Protein AF-A0A0D8XGU1-F1 (afdb_monomer)

Solvent-accessible surface area (backbone atoms only — not comparable to full-atom values): 24201 Å² total; per-residue (Å²): 138,84,86,84,88,82,83,87,81,79,86,80,69,97,81,84,82,79,82,88,58,40,83,78,39,56,70,47,51,74,57,53,79,77,65,83,91,80,90,81,85,86,86,90,88,81,91,81,91,81,88,83,82,88,83,87,80,88,84,87,82,88,87,87,83,85,88,86,89,83,82,89,80,93,72,90,78,77,98,65,82,83,74,74,83,62,47,52,78,45,73,69,26,32,38,42,39,71,46,82,39,94,55,49,76,45,61,70,62,51,53,51,52,44,50,55,38,59,74,56,35,90,81,47,55,42,63,25,30,44,34,42,26,61,33,26,72,25,31,36,35,33,20,40,88,86,66,52,76,75,49,69,44,51,41,78,40,48,71,35,74,51,61,41,52,83,92,44,96,41,22,24,21,27,34,38,17,36,56,48,77,47,99,85,73,47,74,48,30,33,37,40,30,37,34,34,89,43,46,67,52,24,54,49,50,53,51,45,51,52,47,9,60,66,46,70,81,86,70,93,68,61,87,72,78,42,51,39,63,37,35,36,36,41,33,44,38,52,21,36,45,77,45,51,92,94,53,68,36,76,42,64,38,34,40,57,95,82,24,37,50,44,48,20,85,42,44,31,39,39,36,40,36,45,29,52,74,43,71,36,60,68,61,50,79,79,82,45,77,76,47,73,84,39,46,27,42,32,71,36,71,93,71,57,80,88,68,45,43,77,44,55,73,74,49,70,46,76,40,99,49,87,56,24,38,35,38,32,28,45,46,61,58,84,44,69,91,45,42,78,71,38,40,69,45,58,89,99,52,71,49,40,32,30,38,35,41,32,28,37,36,73,86,65,85,52,78,46,76,50,75,51,76,46,40,31,33,25,35,56,66,82,68,82,86,77,95,55,55,64,69,66,48,76,49,80,46,78,47,72,46,81,109

Radius of gyration: 29.74 Å; Cα contacts (8 Å, |Δi|>4): 737; chains: 1; bounding box: 88×63×96 Å

Organism: Dictyocaulus viviparus (NCBI:txid29172)

Nearest PDB structures (foldseek):
  2cy4-assembly1_A-2  TM=7.057E-01  e=5.485E-04  Mus musculus
  4dx9-assembly12_W  TM=7.124E-01  e=7.543E-04  Homo sapiens
  4dx9-assembly2_C  TM=5.682E-01  e=1.283E-03  Homo sapiens
  8jg4-assembly1_A  TM=3.355E-01  e=7.399E-03  Arabidopsis thaliana
  7w9m-assembly1_B  TM=2.372E-01  e=3.104E-02  Homo sapiens

Foldseek 3Di:
DDDDDDDDDDDDDPPPDDDQDALVCVVVVVVVVVDDDDDDDDDDDDDDDDDDDDDDDDDDDDDDDDDDDDDDDDDDDDDDDPDPPFKDKDFFKKWLFKDWDPDQADQVVLQVVQVVSVVVRPPHIAGWMWIQGLALQFWTFTGHPVRHTPDIARLVQFDDKDFHDCPDPRLQKIWTWGWDQDPVRDIIIMITMMGHPDSVVNVVVVVSSVSRNVRHDDDPDDQVQLKDKWKKKKWKWKWWFPDDPVDTDTHTFFDDPQATEAEAQTKIKIKIKIAGPDPCSGGDGQWDFPDWPFKWKAWDPPDDPVLIDGFAWDDWAADPDNRMIMTMGMDGNPPVRCVVVRDADDPPDKIKMKIWIWTDTPQQPDIDIDIDMGIYGYHHNPDDDPPGDRGIDIDMDMDMHRD

Sequence (403 aa):
MVNSDSPTTPLDSPLARKNPLTMENFHKFEKASNGTTDSMTAPSATISSTSFNSASLECASKETSTIQNETLKKRRNSAGHKKDYNQTLFENIDYLGCSKLNDPSNEPEMLDLMRVLDEQRMTSAVTVSLAVPHSARGFVVLRDTTGIELTSFPVQRIRFCVRGRLDSAQKHCFSISFTHHGINGEQTHQCHVFRSAQPEMAGRALYCFSQAFSNSGKENMSDNEKRIDYKFEAYLEIRENEGSQSSPHWVLCPQQNNTLKLRRDRQKRLIVQLKQVQLCKVFGPPLTVTKCFGMLLAAGRNLRHSDMQLLELESMGPGANPSVYVINAIWDPRIHVFDVLNTETPRDSRVFLTVAADVIIAEAGEPIRFRLEAKARVFHRDERFYKLPRVALREGYSLTLEV

Mean predicted aligned error: 18.33 Å

pLDDT: mean 74.81, std 27.05, range [20.42, 98.38]

Structure (mmCIF, N/CA/C/O backbone):
data_AF-A0A0D8XGU1-F1
#
_entry.id   AF-A0A0D8XGU1-F1
#
loop_
_atom_site.group_PDB
_atom_site.id
_atom_site.type_symbol
_atom_site.label_atom_id
_atom_site.label_alt_id
_atom_site.label_comp_id
_atom_site.label_asym_id
_atom_site.label_entity_id
_atom_site.label_seq_id
_atom_site.pdbx_PDB_ins_code
_atom_site.Cartn_x
_atom_site.Cartn_y
_atom_site.Cartn_z
_atom_site.occupancy
_atom_site.B_iso_or_equiv
_atom_site.auth_seq_id
_atom_site.auth_comp_id
_atom_site.auth_asym_id
_atom_site.auth_atom_id
_atom_site.pdbx_PDB_model_num
ATOM 1 N N . MET A 1 1 ? 13.165 42.795 63.503 1.00 33.91 1 MET A N 1
ATOM 2 C CA . MET A 1 1 ? 13.977 42.773 62.267 1.00 33.91 1 MET A CA 1
ATOM 3 C C . MET A 1 1 ? 14.189 41.314 61.895 1.00 33.91 1 MET A C 1
ATOM 5 O O . MET A 1 1 ? 14.799 40.606 62.674 1.00 33.91 1 MET A O 1
ATOM 9 N N . VAL A 1 2 ? 13.306 40.800 61.040 1.00 29.80 2 VAL A N 1
ATOM 10 C CA . VAL A 1 2 ? 13.531 40.409 59.628 1.00 29.80 2 VAL A CA 1
ATOM 11 C C . VAL A 1 2 ? 13.982 38.945 59.499 1.00 29.80 2 VAL A C 1
ATOM 13 O O . VAL A 1 2 ? 15.149 38.630 59.674 1.00 29.80 2 VAL A O 1
ATOM 16 N N . ASN A 1 3 ? 12.971 38.112 59.222 1.00 26.73 3 ASN A N 1
ATOM 17 C CA . ASN A 1 3 ? 12.835 37.040 58.224 1.00 26.73 3 ASN A CA 1
ATOM 18 C C . ASN A 1 3 ? 14.024 36.136 57.871 1.00 26.73 3 ASN A C 1
ATOM 20 O O . ASN A 1 3 ? 15.026 36.611 57.349 1.00 26.73 3 ASN A O 1
ATOM 24 N N . SER A 1 4 ? 13.745 34.827 57.860 1.00 29.30 4 SER A N 1
ATOM 25 C CA . SER A 1 4 ? 13.644 34.081 56.592 1.00 29.30 4 SER A CA 1
ATOM 26 C C . SER A 1 4 ? 12.956 32.725 56.800 1.00 29.30 4 SER A C 1
ATOM 28 O O . SER A 1 4 ? 13.558 31.787 57.322 1.00 29.30 4 SER A O 1
ATOM 30 N N . ASP A 1 5 ? 11.693 32.667 56.376 1.00 29.61 5 ASP A N 1
ATOM 31 C CA . ASP A 1 5 ? 10.896 31.463 56.133 1.00 29.61 5 ASP A CA 1
ATOM 32 C C . ASP A 1 5 ? 11.491 30.610 55.003 1.00 29.61 5 ASP A C 1
ATOM 34 O O . ASP A 1 5 ? 12.031 31.136 54.026 1.00 29.61 5 ASP A O 1
ATOM 38 N N . SER A 1 6 ? 11.302 29.292 55.081 1.00 29.72 6 SER A N 1
ATOM 39 C CA . SER A 1 6 ? 11.292 28.420 53.901 1.00 29.72 6 SER A CA 1
ATOM 40 C C . SER A 1 6 ? 10.148 27.400 54.014 1.00 29.72 6 SER A C 1
ATOM 42 O O . SER A 1 6 ? 9.868 26.934 55.121 1.00 29.72 6 SER A O 1
ATOM 44 N N . PRO A 1 7 ? 9.425 27.104 52.915 1.00 32.62 7 PRO A N 1
ATOM 45 C CA . PRO A 1 7 ? 8.071 26.574 52.985 1.00 32.62 7 PRO A CA 1
ATOM 46 C C . PRO A 1 7 ? 7.996 25.056 52.806 1.00 32.62 7 PRO A C 1
ATOM 48 O O . PRO A 1 7 ? 8.745 24.434 52.054 1.00 32.62 7 PRO A O 1
ATOM 51 N N . THR A 1 8 ? 7.004 24.499 53.487 1.00 28.84 8 THR A N 1
ATOM 52 C CA . THR A 1 8 ? 6.432 23.159 53.373 1.00 28.84 8 THR A CA 1
ATOM 53 C C . THR A 1 8 ? 6.066 22.804 51.928 1.00 28.84 8 THR A C 1
ATOM 55 O O . THR A 1 8 ? 5.310 23.517 51.269 1.00 28.84 8 THR A O 1
ATOM 58 N N . THR A 1 9 ? 6.564 21.666 51.444 1.00 28.83 9 THR A N 1
ATOM 59 C CA . THR A 1 9 ? 6.158 21.037 50.181 1.00 28.83 9 THR A CA 1
ATOM 60 C C . THR A 1 9 ? 4.816 20.301 50.343 1.00 28.83 9 THR A C 1
ATOM 62 O O . THR A 1 9 ? 4.628 19.604 51.344 1.00 28.83 9 THR A O 1
ATOM 65 N N . PRO A 1 10 ? 3.867 20.407 49.392 1.00 29.27 10 PRO A N 1
ATOM 66 C CA . PRO A 1 10 ? 2.650 19.600 49.406 1.00 29.27 10 PRO A CA 1
ATOM 67 C C . PRO A 1 10 ? 2.939 18.168 48.936 1.00 29.27 10 PRO A C 1
ATOM 69 O O . PRO A 1 10 ? 3.720 17.956 48.011 1.00 29.27 10 PRO A O 1
ATOM 72 N N . LEU A 1 11 ? 2.277 17.192 49.564 1.00 26.14 11 LEU A N 1
ATOM 73 C CA . LEU A 1 11 ? 2.170 15.811 49.091 1.00 26.14 11 LEU A CA 1
ATOM 74 C C . LEU A 1 11 ? 1.626 15.787 47.650 1.00 26.14 11 LEU A C 1
ATOM 76 O O . LEU A 1 11 ? 0.451 16.079 47.429 1.00 26.14 11 LEU A O 1
ATOM 80 N N . ASP A 1 12 ? 2.459 15.385 46.692 1.00 25.83 12 ASP A N 1
ATOM 81 C CA . ASP A 1 12 ? 2.032 15.049 45.334 1.00 25.83 12 ASP A CA 1
ATOM 82 C C . ASP A 1 12 ? 1.333 13.680 45.324 1.00 25.83 12 ASP A C 1
ATOM 84 O O . ASP A 1 12 ? 1.915 12.639 45.638 1.00 25.83 12 ASP A O 1
ATOM 88 N N . SER A 1 13 ? 0.056 13.683 44.947 1.00 27.52 13 SER A N 1
ATOM 89 C CA . SER A 1 13 ? -0.756 12.491 44.686 1.00 27.52 13 SER A CA 1
ATOM 90 C C . SER A 1 13 ? -0.314 11.777 43.388 1.00 27.52 13 SER A C 1
ATOM 92 O O . SER A 1 13 ? -0.125 12.459 42.377 1.00 27.52 13 SER A O 1
ATOM 94 N N . PRO A 1 14 ? -0.230 10.430 43.308 1.00 25.38 14 PRO A N 1
ATOM 95 C CA . PRO A 1 14 ? 0.409 9.732 42.181 1.00 25.38 14 PRO A CA 1
ATOM 96 C C . PRO A 1 14 ? -0.461 9.535 40.919 1.00 25.38 14 PRO A C 1
ATOM 98 O O . PRO A 1 14 ? -0.229 8.593 40.164 1.00 25.38 14 PRO A O 1
ATOM 101 N N . LEU A 1 15 ? -1.455 10.389 40.646 1.00 27.55 15 LEU A N 1
ATOM 102 C CA . LEU A 1 15 ? -2.360 10.231 39.485 1.00 27.55 15 LEU A CA 1
ATOM 103 C C . LEU A 1 15 ? -2.199 11.296 38.385 1.00 27.55 15 LEU A C 1
ATOM 105 O O . LEU A 1 15 ? -2.905 11.259 37.380 1.00 27.55 15 LEU A O 1
ATOM 109 N N . ALA A 1 16 ? -1.223 12.196 38.505 1.00 29.20 16 ALA A N 1
ATOM 110 C CA . ALA A 1 16 ? -0.982 13.267 37.539 1.00 29.20 16 ALA A CA 1
ATOM 111 C C . ALA A 1 16 ? 0.257 13.008 36.660 1.00 29.20 16 ALA A C 1
ATOM 113 O O . ALA A 1 16 ? 1.255 13.717 36.738 1.00 29.20 16 ALA A O 1
ATOM 114 N N . ARG A 1 17 ? 0.207 12.001 35.781 1.00 30.33 17 ARG A N 1
ATOM 115 C CA . ARG A 1 17 ? 1.077 11.958 34.588 1.00 30.33 17 ARG A CA 1
ATOM 116 C C . ARG A 1 17 ? 0.321 11.376 33.404 1.00 30.33 17 ARG A C 1
ATOM 118 O O . ARG A 1 17 ? 0.281 10.161 33.245 1.00 30.33 17 ARG A O 1
ATOM 125 N N . LYS A 1 18 ? -0.238 12.255 32.569 1.00 31.50 18 LYS A N 1
ATOM 126 C CA . LYS A 1 18 ? -0.446 12.076 31.120 1.00 31.50 18 LYS A CA 1
ATOM 127 C C . LYS A 1 18 ? -0.881 13.422 30.531 1.00 31.50 18 LYS A C 1
ATOM 129 O O . LYS A 1 18 ? -1.830 14.031 31.007 1.00 31.50 18 LYS A O 1
ATOM 134 N N . ASN A 1 19 ? -0.120 13.893 29.546 1.00 30.73 19 ASN A N 1
ATOM 135 C CA . ASN A 1 19 ? -0.306 15.178 28.869 1.00 30.73 19 ASN A CA 1
ATOM 136 C C . ASN A 1 19 ? -1.686 15.261 28.181 1.00 30.73 19 ASN A C 1
ATOM 138 O O . ASN A 1 19 ? -2.075 14.277 27.547 1.00 30.73 19 ASN A O 1
ATOM 142 N N . PRO A 1 20 ? -2.386 16.411 28.208 1.00 31.59 20 PRO A N 1
ATOM 143 C CA . PRO A 1 20 ? -3.569 16.621 27.377 1.00 31.59 20 PRO A CA 1
ATOM 144 C C . PRO A 1 20 ? -3.178 16.619 25.885 1.00 31.59 20 PRO A C 1
ATOM 146 O O . PRO A 1 20 ? -2.209 17.263 25.470 1.00 31.59 20 PRO A O 1
ATOM 149 N N . LEU A 1 21 ? -3.889 15.835 25.068 1.00 36.19 21 LEU A N 1
ATOM 150 C CA . LEU A 1 21 ? -3.597 15.646 23.642 1.00 36.19 21 LEU A CA 1
ATOM 151 C C . LEU A 1 21 ? -4.337 16.695 22.793 1.00 36.19 21 LEU A C 1
ATOM 153 O O . LEU A 1 21 ? -5.562 16.724 22.774 1.00 36.19 21 LEU A O 1
ATOM 157 N N . THR A 1 22 ? -3.599 17.525 22.050 1.00 40.69 22 THR A N 1
ATOM 158 C CA . THR A 1 22 ? -4.112 18.349 20.938 1.00 40.69 22 THR A CA 1
ATOM 159 C C . THR A 1 22 ? -4.073 17.558 19.616 1.00 40.69 22 THR A C 1
ATOM 161 O O . THR A 1 22 ? -3.424 16.513 19.543 1.00 40.69 22 THR A O 1
ATOM 164 N N . MET A 1 23 ? -4.727 18.038 18.545 1.00 40.72 23 MET A N 1
ATOM 165 C CA . MET A 1 23 ? -4.746 17.389 17.211 1.00 40.72 23 MET A CA 1
ATOM 166 C C . MET A 1 23 ? -3.352 17.035 16.657 1.00 40.72 23 MET A C 1
ATOM 168 O O . MET A 1 23 ? -3.191 16.025 15.977 1.00 40.72 23 MET A O 1
ATOM 172 N N . GLU A 1 24 ? -2.315 17.805 16.996 1.00 36.34 24 GLU A N 1
ATOM 173 C CA . GLU A 1 24 ? -0.925 17.511 16.613 1.00 36.34 24 GLU A CA 1
ATOM 174 C C . GLU A 1 24 ? -0.300 16.349 17.406 1.00 36.34 24 GLU A C 1
ATOM 176 O O . GLU A 1 24 ? 0.635 15.694 16.937 1.00 36.34 24 GLU A O 1
ATOM 181 N N . ASN A 1 25 ? -0.828 16.056 18.596 1.00 37.56 25 ASN A N 1
ATOM 182 C CA . ASN A 1 25 ? -0.387 14.943 19.430 1.00 37.56 25 ASN A CA 1
ATOM 183 C C . ASN A 1 25 ? -1.064 13.617 19.054 1.00 37.56 25 ASN A C 1
ATOM 185 O O . ASN A 1 25 ? -0.520 12.567 19.387 1.00 37.56 25 ASN A O 1
ATOM 189 N N . PHE A 1 26 ? -2.171 13.635 18.304 1.00 42.69 26 PHE A N 1
ATOM 190 C CA . PHE A 1 26 ? -2.868 12.431 17.832 1.00 42.69 26 PHE A CA 1
ATOM 191 C C . PHE A 1 26 ? -1.951 11.521 16.988 1.00 42.69 26 PHE A C 1
ATOM 193 O O . PHE A 1 26 ? -1.769 10.348 17.305 1.00 42.69 26 PHE A O 1
ATOM 200 N N . HIS A 1 27 ? -1.251 12.082 15.994 1.00 37.41 27 HIS A N 1
ATOM 201 C CA . HIS A 1 27 ? -0.296 11.331 15.161 1.00 37.41 27 HIS A CA 1
ATOM 202 C C . HIS A 1 27 ? 1.045 11.026 15.848 1.00 37.41 27 HIS A C 1
ATOM 204 O O . HIS A 1 27 ? 1.779 10.133 15.418 1.00 37.41 27 HIS A O 1
ATOM 210 N N . LYS A 1 28 ? 1.403 11.770 16.903 1.00 35.59 28 LYS A N 1
ATOM 211 C CA . LYS A 1 28 ? 2.617 11.511 17.696 1.00 35.59 28 LYS A CA 1
ATOM 212 C C . LYS A 1 28 ? 2.402 10.394 18.715 1.00 35.59 28 LYS A C 1
ATOM 214 O O . LYS A 1 28 ? 3.322 9.615 18.936 1.00 35.59 28 LYS A O 1
ATOM 219 N N . PHE A 1 29 ? 1.206 10.272 19.292 1.00 35.47 29 PHE A N 1
ATOM 220 C CA . PHE A 1 29 ? 0.893 9.223 20.265 1.00 35.47 29 PHE A CA 1
ATOM 221 C C . PHE A 1 29 ? 0.792 7.838 19.610 1.00 35.47 29 PHE A C 1
ATOM 223 O O . PHE A 1 29 ? 1.298 6.869 20.165 1.00 35.47 29 PHE A O 1
ATOM 230 N N . GLU A 1 30 ? 0.265 7.765 18.382 1.00 35.84 30 GLU A N 1
ATOM 231 C CA . GLU A 1 30 ? 0.261 6.546 17.553 1.00 35.84 30 GLU A CA 1
ATOM 232 C C . GLU A 1 30 ? 1.687 6.047 17.228 1.00 35.84 30 GLU A C 1
ATOM 234 O O . GLU A 1 30 ? 1.923 4.854 17.058 1.00 35.84 30 GLU A O 1
ATOM 239 N N . LYS A 1 31 ? 2.669 6.962 17.191 1.00 33.53 31 LYS A N 1
ATOM 240 C CA . LYS A 1 31 ? 4.096 6.641 17.015 1.00 33.53 31 LYS A CA 1
ATOM 241 C C . LYS A 1 31 ? 4.821 6.330 18.329 1.00 33.53 31 LYS A C 1
ATOM 243 O O . LYS A 1 31 ? 5.764 5.545 18.317 1.00 33.53 31 LYS A O 1
ATOM 248 N N . ALA A 1 32 ? 4.417 6.936 19.446 1.00 32.28 32 ALA A N 1
ATOM 249 C CA . ALA A 1 32 ? 5.107 6.823 20.735 1.00 32.28 32 ALA A CA 1
ATOM 250 C C . ALA A 1 32 ? 4.801 5.521 21.499 1.00 32.28 32 ALA A C 1
ATOM 252 O O . ALA A 1 32 ? 5.585 5.132 22.359 1.00 32.28 32 ALA A O 1
ATOM 253 N N . SER A 1 33 ? 3.722 4.803 21.170 1.00 34.97 33 SER A N 1
ATOM 254 C CA . SER A 1 33 ? 3.448 3.467 21.727 1.00 34.97 33 SER A CA 1
ATOM 255 C C . SER A 1 33 ? 4.354 2.358 21.172 1.00 34.97 33 SER A C 1
ATOM 257 O O . SER A 1 33 ? 4.302 1.241 21.670 1.00 34.97 33 SER A O 1
ATOM 259 N N . ASN A 1 34 ? 5.202 2.653 20.178 1.00 33.66 34 ASN A N 1
ATOM 260 C CA . ASN A 1 34 ? 6.116 1.692 19.544 1.00 33.66 34 ASN A CA 1
ATOM 261 C C . ASN A 1 34 ? 7.544 1.705 20.122 1.00 33.66 34 ASN A C 1
ATOM 263 O O . ASN A 1 34 ? 8.450 1.119 19.531 1.00 33.66 34 ASN A O 1
ATOM 267 N N . GLY A 1 35 ? 7.781 2.357 21.261 1.00 28.03 35 GLY A N 1
ATOM 268 C CA . GLY A 1 35 ? 9.097 2.345 21.891 1.00 28.03 35 GLY A CA 1
ATOM 269 C C . GLY A 1 35 ? 9.023 2.601 23.384 1.00 28.03 35 GLY A C 1
ATOM 270 O O . GLY A 1 35 ? 8.757 3.725 23.794 1.00 28.03 35 GLY A O 1
ATOM 271 N N . THR A 1 36 ? 9.248 1.560 24.187 1.00 25.12 36 THR A N 1
ATOM 272 C CA . THR A 1 36 ? 10.336 1.435 25.182 1.00 25.12 36 THR A CA 1
ATOM 273 C C . THR A 1 36 ? 10.053 0.183 26.019 1.00 25.12 36 THR A C 1
ATOM 275 O O . THR A 1 36 ? 9.045 0.098 26.716 1.00 25.12 36 THR A O 1
ATOM 278 N N . THR A 1 37 ? 10.935 -0.806 25.907 1.00 25.69 37 THR A N 1
ATOM 279 C CA . THR A 1 37 ? 11.019 -1.978 26.781 1.00 25.69 37 THR A CA 1
ATOM 280 C C . THR A 1 37 ? 11.666 -1.581 28.099 1.00 25.69 37 THR A C 1
ATOM 282 O O . THR A 1 37 ? 12.746 -1.004 28.058 1.00 25.69 37 THR A O 1
ATOM 285 N N . ASP A 1 38 ? 11.082 -1.973 29.229 1.00 22.95 38 ASP A N 1
ATOM 286 C CA . ASP A 1 38 ? 11.871 -2.321 30.408 1.00 22.95 38 ASP A CA 1
ATOM 287 C C . ASP A 1 38 ? 11.220 -3.485 31.157 1.00 22.95 38 ASP A C 1
ATOM 289 O O . ASP A 1 38 ? 10.007 -3.561 31.356 1.00 22.95 38 ASP A O 1
ATOM 293 N N . SER A 1 39 ? 12.078 -4.443 31.484 1.00 23.66 39 SER A N 1
ATOM 294 C CA . SER A 1 39 ? 11.814 -5.717 32.137 1.00 23.66 39 SER A CA 1
ATOM 295 C C . SER A 1 39 ? 11.327 -5.563 33.577 1.00 23.66 39 SER A C 1
ATOM 297 O O . SER A 1 39 ? 11.886 -4.741 34.296 1.00 23.66 39 SER A O 1
ATOM 299 N N . MET A 1 40 ? 10.424 -6.443 34.030 1.00 21.77 40 MET A N 1
ATOM 300 C CA . MET A 1 40 ? 10.604 -7.271 35.240 1.00 21.77 40 MET A CA 1
ATOM 301 C C . MET A 1 40 ? 9.416 -8.238 35.463 1.00 21.77 40 MET A C 1
ATOM 303 O O . MET A 1 40 ? 8.267 -7.832 35.566 1.00 21.77 40 MET A O 1
ATOM 307 N N . THR A 1 41 ? 9.762 -9.529 35.485 1.00 21.55 41 THR A N 1
ATOM 308 C CA . THR A 1 41 ? 9.296 -10.670 36.311 1.00 21.55 41 THR A CA 1
ATOM 309 C C . THR A 1 41 ? 7.857 -10.761 36.873 1.00 21.55 41 THR A C 1
ATOM 311 O O . THR A 1 41 ? 7.378 -9.885 37.581 1.00 21.55 41 THR A O 1
ATOM 314 N N . ALA A 1 42 ? 7.239 -11.933 36.639 1.00 21.23 42 ALA A N 1
ATOM 315 C CA . ALA A 1 42 ? 5.946 -12.439 37.146 1.00 21.23 42 ALA A CA 1
ATOM 316 C C . ALA A 1 42 ? 5.957 -12.770 38.675 1.00 21.23 42 ALA A C 1
ATOM 318 O O . ALA A 1 42 ? 7.045 -12.716 39.255 1.00 21.23 42 ALA A O 1
ATOM 319 N N . PRO A 1 43 ? 4.831 -13.144 39.352 1.00 25.14 43 PRO A N 1
ATOM 320 C CA . PRO A 1 43 ? 4.138 -14.425 39.103 1.00 25.14 43 PRO A CA 1
ATOM 321 C C . PRO A 1 43 ? 2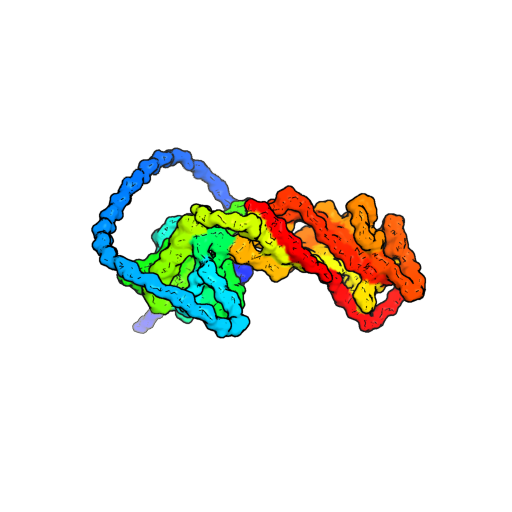.592 -14.477 39.262 1.00 25.14 43 PRO A C 1
ATOM 323 O O . PRO A 1 43 ? 1.940 -13.638 39.873 1.00 25.14 43 PRO A O 1
ATOM 326 N N . SER A 1 44 ? 2.072 -15.563 38.687 1.00 21.88 44 SER A N 1
ATOM 327 C CA . SER A 1 44 ? 0.806 -16.304 38.802 1.00 21.88 44 SER A CA 1
ATOM 328 C C . SER A 1 44 ? -0.109 -16.130 40.029 1.00 21.88 44 SER A C 1
ATOM 330 O O . SER A 1 44 ? 0.348 -16.215 41.165 1.00 21.88 44 SER A O 1
ATOM 332 N N . ALA A 1 45 ? -1.429 -16.153 39.784 1.00 23.98 45 ALA A N 1
ATOM 333 C CA . ALA A 1 45 ? -2.412 -16.818 40.650 1.00 23.98 45 ALA A CA 1
ATOM 334 C C . ALA A 1 45 ? -3.676 -17.232 39.866 1.00 23.98 45 ALA A C 1
ATOM 336 O O . ALA A 1 45 ? -4.102 -16.567 38.926 1.00 23.98 45 ALA A O 1
ATOM 337 N N . THR A 1 46 ? -4.234 -18.367 40.277 1.00 21.02 46 THR A N 1
ATOM 338 C CA . THR A 1 46 ? -5.276 -19.186 39.643 1.00 21.02 46 THR A CA 1
ATOM 339 C C . THR A 1 46 ? -6.603 -19.063 40.425 1.00 21.02 46 THR A C 1
ATOM 341 O O . THR A 1 46 ? -6.565 -18.780 41.619 1.00 21.02 46 THR A O 1
ATOM 344 N N . ILE A 1 47 ? -7.724 -19.475 39.797 1.00 23.22 47 ILE A N 1
ATOM 345 C CA . ILE A 1 47 ? -9.046 -19.850 40.383 1.00 23.22 47 ILE A CA 1
ATOM 346 C C . ILE A 1 47 ? -9.927 -18.620 40.743 1.00 23.22 47 ILE A C 1
ATOM 348 O O . ILE A 1 47 ? -9.424 -17.647 41.272 1.00 23.22 47 ILE A O 1
ATOM 352 N N . SER A 1 48 ? -11.243 -18.502 40.511 1.00 22.28 48 SER A N 1
ATOM 353 C CA . SER A 1 48 ? -12.356 -19.422 40.223 1.00 22.28 48 SER A CA 1
ATOM 354 C C . SER A 1 48 ? -13.512 -18.666 39.555 1.00 22.28 48 SER A C 1
ATOM 356 O O . SER A 1 48 ? -13.692 -17.467 39.739 1.00 22.28 48 SER A O 1
ATOM 358 N N . SER A 1 49 ? -14.322 -19.436 38.838 1.00 23.23 49 SER A N 1
ATOM 359 C CA . SER A 1 49 ? -15.673 -19.152 38.364 1.00 23.23 49 SER A CA 1
ATOM 360 C C . SER A 1 49 ? -16.672 -18.813 39.475 1.00 23.23 49 SER A C 1
ATOM 362 O O . SER A 1 49 ? -16.781 -19.581 40.430 1.00 23.23 49 SER A O 1
ATOM 364 N N . THR A 1 50 ? -17.527 -17.819 39.243 1.00 23.69 50 THR A N 1
ATOM 365 C CA . THR A 1 50 ? -18.897 -17.800 39.782 1.00 23.69 50 THR A CA 1
ATOM 366 C C . THR A 1 50 ? -19.831 -17.021 38.860 1.00 23.69 50 THR A C 1
ATOM 368 O O . THR A 1 50 ? -19.653 -15.841 38.575 1.00 23.69 50 THR A O 1
ATOM 371 N N . SER A 1 51 ? -20.831 -17.744 38.379 1.00 22.00 51 SER A N 1
ATOM 372 C CA . SER A 1 51 ? -22.011 -17.308 37.645 1.00 22.00 51 SER A CA 1
ATOM 373 C C . SER A 1 51 ? -22.940 -16.507 38.554 1.00 22.00 51 SER A C 1
ATOM 375 O O . SER A 1 51 ? -23.151 -16.950 39.676 1.00 22.00 51 SER A O 1
ATOM 377 N N . PHE A 1 52 ? -23.600 -15.451 38.062 1.00 22.98 52 PHE A N 1
ATOM 378 C CA . PHE A 1 52 ? -24.905 -15.050 38.600 1.00 22.98 52 PHE A CA 1
ATOM 379 C C . PHE A 1 52 ? -25.855 -14.499 37.536 1.00 22.98 52 PHE A C 1
ATOM 381 O O . PHE A 1 52 ? -25.460 -13.883 36.550 1.00 22.98 52 PHE A O 1
ATOM 388 N N . ASN A 1 53 ? -27.119 -14.836 37.779 1.00 22.94 53 ASN A N 1
ATOM 389 C CA . ASN A 1 53 ? -28.274 -14.801 36.905 1.00 22.94 53 ASN A CA 1
ATOM 390 C C . ASN A 1 53 ? -28.845 -13.405 36.632 1.00 22.94 53 ASN A C 1
ATOM 392 O O . ASN A 1 53 ? -28.762 -12.481 37.435 1.00 22.94 53 ASN A O 1
ATOM 396 N N . SER A 1 54 ? -29.550 -13.377 35.503 1.00 23.25 54 SER A N 1
ATOM 397 C CA . SER A 1 54 ? -30.673 -12.526 35.117 1.00 23.25 54 SER A CA 1
ATOM 398 C C . SER A 1 54 ? -31.597 -12.056 36.248 1.00 23.25 54 SER A C 1
ATOM 400 O O . SER A 1 54 ? -32.047 -12.869 37.057 1.00 23.25 54 SER A O 1
ATOM 402 N N . ALA A 1 55 ? -32.047 -10.804 36.156 1.00 24.12 55 ALA A N 1
ATOM 403 C CA . ALA A 1 55 ? -33.385 -10.415 36.592 1.00 24.12 55 ALA A CA 1
ATOM 404 C C . ALA A 1 55 ? -33.945 -9.322 35.670 1.00 24.12 55 ALA A C 1
ATOM 406 O O . ALA A 1 55 ? -33.455 -8.195 35.623 1.00 24.12 55 ALA A O 1
ATOM 407 N N . SER A 1 56 ? -34.964 -9.716 34.912 1.00 22.00 56 SER A N 1
ATOM 408 C CA . SER A 1 56 ? -35.833 -8.881 34.093 1.00 22.00 56 SER A CA 1
ATOM 409 C C . SER A 1 56 ? -36.772 -8.055 34.975 1.00 22.00 56 SER A C 1
ATOM 411 O O . SER A 1 56 ? -37.244 -8.545 35.998 1.00 22.00 56 SER A O 1
ATOM 413 N N . LEU A 1 57 ? -37.118 -6.848 34.532 1.00 24.64 57 LEU A N 1
ATOM 414 C CA . LEU A 1 57 ? -38.290 -6.112 35.008 1.00 24.64 57 LEU A CA 1
ATOM 415 C C . LEU A 1 57 ? -39.095 -5.653 33.791 1.00 24.64 57 LEU A C 1
ATOM 417 O O . LEU A 1 57 ? -38.676 -4.784 33.028 1.00 24.64 57 LEU A O 1
ATOM 421 N N . GLU A 1 58 ? -40.238 -6.311 33.611 1.00 20.77 58 GLU A N 1
ATOM 422 C CA . GLU A 1 58 ? -41.342 -5.882 32.762 1.00 20.77 58 GLU A CA 1
ATOM 423 C C . GLU A 1 58 ? -41.949 -4.584 33.301 1.00 20.77 58 GLU A C 1
ATOM 425 O O . GLU A 1 58 ? -42.131 -4.427 34.508 1.00 20.77 58 GLU A O 1
ATOM 430 N N . CYS A 1 59 ? -42.387 -3.707 32.400 1.00 22.39 59 CYS A N 1
ATOM 431 C CA . CYS A 1 59 ? -43.612 -2.962 32.644 1.00 22.39 59 CYS A CA 1
ATOM 432 C C . CYS A 1 59 ? -44.304 -2.670 31.313 1.00 22.39 59 CYS A C 1
ATOM 434 O O . CYS A 1 59 ? -43.746 -2.041 30.414 1.00 22.39 59 CYS A O 1
ATOM 436 N N . ALA A 1 60 ? -45.516 -3.200 31.192 1.00 20.42 60 ALA A N 1
ATOM 437 C CA . ALA A 1 60 ? -46.415 -3.009 30.076 1.00 20.42 60 ALA A CA 1
ATOM 438 C C . ALA A 1 60 ? -47.272 -1.758 30.290 1.00 20.42 60 ALA A C 1
ATOM 440 O O . ALA A 1 60 ? -47.825 -1.559 31.369 1.00 20.42 60 ALA A O 1
ATOM 441 N N . SER A 1 61 ? -47.514 -1.011 29.219 1.00 25.38 61 SER A N 1
ATOM 442 C CA . SER A 1 61 ? -48.797 -0.342 29.011 1.00 25.38 61 SER A CA 1
ATOM 443 C C . SER A 1 61 ? -49.054 -0.175 27.514 1.00 25.38 61 SER A C 1
ATOM 445 O O . SER A 1 61 ? -48.226 0.308 26.745 1.00 25.38 61 SER A O 1
ATOM 447 N N . LYS A 1 62 ? -50.214 -0.695 27.109 1.00 22.03 62 LYS A N 1
ATOM 448 C CA . LYS A 1 62 ? -50.822 -0.592 25.783 1.00 22.03 62 LYS A CA 1
ATOM 449 C C . LYS A 1 62 ? -51.439 0.793 25.626 1.00 22.03 62 LYS A C 1
ATOM 451 O O . LYS A 1 62 ? -52.035 1.266 26.583 1.00 22.03 62 LYS A O 1
ATOM 456 N N . GLU A 1 63 ? -51.452 1.318 24.405 1.00 22.81 63 GLU A N 1
ATOM 457 C CA . GLU A 1 63 ? -52.659 1.927 23.835 1.00 22.81 63 GLU A CA 1
ATOM 458 C C . GLU A 1 63 ? -52.579 1.997 22.302 1.00 22.81 63 GLU A C 1
ATOM 460 O O . GLU A 1 63 ? -51.509 2.070 21.701 1.00 22.81 63 GLU A O 1
ATOM 465 N N . THR A 1 64 ? -53.749 1.872 21.685 1.00 20.59 64 THR A N 1
ATOM 466 C CA . THR A 1 64 ? -54.004 1.483 20.295 1.00 20.59 64 THR A CA 1
ATOM 467 C C . THR A 1 64 ? -54.639 2.658 19.548 1.00 20.59 64 THR A C 1
ATOM 469 O O . THR A 1 64 ? -55.554 3.268 20.090 1.00 20.59 64 THR A O 1
ATOM 472 N N . SER A 1 65 ? -54.273 2.924 18.287 1.00 24.03 65 SER A N 1
ATOM 473 C CA . SER A 1 65 ? -55.210 3.517 17.305 1.00 24.03 65 SER A CA 1
ATOM 474 C C . SER A 1 65 ? -54.789 3.305 15.835 1.00 24.03 65 SER A C 1
ATOM 476 O O . SER A 1 65 ? -53.836 3.872 15.318 1.00 24.03 65 SER A O 1
ATOM 478 N N . THR A 1 66 ? -55.510 2.379 15.204 1.00 22.94 66 THR A N 1
ATOM 479 C CA . THR A 1 66 ? -56.216 2.400 13.907 1.00 22.94 66 THR A CA 1
ATOM 480 C C . THR A 1 66 ? -55.802 3.353 12.756 1.00 22.94 66 THR A C 1
ATOM 482 O O . THR A 1 66 ? -56.082 4.542 12.785 1.00 22.94 66 THR A O 1
ATOM 485 N N . ILE A 1 67 ? -55.267 2.734 11.688 1.00 25.45 67 ILE A N 1
ATOM 486 C CA . ILE A 1 67 ? -55.606 2.785 10.236 1.00 25.45 67 ILE A CA 1
ATOM 487 C C . ILE A 1 67 ? -56.073 4.117 9.602 1.00 25.45 67 ILE A C 1
ATOM 489 O O . ILE A 1 67 ? -57.170 4.576 9.897 1.00 25.45 67 ILE A O 1
ATOM 493 N N . GLN A 1 68 ? -55.367 4.558 8.542 1.00 24.45 68 GLN A N 1
ATOM 494 C CA . GLN A 1 68 ? -55.959 4.920 7.234 1.00 24.45 68 GLN A CA 1
ATOM 495 C C . GLN A 1 68 ? -54.913 4.950 6.095 1.00 24.45 68 GLN A C 1
ATOM 497 O O . GLN A 1 68 ? -53.839 5.531 6.218 1.00 24.45 68 GLN A O 1
ATOM 502 N N . ASN A 1 69 ? -55.251 4.273 4.991 1.00 22.72 69 ASN A N 1
ATOM 503 C CA . ASN A 1 69 ? -54.530 4.220 3.715 1.00 22.72 69 ASN A CA 1
ATOM 504 C C . ASN A 1 69 ? -54.841 5.465 2.871 1.00 22.72 69 ASN A C 1
ATOM 506 O O . ASN A 1 69 ? -56.015 5.798 2.766 1.00 22.72 69 ASN A O 1
ATOM 510 N N . GLU A 1 70 ? -53.867 6.025 2.137 1.00 24.42 70 GLU A N 1
ATOM 511 C CA . GLU A 1 70 ? -54.162 6.651 0.836 1.00 24.42 70 GLU A CA 1
ATOM 512 C C . GLU A 1 70 ? -52.949 6.754 -0.124 1.00 24.42 70 GLU A C 1
ATOM 514 O O . GLU A 1 70 ? -51.929 7.391 0.118 1.00 24.42 70 GLU A O 1
ATOM 519 N N . THR A 1 71 ? -53.123 6.041 -1.234 1.00 22.58 71 THR A N 1
ATOM 520 C CA . THR A 1 71 ? -52.626 6.129 -2.618 1.00 22.58 71 THR A CA 1
ATOM 521 C C . THR A 1 71 ? -51.641 7.229 -3.082 1.00 22.58 71 THR A C 1
ATOM 523 O O . THR A 1 71 ? -51.938 8.417 -3.120 1.00 22.58 71 THR A O 1
ATOM 526 N N . LEU A 1 72 ? -50.518 6.746 -3.638 1.00 26.36 72 LEU A N 1
ATOM 527 C CA . LEU A 1 72 ? -49.785 7.171 -4.852 1.00 26.36 72 LEU A CA 1
ATOM 528 C C . LEU A 1 72 ? -50.091 8.553 -5.479 1.00 26.36 72 LEU A C 1
ATOM 530 O O . LEU A 1 72 ? -51.078 8.719 -6.193 1.00 26.36 72 LEU A O 1
ATOM 534 N N . LYS A 1 73 ? -49.085 9.443 -5.468 1.00 24.84 73 LYS A N 1
ATOM 535 C CA . LYS A 1 73 ? -48.814 10.387 -6.574 1.00 24.84 73 LYS A CA 1
ATOM 536 C C . LYS A 1 73 ? -47.313 10.494 -6.856 1.00 24.84 73 LYS A C 1
ATOM 538 O O . LYS A 1 73 ? -46.554 11.174 -6.175 1.00 24.84 73 LYS A O 1
ATOM 543 N N . LYS A 1 74 ? -46.907 9.816 -7.929 1.00 27.59 74 LYS A N 1
ATOM 544 C CA . LYS A 1 74 ? -45.592 9.878 -8.573 1.00 27.59 74 LYS A CA 1
ATOM 545 C C . LYS A 1 74 ? -45.446 11.252 -9.248 1.00 27.59 74 LYS A C 1
ATOM 547 O O . LYS A 1 74 ? -46.076 11.493 -10.275 1.00 27.59 74 LYS A O 1
ATOM 552 N N . ARG A 1 75 ? -44.622 12.157 -8.707 1.00 24.95 75 ARG A N 1
ATOM 5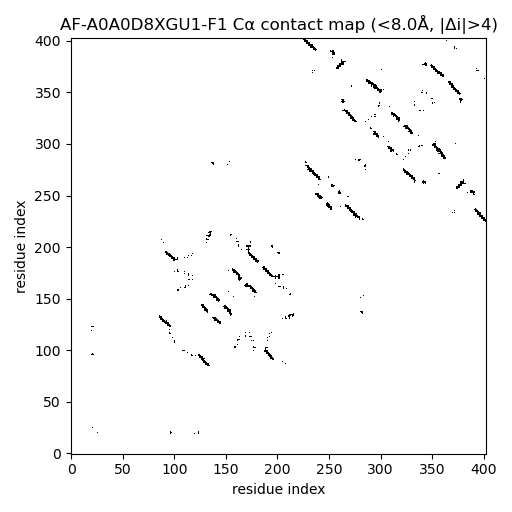53 C CA . ARG A 1 75 ? -44.125 13.339 -9.439 1.00 24.95 75 ARG A CA 1
ATOM 554 C C . ARG A 1 75 ? -42.601 13.334 -9.439 1.00 24.95 75 ARG A C 1
ATOM 556 O O . ARG A 1 75 ? -41.959 13.320 -8.398 1.00 24.95 75 ARG A O 1
ATOM 563 N N . ARG A 1 76 ? -42.070 13.293 -10.662 1.00 30.92 76 ARG A N 1
ATOM 564 C CA . ARG A 1 76 ? -40.668 13.482 -11.042 1.00 30.92 76 ARG A CA 1
ATOM 565 C C . ARG A 1 76 ? -40.089 14.715 -10.345 1.00 30.92 76 ARG A C 1
ATOM 567 O O . ARG A 1 76 ? -40.748 15.748 -10.387 1.00 30.92 76 ARG A O 1
ATOM 574 N N . ASN A 1 77 ? -38.869 14.612 -9.814 1.00 23.88 77 ASN A N 1
ATOM 575 C CA . ASN A 1 77 ? -37.879 15.689 -9.869 1.00 23.88 77 ASN A CA 1
ATOM 576 C C . ASN A 1 77 ? -36.464 15.226 -9.486 1.00 23.88 77 ASN A C 1
ATOM 578 O O . ASN A 1 77 ? -36.283 14.460 -8.547 1.00 23.88 77 ASN A O 1
ATOM 582 N N . SER A 1 78 ? -35.513 15.771 -10.255 1.00 24.30 78 SER A N 1
ATOM 583 C CA . SER A 1 78 ? -34.118 16.118 -9.942 1.00 24.30 78 SER A CA 1
ATOM 584 C C . SER A 1 78 ? -33.175 15.057 -9.368 1.00 24.30 78 SER A C 1
ATOM 586 O O . SER A 1 78 ? -33.373 14.531 -8.279 1.00 24.30 78 SER A O 1
ATOM 588 N N . ALA A 1 79 ? -32.062 14.864 -10.082 1.00 29.84 79 ALA A N 1
ATOM 589 C CA . ALA A 1 79 ? -30.842 14.225 -9.610 1.00 29.84 79 ALA A CA 1
ATOM 590 C C . ALA A 1 79 ? -30.383 14.839 -8.272 1.00 29.84 79 ALA A C 1
ATOM 592 O O . ALA A 1 79 ? -29.790 15.915 -8.237 1.00 29.84 79 ALA A O 1
ATOM 593 N N . GLY A 1 80 ? -30.702 14.162 -7.172 1.00 23.20 80 GLY A N 1
ATOM 594 C CA . GLY A 1 80 ? -30.251 14.490 -5.826 1.00 23.20 80 GLY A CA 1
ATOM 595 C C . GLY A 1 80 ? -29.201 13.483 -5.380 1.00 23.20 80 GLY A C 1
ATOM 596 O O . GLY A 1 80 ? -29.348 12.285 -5.621 1.00 23.20 80 GLY A O 1
ATOM 597 N N . HIS A 1 81 ? -28.141 13.980 -4.743 1.00 30.25 81 HIS A N 1
ATOM 598 C CA . HIS A 1 81 ? -27.192 13.185 -3.966 1.00 30.25 81 HIS A CA 1
ATOM 599 C C . HIS A 1 81 ? -27.929 12.087 -3.182 1.00 30.25 81 HIS A C 1
ATOM 601 O O . HIS A 1 81 ? -28.855 12.391 -2.427 1.00 30.25 81 HIS A O 1
ATOM 607 N N . LYS A 1 82 ? -27.525 10.822 -3.349 1.00 25.59 82 LYS A N 1
ATOM 608 C CA . LYS A 1 82 ? -27.969 9.736 -2.468 1.00 25.59 82 LYS A CA 1
ATOM 609 C C . LYS A 1 82 ? -27.569 10.118 -1.038 1.00 25.59 82 LYS A C 1
ATOM 611 O O . LYS A 1 82 ? -26.386 10.114 -0.721 1.00 25.59 82 LYS A O 1
ATOM 616 N N . LYS A 1 83 ? -28.533 10.494 -0.193 1.00 27.91 83 LYS A N 1
ATOM 617 C CA . LYS A 1 83 ? -28.324 10.515 1.259 1.00 27.91 83 LYS A CA 1
ATOM 618 C C . LYS A 1 83 ? -28.158 9.061 1.693 1.00 27.91 83 LYS A C 1
ATOM 620 O O . LYS A 1 83 ? -29.064 8.266 1.466 1.00 27.91 83 LYS A O 1
ATOM 625 N N . ASP A 1 84 ? -27.012 8.717 2.268 1.00 41.31 84 ASP A N 1
ATOM 626 C CA . ASP A 1 84 ? -26.802 7.416 2.904 1.00 41.31 84 ASP A CA 1
ATOM 627 C C . ASP A 1 84 ? -27.729 7.310 4.123 1.00 41.31 84 ASP A C 1
ATOM 629 O O . ASP A 1 84 ? -27.471 7.898 5.171 1.00 41.31 84 ASP A O 1
ATOM 633 N N . TYR A 1 85 ? -28.843 6.589 3.976 1.00 49.00 85 TYR A N 1
ATOM 634 C CA . TYR A 1 85 ? -29.852 6.391 5.027 1.00 49.00 85 TYR A CA 1
ATOM 635 C C . TYR A 1 85 ? -29.418 5.392 6.121 1.00 49.00 85 TYR A C 1
ATOM 637 O O . TYR A 1 85 ? -30.179 5.159 7.054 1.00 49.00 85 TYR A O 1
ATOM 645 N N . ASN A 1 86 ? -28.201 4.840 6.047 1.00 72.12 86 ASN A N 1
ATOM 646 C CA . ASN A 1 86 ? -27.728 3.757 6.924 1.00 72.12 86 ASN A CA 1
ATOM 647 C C . ASN A 1 86 ? -26.920 4.238 8.149 1.00 72.12 86 ASN A C 1
ATOM 649 O O . ASN A 1 86 ? -26.252 3.438 8.812 1.00 72.12 86 ASN A O 1
ATOM 653 N N . GLN A 1 87 ? -26.928 5.541 8.441 1.00 83.62 87 GLN A N 1
ATOM 654 C CA . GLN A 1 87 ? -26.193 6.121 9.567 1.00 83.62 87 GLN A CA 1
ATOM 655 C C . GLN A 1 87 ? -26.943 7.297 10.204 1.00 83.62 87 GLN A C 1
ATOM 657 O O . GLN A 1 87 ? -27.633 8.061 9.529 1.00 83.62 87 GLN A O 1
ATOM 662 N N . THR A 1 88 ? -26.767 7.474 11.511 1.00 89.81 88 THR A N 1
ATOM 663 C CA . THR A 1 88 ? -27.214 8.651 12.264 1.00 89.81 88 THR A CA 1
ATOM 664 C C . THR A 1 88 ? -26.066 9.645 12.370 1.00 89.81 88 THR A C 1
ATOM 666 O O . THR A 1 88 ? -24.991 9.293 12.850 1.00 89.81 88 THR A O 1
ATOM 669 N N . LEU A 1 89 ? -26.290 10.891 11.952 1.00 92.06 89 LEU A N 1
ATOM 670 C CA . LEU A 1 89 ? -25.303 11.965 12.054 1.00 92.06 89 LEU A CA 1
ATOM 671 C C . LEU A 1 89 ? -25.581 12.838 13.281 1.00 92.06 89 LEU A C 1
ATOM 673 O O . LEU A 1 89 ? -26.698 13.322 13.464 1.00 92.06 89 LEU A O 1
ATOM 677 N N . PHE A 1 90 ? -24.548 13.066 14.082 1.00 93.06 90 PHE A N 1
ATOM 678 C CA . PHE A 1 90 ? -24.541 14.040 15.161 1.00 93.06 90 PHE A CA 1
ATOM 679 C C . PHE A 1 90 ? -23.589 15.176 14.797 1.00 93.06 90 PHE A C 1
ATOM 681 O O . PHE A 1 90 ? -22.390 14.961 14.636 1.00 93.06 90 PHE A O 1
ATOM 688 N N . GLU A 1 91 ? -24.124 16.379 14.645 1.00 92.38 91 GLU A N 1
ATOM 689 C CA . GLU A 1 91 ? -23.359 17.571 14.282 1.00 92.38 91 GLU A CA 1
ATOM 690 C C . GLU A 1 91 ? -23.074 18.426 15.518 1.00 92.38 91 GLU A C 1
ATOM 692 O O . GLU A 1 91 ? -23.821 18.376 16.497 1.00 92.38 91 GLU A O 1
ATOM 697 N N . ASN A 1 92 ? -22.021 19.246 15.447 1.00 90.19 92 ASN A N 1
ATOM 698 C CA . ASN A 1 92 ? -21.637 20.185 16.505 1.00 90.19 92 ASN A CA 1
ATOM 699 C C . ASN A 1 92 ? -21.378 19.491 17.856 1.00 90.19 92 ASN A C 1
ATOM 701 O O . ASN A 1 92 ? -21.865 19.923 18.902 1.00 90.19 92 ASN A O 1
ATOM 705 N N . ILE A 1 93 ? -20.629 18.386 17.814 1.00 93.75 93 ILE A N 1
ATOM 706 C CA . ILE A 1 93 ? -20.097 17.710 18.999 1.00 93.75 93 ILE A CA 1
ATOM 707 C C . ILE A 1 93 ? -18.673 18.205 19.229 1.00 93.75 93 ILE A C 1
ATOM 709 O O . ILE A 1 93 ? -17.912 18.323 18.278 1.00 93.75 93 ILE A O 1
ATOM 713 N N . ASP A 1 94 ? -18.283 18.427 20.477 1.00 93.31 94 ASP A N 1
ATOM 714 C CA . ASP A 1 94 ? -16.897 18.704 20.835 1.00 93.31 94 ASP A CA 1
ATOM 715 C C . ASP A 1 94 ? -16.184 17.402 21.205 1.00 93.31 94 ASP A C 1
ATOM 717 O O . ASP A 1 94 ? -16.574 16.694 22.137 1.00 93.31 94 ASP A O 1
ATOM 721 N N . TYR A 1 95 ? -15.121 17.070 20.479 1.00 94.06 95 TYR A N 1
ATOM 722 C CA . TYR A 1 95 ? -14.211 15.995 20.848 1.00 94.06 95 TYR A CA 1
ATOM 723 C C . TYR A 1 95 ? -13.213 16.511 21.885 1.00 94.06 95 TYR A C 1
ATOM 725 O O . TYR A 1 95 ? -12.416 17.405 21.597 1.00 94.06 95 TYR A O 1
ATOM 733 N N . LEU A 1 96 ? -13.271 15.950 23.097 1.00 92.94 96 LEU A N 1
ATOM 734 C CA . LEU A 1 96 ? -12.443 16.372 24.235 1.00 92.94 96 LEU A CA 1
ATOM 735 C C . LEU A 1 96 ? -11.076 15.673 24.253 1.00 92.94 96 LEU A C 1
ATOM 737 O O . LEU A 1 96 ? -10.152 16.144 24.910 1.00 92.94 96 LEU A O 1
ATOM 741 N N . GLY A 1 97 ? -10.945 14.558 23.528 1.00 89.75 97 GLY A N 1
ATOM 742 C CA . GLY A 1 97 ? -9.712 13.785 23.409 1.00 89.75 97 GLY A CA 1
ATOM 743 C C . GLY A 1 97 ? -9.892 12.313 23.769 1.00 89.75 97 GLY A C 1
ATOM 744 O O . GLY A 1 97 ? -11.012 11.802 23.872 1.00 89.75 97 GLY A O 1
ATOM 745 N N . CYS A 1 98 ? -8.765 11.624 23.957 1.00 90.06 98 CYS A N 1
ATOM 746 C CA . CYS A 1 98 ? -8.739 10.243 24.421 1.00 90.06 98 CYS A CA 1
ATOM 747 C C . CYS A 1 98 ? -7.684 9.996 25.502 1.00 90.06 98 CYS A C 1
ATOM 749 O O . CYS A 1 98 ? -6.712 10.740 25.631 1.00 90.06 98 CYS A O 1
ATOM 751 N N . SER A 1 99 ? -7.879 8.933 26.280 1.00 90.25 99 SER A N 1
ATOM 752 C CA . SER A 1 99 ? -6.926 8.465 27.291 1.00 90.25 99 SER A CA 1
ATOM 753 C C . SER A 1 99 ? -6.866 6.937 27.320 1.00 90.25 99 SER A C 1
ATOM 755 O O . SER A 1 99 ? -7.816 6.265 26.920 1.00 90.25 99 SER A O 1
ATOM 757 N N . LYS A 1 100 ? -5.743 6.376 27.782 1.00 90.69 100 LYS A N 1
ATOM 758 C CA . LYS A 1 100 ? -5.541 4.920 27.892 1.00 90.69 100 LYS A CA 1
ATOM 759 C C . LYS A 1 100 ? -6.445 4.336 28.984 1.00 90.69 100 LYS A C 1
ATOM 761 O O . LYS A 1 100 ? -6.482 4.886 30.080 1.00 90.69 100 LYS A O 1
ATOM 766 N N . LEU A 1 101 ? -7.078 3.206 28.682 1.00 90.00 101 LEU A N 1
ATOM 767 C CA . LEU A 1 101 ? -7.827 2.358 29.610 1.00 90.00 101 LEU A CA 1
ATOM 768 C C . LEU A 1 101 ? -7.036 1.088 29.927 1.00 90.00 101 LEU A C 1
ATOM 770 O O . LEU A 1 101 ? -6.291 0.588 29.077 1.00 90.00 101 LEU A O 1
ATOM 774 N N . ASN A 1 102 ? -7.230 0.553 31.130 1.00 86.94 102 ASN A N 1
ATOM 775 C CA . ASN A 1 102 ? -6.731 -0.777 31.476 1.00 86.94 102 ASN A CA 1
ATOM 776 C C . ASN A 1 102 ? -7.733 -1.865 31.079 1.00 86.94 102 ASN A C 1
ATOM 778 O O . ASN A 1 102 ? -7.353 -2.823 30.411 1.00 86.94 102 ASN A O 1
ATOM 782 N N . ASP A 1 103 ? -9.007 -1.685 31.436 1.00 89.19 103 ASP A N 1
ATOM 783 C CA . ASP A 1 103 ? -10.108 -2.571 31.052 1.00 89.19 103 ASP A CA 1
ATOM 784 C C . ASP A 1 103 ? -11.124 -1.780 30.209 1.00 89.19 103 ASP A C 1
ATOM 786 O O . ASP A 1 103 ? -11.661 -0.769 30.670 1.00 89.19 103 ASP A O 1
ATOM 790 N N . PRO A 1 104 ? -11.409 -2.198 28.963 1.00 87.69 104 PRO A N 1
ATOM 791 C CA . PRO A 1 104 ? -12.324 -1.481 28.087 1.00 87.69 104 PRO A CA 1
ATOM 792 C C . PRO A 1 104 ? -13.792 -1.541 28.544 1.00 87.69 104 PRO A C 1
ATOM 794 O O . PRO A 1 104 ? -14.618 -0.852 27.953 1.00 87.69 104 PRO A O 1
ATOM 797 N N . SER A 1 105 ? -14.138 -2.332 29.561 1.00 91.56 105 SER A N 1
ATOM 798 C CA . SER A 1 105 ? -15.505 -2.433 30.101 1.00 91.56 105 SER A CA 1
ATOM 799 C C . SER A 1 105 ? -15.662 -1.754 31.469 1.00 91.56 105 SER A C 1
ATOM 801 O O . SER A 1 105 ? -16.727 -1.832 32.079 1.00 91.56 105 SER A O 1
ATOM 803 N N . ASN A 1 106 ? -14.619 -1.082 31.966 1.00 92.56 106 ASN A N 1
ATOM 804 C CA . ASN A 1 106 ? -14.617 -0.460 33.287 1.00 92.56 106 ASN A CA 1
ATOM 805 C C . ASN A 1 106 ? -15.340 0.900 33.278 1.00 92.56 106 ASN A C 1
ATOM 807 O O . ASN A 1 106 ? -14.747 1.950 33.021 1.00 92.56 106 ASN A O 1
ATOM 811 N N . GLU A 1 107 ? -16.643 0.878 33.571 1.00 94.31 107 GLU A N 1
ATOM 812 C CA . GLU A 1 107 ? -17.488 2.078 33.619 1.00 94.31 107 GLU A CA 1
ATOM 813 C C . GLU A 1 107 ? -16.973 3.164 34.591 1.00 94.31 107 GLU A C 1
ATOM 815 O O . GLU A 1 107 ? -16.876 4.318 34.159 1.00 94.31 107 GLU A O 1
ATOM 820 N N . PRO A 1 108 ? -16.601 2.860 35.856 1.00 95.56 108 PRO A N 1
ATOM 821 C CA . PRO A 1 108 ? -16.018 3.855 36.759 1.00 95.56 108 PRO A CA 1
ATOM 822 C C . PRO A 1 108 ? -14.788 4.567 36.183 1.00 95.56 108 PRO A C 1
ATOM 824 O O . PRO A 1 108 ? -14.729 5.796 36.207 1.00 95.56 108 PRO A O 1
ATOM 827 N N . GLU A 1 109 ? -13.843 3.815 35.606 1.00 94.94 109 GLU A N 1
ATOM 828 C CA . GLU A 1 109 ? -12.630 4.378 34.995 1.00 94.94 109 GLU A CA 1
ATOM 829 C C . GLU A 1 109 ? -12.984 5.306 33.820 1.00 94.94 109 GLU A C 1
ATOM 831 O O . GLU A 1 109 ? -12.442 6.407 33.694 1.00 94.94 109 GLU A O 1
ATOM 836 N N . MET A 1 110 ? -13.951 4.914 32.984 1.00 95.19 110 MET A N 1
ATOM 837 C CA . MET A 1 110 ? -14.428 5.743 31.874 1.00 95.19 110 MET A CA 1
ATOM 838 C C . MET A 1 110 ? -15.110 7.037 32.341 1.00 95.19 110 MET A C 1
ATOM 840 O O . MET A 1 110 ? -14.905 8.080 31.714 1.00 95.19 110 MET A O 1
ATOM 844 N N . LEU A 1 111 ? -15.905 6.993 33.416 1.00 95.88 111 LEU A N 1
ATOM 845 C CA . LEU A 1 111 ? -16.546 8.176 34.006 1.00 95.88 111 LEU A CA 1
ATOM 846 C C . LEU A 1 111 ? -15.516 9.144 34.600 1.00 95.88 111 LEU A C 1
ATOM 848 O O . LEU A 1 111 ? -15.636 10.358 34.415 1.00 95.88 111 LEU A O 1
ATOM 852 N N . ASP A 1 112 ? -14.486 8.624 35.267 1.00 94.38 112 ASP A N 1
ATOM 853 C CA . ASP A 1 112 ? -13.403 9.442 35.812 1.00 94.38 112 ASP A CA 1
ATOM 854 C C . ASP A 1 112 ? -12.595 10.125 34.706 1.00 94.38 112 ASP A C 1
ATOM 856 O O . ASP A 1 112 ? -12.375 11.338 34.761 1.00 94.38 112 ASP A O 1
ATOM 860 N N . LEU A 1 113 ? -12.229 9.389 33.652 1.00 94.12 113 LEU A N 1
ATOM 861 C CA . LEU A 1 113 ? -11.551 9.954 32.482 1.00 94.12 113 LEU A CA 1
ATOM 862 C C . LEU A 1 113 ? -12.405 11.012 31.773 1.00 94.12 113 LEU A C 1
ATOM 864 O O . LEU A 1 113 ? -11.883 12.043 31.348 1.00 94.12 113 LEU A O 1
ATOM 868 N N . MET A 1 114 ? -13.717 10.785 31.669 1.00 95.31 114 MET A N 1
ATOM 869 C CA . MET A 1 114 ? -14.659 11.751 31.103 1.00 95.31 114 MET A CA 1
ATOM 870 C C . MET A 1 114 ? -14.685 13.056 31.898 1.00 95.31 114 MET A C 1
ATOM 872 O O . MET A 1 114 ? -14.664 14.129 31.298 1.00 95.31 114 MET A O 1
ATOM 876 N N . ARG A 1 115 ? -14.707 12.978 33.232 1.00 94.88 115 ARG A N 1
ATOM 877 C CA . ARG A 1 115 ? -14.646 14.155 34.107 1.00 94.88 115 ARG A CA 1
ATOM 878 C C . ARG A 1 115 ? -13.350 14.936 33.902 1.00 94.88 115 ARG A C 1
ATOM 880 O O . ARG A 1 115 ? -13.415 16.136 33.659 1.00 94.88 115 ARG A O 1
ATOM 887 N N . VAL A 1 116 ? -12.202 14.257 33.933 1.00 92.62 116 VAL A N 1
ATOM 888 C CA . VAL A 1 116 ? -10.885 14.897 33.769 1.00 92.62 116 VAL A CA 1
ATOM 889 C C . VAL A 1 116 ? -10.777 15.613 32.420 1.00 92.62 116 VAL A C 1
ATOM 891 O O . VAL A 1 116 ? -10.363 16.770 32.366 1.00 92.62 116 VAL A O 1
ATOM 894 N N . LEU A 1 117 ? -11.183 14.958 31.327 1.00 91.69 117 LEU A N 1
ATOM 895 C CA . LEU A 1 117 ? -11.119 15.547 29.985 1.00 91.69 117 LEU A CA 1
ATOM 896 C C . LEU A 1 117 ? -12.118 16.699 29.795 1.00 91.69 117 LEU A C 1
ATOM 898 O O . LEU A 1 117 ? -11.822 17.656 29.084 1.00 91.69 117 LEU A O 1
ATOM 902 N N . ASP A 1 118 ? -13.279 16.649 30.451 1.00 92.31 118 ASP A N 1
ATOM 903 C CA . ASP A 1 118 ? -14.246 17.748 30.424 1.00 92.31 118 ASP A CA 1
ATOM 904 C C . ASP A 1 118 ? -13.781 18.977 31.221 1.00 92.31 118 ASP A C 1
ATOM 906 O O . ASP A 1 118 ? -13.997 20.110 30.793 1.00 92.31 118 ASP A O 1
ATOM 910 N N . GLU A 1 119 ? -13.106 18.781 32.354 1.00 89.62 119 GLU A N 1
ATOM 911 C CA . GLU A 1 119 ? -12.522 19.872 33.148 1.00 89.62 119 GLU A CA 1
ATOM 912 C C . GLU A 1 119 ? -11.364 20.560 32.406 1.00 89.62 119 GLU A C 1
ATOM 914 O O . GLU A 1 119 ? -11.195 21.776 32.496 1.00 89.62 119 GLU A O 1
ATOM 919 N N . GLN A 1 120 ? -10.615 19.806 31.597 1.00 85.81 120 GLN A N 1
ATOM 920 C CA . GLN A 1 120 ? -9.492 20.306 30.795 1.00 85.81 120 GLN A CA 1
ATOM 921 C C . GLN A 1 120 ? -9.909 20.917 29.441 1.00 85.81 120 GLN A C 1
ATOM 923 O O . GLN A 1 120 ? -9.057 21.377 28.678 1.00 85.81 120 GLN A O 1
ATOM 928 N N . ARG A 1 121 ? -11.214 20.979 29.130 1.00 74.88 121 ARG A N 1
ATOM 929 C CA . ARG A 1 121 ? -11.729 21.327 27.789 1.00 74.88 121 ARG A CA 1
ATOM 930 C C . ARG A 1 121 ? -11.316 22.698 27.248 1.00 74.88 121 ARG A C 1
ATOM 932 O O . ARG A 1 121 ? -11.341 22.896 26.036 1.00 74.88 121 ARG A O 1
ATOM 939 N N . MET A 1 122 ? -10.962 23.651 28.117 1.00 61.59 122 MET A N 1
ATOM 940 C CA . MET A 1 122 ? -10.687 25.045 27.732 1.00 61.59 122 MET A CA 1
ATOM 941 C C . MET A 1 122 ? -9.446 25.223 26.841 1.00 61.59 122 MET A C 1
ATOM 943 O O . MET A 1 122 ? -9.230 26.319 26.331 1.00 61.59 122 MET A O 1
ATOM 947 N N . THR A 1 123 ? -8.640 24.180 26.625 1.00 58.75 123 THR A N 1
ATOM 948 C CA . THR A 1 123 ? -7.364 24.296 25.897 1.00 58.75 123 THR A CA 1
ATOM 949 C C . THR A 1 123 ? -7.277 23.415 24.638 1.00 58.75 123 THR A C 1
ATOM 951 O O . THR A 1 123 ? -6.354 23.603 23.849 1.00 58.75 123 THR A O 1
ATOM 954 N N . SER A 1 124 ? -8.208 22.477 24.396 1.00 62.78 124 SER A N 1
ATOM 955 C CA . SER A 1 124 ? -7.994 21.429 23.372 1.00 62.78 124 SER A CA 1
ATOM 956 C C . SER A 1 124 ? -9.231 20.840 22.675 1.00 62.78 124 SER A C 1
ATOM 958 O O . SER A 1 124 ? -9.069 19.900 21.898 1.00 62.78 124 SER A O 1
ATOM 960 N N . ALA A 1 125 ? -10.447 21.339 22.918 1.00 70.44 125 ALA A N 1
ATOM 961 C CA . ALA A 1 125 ? -11.650 20.767 22.303 1.00 70.44 125 ALA A CA 1
ATOM 962 C C . ALA A 1 125 ? -11.743 21.067 20.792 1.00 70.44 125 ALA A C 1
ATOM 964 O O . ALA A 1 125 ? -11.530 22.200 20.359 1.00 70.44 125 ALA A O 1
ATOM 965 N N . VAL A 1 126 ? -12.085 20.049 19.995 1.00 82.62 126 VAL A N 1
ATOM 966 C CA . VAL A 1 126 ? -12.266 20.165 18.536 1.00 82.62 126 VAL A CA 1
ATOM 967 C C . VAL A 1 126 ? -13.722 19.902 18.187 1.00 82.62 126 VAL A C 1
ATOM 969 O O . VAL A 1 126 ? -14.230 18.815 18.458 1.00 82.62 126 VAL A O 1
ATOM 972 N N . THR A 1 127 ? -14.386 20.863 17.549 1.00 90.44 127 THR A N 1
ATOM 973 C CA . THR A 1 127 ? -15.754 20.670 17.059 1.00 90.44 127 THR A CA 1
ATOM 974 C C . THR A 1 127 ? -15.762 19.762 15.828 1.00 90.44 127 THR A C 1
ATOM 976 O O . THR A 1 127 ? -15.025 19.977 14.863 1.00 90.44 127 THR A O 1
ATOM 979 N N . VAL A 1 128 ? -16.604 18.736 15.867 1.00 91.44 128 VAL A N 1
ATOM 980 C CA . VAL A 1 128 ? -16.653 17.618 14.923 1.00 91.44 128 VAL A CA 1
ATOM 981 C C . VAL A 1 128 ? -18.096 17.198 14.641 1.00 91.44 128 VAL A C 1
ATOM 983 O O . VAL A 1 128 ? -19.037 17.554 15.356 1.00 91.44 128 VAL A O 1
ATOM 986 N N . SER A 1 129 ? -18.268 16.392 13.596 1.00 92.81 129 SER A N 1
ATOM 987 C CA . SER A 1 129 ? -19.473 15.594 13.382 1.00 92.81 129 SER A CA 1
ATOM 988 C C . SER A 1 129 ? -19.169 14.107 13.565 1.00 92.81 129 SER A C 1
ATOM 990 O O . SER A 1 129 ? -18.122 13.615 13.142 1.00 92.81 129 SER A O 1
ATOM 992 N N . LEU A 1 130 ? -20.083 13.390 14.215 1.00 93.88 130 LEU A N 1
ATOM 993 C CA . LEU A 1 130 ? -19.984 11.963 14.504 1.00 93.88 130 LEU A CA 1
ATOM 994 C C . LEU A 1 130 ? -21.084 11.227 13.738 1.00 93.88 130 LEU A C 1
ATOM 996 O O . LEU A 1 130 ? -22.266 11.438 13.994 1.00 93.88 130 LEU A O 1
ATOM 1000 N N . ALA A 1 131 ? -20.716 10.358 12.803 1.00 92.50 131 ALA A N 1
ATOM 1001 C CA . ALA A 1 131 ? -21.656 9.480 12.115 1.00 92.50 131 ALA A CA 1
ATOM 1002 C C . ALA A 1 131 ? -21.624 8.090 12.756 1.00 92.50 131 ALA A C 1
ATOM 1004 O O . ALA A 1 131 ? -20.580 7.445 12.757 1.00 92.50 131 ALA A O 1
ATOM 1005 N N . VAL A 1 132 ? -22.754 7.629 13.290 1.00 91.38 132 VAL A N 1
ATOM 1006 C CA . VAL A 1 132 ? -22.909 6.302 13.902 1.00 91.38 132 VAL A CA 1
ATOM 1007 C C . VAL A 1 132 ? -23.722 5.416 12.952 1.00 91.38 132 VAL A C 1
ATOM 1009 O O . VAL A 1 132 ? -24.852 5.779 12.619 1.00 91.38 132 VAL A O 1
ATOM 1012 N N . PRO A 1 133 ? -23.190 4.274 12.490 1.00 88.00 133 PRO A N 1
ATOM 1013 C CA . PRO A 1 133 ? -23.879 3.398 11.548 1.00 88.00 133 PRO A CA 1
ATOM 1014 C C . PRO A 1 133 ? -25.016 2.643 12.245 1.00 88.00 133 PRO A C 1
ATOM 1016 O O . PRO A 1 133 ? -25.012 2.477 13.462 1.00 88.00 133 PRO A O 1
ATOM 1019 N N . HIS A 1 134 ? -25.972 2.121 11.478 1.00 84.88 134 HIS A N 1
ATOM 1020 C CA . HIS A 1 134 ? -27.055 1.278 12.013 1.00 84.88 134 HIS A CA 1
ATOM 1021 C C . HIS A 1 134 ? -26.708 -0.220 12.050 1.00 84.88 134 HIS A C 1
ATOM 1023 O O . HIS A 1 134 ? -27.587 -1.047 12.266 1.00 84.88 134 HIS A O 1
ATOM 1029 N N . SER A 1 135 ? -25.440 -0.587 11.834 1.00 79.62 135 SER A N 1
ATOM 1030 C CA . SER A 1 135 ? -24.972 -1.977 11.740 1.00 79.62 135 SER A CA 1
ATOM 1031 C C . SER A 1 135 ? -23.682 -2.204 12.528 1.00 79.62 135 SER A C 1
ATOM 1033 O O . SER A 1 135 ? -22.784 -1.358 12.514 1.00 79.62 135 SER A O 1
ATOM 1035 N N . ALA A 1 136 ? -23.554 -3.392 13.132 1.00 78.00 136 ALA A N 1
ATOM 1036 C CA . ALA A 1 136 ? -22.361 -3.829 13.862 1.00 78.00 136 ALA A CA 1
ATOM 1037 C C . ALA A 1 136 ? -21.120 -3.978 12.963 1.00 78.00 136 ALA A C 1
ATOM 1039 O O . ALA A 1 136 ? -19.985 -3.953 13.444 1.00 78.00 136 ALA A O 1
ATOM 1040 N N . ARG A 1 137 ? -21.336 -4.125 11.648 1.00 71.25 137 ARG A N 1
ATOM 1041 C CA . ARG A 1 137 ? -20.277 -4.205 10.630 1.00 71.25 137 ARG A CA 1
ATOM 1042 C C . ARG A 1 137 ? -19.811 -2.833 10.134 1.00 71.25 137 ARG A C 1
ATOM 1044 O O . ARG A 1 137 ? -18.858 -2.760 9.367 1.00 71.25 137 ARG A O 1
ATOM 1051 N N . GLY A 1 138 ? -20.486 -1.761 10.548 1.00 74.56 138 GLY A N 1
ATOM 1052 C CA . GLY A 1 138 ? -20.158 -0.401 10.145 1.00 74.56 138 GLY A CA 1
ATOM 1053 C C . GLY A 1 138 ? -19.034 0.233 10.963 1.00 74.56 138 GLY A C 1
ATOM 1054 O O . GLY A 1 138 ? -18.445 -0.362 11.872 1.00 74.56 138 GLY A O 1
ATOM 1055 N N . PHE A 1 139 ? -18.775 1.499 10.644 1.00 82.50 139 PHE A N 1
ATOM 1056 C CA . PHE A 1 139 ? -17.769 2.325 11.294 1.00 82.50 139 PHE A CA 1
ATOM 1057 C C . PHE A 1 139 ? -18.400 3.602 11.804 1.00 82.50 139 PHE A C 1
ATOM 1059 O O . PHE A 1 139 ? -19.189 4.245 11.115 1.00 82.50 139 PHE A O 1
ATOM 1066 N N . VAL A 1 140 ? -18.009 3.979 13.009 1.00 87.69 140 VAL A N 1
ATOM 1067 C CA . VAL A 1 140 ? -18.348 5.266 13.593 1.00 87.69 140 VAL A CA 1
ATOM 1068 C C . VAL A 1 140 ? -17.325 6.268 13.090 1.00 87.69 140 VAL A C 1
ATOM 1070 O O . VAL A 1 140 ? -16.142 6.132 13.390 1.00 87.69 140 VAL A O 1
ATOM 1073 N N . VAL A 1 141 ? -17.754 7.239 12.293 1.00 87.19 141 VAL A N 1
ATOM 1074 C CA . VAL A 1 141 ? -16.855 8.137 11.559 1.00 87.19 141 VAL A CA 1
ATOM 1075 C C . VAL A 1 141 ? -16.871 9.526 12.180 1.00 87.19 141 VAL A C 1
ATOM 1077 O O . VAL A 1 141 ? -17.931 10.139 12.300 1.00 87.19 141 VAL A O 1
ATOM 1080 N N . LEU A 1 142 ? -15.692 10.030 12.537 1.00 88.12 142 LEU A N 1
ATOM 1081 C CA . LEU A 1 142 ? -15.480 11.380 13.043 1.00 88.12 142 LEU A CA 1
ATOM 1082 C C . LEU A 1 142 ? -14.989 12.281 11.912 1.00 88.12 142 LEU A C 1
ATOM 1084 O O . LEU A 1 142 ? -13.968 11.979 11.292 1.00 88.12 142 LEU A O 1
ATOM 1088 N N . ARG A 1 143 ? -15.681 13.389 11.649 1.00 86.12 143 ARG A N 1
ATOM 1089 C CA . ARG A 1 143 ? -15.295 14.369 10.623 1.00 86.12 143 ARG A CA 1
ATOM 1090 C C . ARG A 1 143 ? -15.130 15.755 11.220 1.00 86.12 143 ARG A C 1
ATOM 1092 O O . ARG A 1 143 ? -15.824 16.103 12.173 1.00 86.12 143 ARG A O 1
ATOM 1099 N N . ASP A 1 144 ? -14.234 16.540 10.642 1.00 84.81 144 ASP A N 1
ATOM 1100 C CA . ASP A 1 144 ? -14.094 17.952 10.978 1.00 84.81 144 ASP A CA 1
ATOM 1101 C C . ASP A 1 144 ? -15.243 18.797 10.398 1.00 84.81 144 ASP A C 1
ATOM 1103 O O . ASP A 1 144 ? -16.157 18.294 9.735 1.00 84.81 144 ASP A O 1
ATOM 1107 N N . THR A 1 145 ? -15.195 20.106 10.644 1.00 83.69 145 THR A N 1
ATOM 1108 C CA . THR A 1 145 ? -16.184 21.077 10.151 1.00 83.69 145 THR A CA 1
ATOM 1109 C C . THR A 1 145 ? -16.170 21.255 8.630 1.00 83.69 145 THR A C 1
ATOM 1111 O O . THR A 1 145 ? -17.128 21.788 8.074 1.00 83.69 145 THR A O 1
ATOM 1114 N N . THR A 1 146 ? -15.121 20.798 7.941 1.00 81.00 146 THR A N 1
ATOM 1115 C CA . THR A 1 146 ? -15.012 20.827 6.473 1.00 81.00 146 THR A CA 1
ATOM 1116 C C . THR A 1 146 ? -15.577 19.562 5.819 1.00 81.00 146 THR A C 1
ATOM 1118 O O . THR A 1 146 ? -15.718 19.504 4.597 1.00 81.00 146 THR A O 1
ATOM 1121 N N . GLY A 1 147 ? -15.935 18.557 6.625 1.00 74.12 147 GLY A N 1
ATOM 1122 C CA . GLY A 1 147 ? -16.411 17.253 6.169 1.00 74.12 147 GLY A CA 1
ATOM 1123 C C . GLY A 1 147 ? -15.288 16.254 5.881 1.00 74.12 147 GLY A C 1
ATOM 1124 O O . GLY A 1 147 ? -15.573 15.149 5.411 1.00 74.12 147 GLY A O 1
ATOM 1125 N N . ILE A 1 148 ? -14.032 16.600 6.175 1.00 75.88 148 ILE A N 1
ATOM 1126 C CA . ILE A 1 148 ? -12.898 15.682 6.068 1.00 75.88 148 ILE A CA 1
ATOM 1127 C C . ILE A 1 148 ? -12.937 14.721 7.251 1.00 75.88 148 ILE A C 1
ATOM 1129 O O . ILE A 1 148 ? -13.132 15.108 8.402 1.00 75.88 148 ILE A O 1
ATOM 1133 N N . GLU A 1 149 ? -12.754 13.437 6.968 1.00 76.50 149 GLU A N 1
ATOM 1134 C CA . GLU A 1 149 ? -12.671 12.422 8.007 1.00 76.50 149 GLU A CA 1
ATOM 1135 C C . GLU A 1 149 ? -11.378 12.551 8.819 1.00 76.50 149 GLU A C 1
ATOM 1137 O O . GLU A 1 149 ? -10.277 12.450 8.279 1.00 76.50 149 GLU A O 1
ATOM 1142 N N . LEU A 1 150 ? -11.533 12.697 10.135 1.00 77.44 150 LEU A N 1
ATOM 1143 C CA . LEU A 1 150 ? -10.444 12.705 11.104 1.00 77.44 150 LEU A CA 1
ATOM 1144 C C . LEU A 1 150 ? -10.062 11.281 11.514 1.00 77.44 150 LEU A C 1
ATOM 1146 O O . LEU A 1 150 ? -8.891 10.908 11.493 1.00 77.44 150 LEU A O 1
ATOM 1150 N N . THR A 1 151 ? -11.052 10.469 11.891 1.00 81.38 151 THR A N 1
ATOM 1151 C CA . THR A 1 151 ? -10.841 9.082 12.320 1.00 81.38 151 THR A CA 1
ATOM 1152 C C . THR A 1 151 ? -12.122 8.254 12.202 1.00 81.38 151 THR A C 1
ATOM 1154 O O . THR A 1 151 ? -13.213 8.794 12.024 1.00 81.38 151 THR A O 1
ATOM 1157 N N . SER A 1 152 ? -11.995 6.934 12.317 1.00 82.75 152 SER A N 1
ATOM 1158 C CA . SER A 1 152 ? -13.103 5.984 12.240 1.00 82.75 152 SER A CA 1
ATOM 1159 C C . SER A 1 152 ? -12.917 4.845 13.239 1.00 82.75 152 SER A C 1
ATOM 1161 O O . SER A 1 152 ? -11.828 4.271 13.318 1.00 82.75 152 SER A O 1
ATOM 1163 N N . PHE A 1 153 ? -13.985 4.442 13.917 1.00 84.50 153 PHE A N 1
ATOM 1164 C CA . PHE A 1 153 ? -13.983 3.344 14.877 1.00 84.50 153 PHE A CA 1
ATOM 1165 C C . PHE A 1 153 ? -14.857 2.196 14.354 1.00 84.50 153 PHE A C 1
ATOM 1167 O O . PHE A 1 153 ? -16.076 2.361 14.277 1.00 84.50 153 PHE A O 1
ATOM 1174 N N . PRO A 1 154 ? -14.285 1.032 13.988 1.00 82.56 154 PRO A N 1
ATOM 1175 C CA . PRO A 1 154 ? -15.081 -0.158 13.707 1.00 82.56 154 PRO A CA 1
ATOM 1176 C C . PRO A 1 154 ? -15.993 -0.482 14.893 1.00 82.56 154 PRO A C 1
ATOM 1178 O O . PRO A 1 154 ? -15.496 -0.647 16.010 1.00 82.56 154 PRO A O 1
ATOM 1181 N N . VAL A 1 155 ? -17.300 -0.620 14.656 1.00 86.19 155 VAL A N 1
ATOM 1182 C CA . VAL A 1 155 ? -18.283 -0.859 15.730 1.00 86.19 155 VAL A CA 1
ATOM 1183 C C . VAL A 1 155 ? -17.946 -2.127 16.515 1.00 86.19 155 VAL A C 1
ATOM 1185 O O . VAL A 1 155 ? -17.939 -2.107 17.739 1.00 86.19 155 VAL A O 1
ATOM 1188 N N . GLN A 1 156 ? -17.520 -3.185 15.825 1.00 82.44 156 GLN A N 1
ATOM 1189 C CA . GLN A 1 156 ? -17.037 -4.445 16.410 1.00 82.44 156 GLN A CA 1
ATOM 1190 C C . GLN A 1 156 ? -15.859 -4.322 17.402 1.00 82.44 156 GLN A C 1
ATOM 1192 O O . GLN A 1 156 ? -15.588 -5.256 18.157 1.00 82.44 156 GLN A O 1
ATOM 1197 N N . ARG A 1 157 ? -15.117 -3.206 17.390 1.00 84.50 157 ARG A N 1
ATOM 1198 C CA . ARG A 1 157 ? -13.985 -2.955 18.302 1.00 84.50 157 ARG A CA 1
ATOM 1199 C C . ARG A 1 157 ? -14.319 -1.967 19.415 1.00 84.50 157 ARG A C 1
ATOM 1201 O O . ARG A 1 157 ? -13.500 -1.789 20.318 1.00 84.50 157 ARG A O 1
ATOM 1208 N N . ILE A 1 158 ? -15.497 -1.350 19.364 1.00 90.56 158 ILE A N 1
ATOM 1209 C CA . ILE A 1 158 ? -16.024 -0.568 20.474 1.00 90.56 158 ILE A CA 1
ATOM 1210 C C . ILE A 1 158 ? -16.584 -1.561 21.488 1.00 90.56 158 ILE A C 1
ATOM 1212 O O . ILE A 1 158 ? -17.423 -2.394 21.154 1.00 90.56 158 ILE A O 1
ATOM 1216 N N . ARG A 1 159 ? -16.066 -1.523 22.714 1.00 89.44 159 ARG A N 1
ATOM 1217 C CA . ARG A 1 159 ? -16.405 -2.518 23.744 1.00 89.44 159 ARG A CA 1
ATOM 1218 C C . ARG A 1 159 ? -17.494 -2.034 24.676 1.00 89.44 159 ARG A C 1
ATOM 1220 O O . ARG A 1 159 ? -18.306 -2.832 25.128 1.00 89.44 159 ARG A O 1
ATOM 1227 N N . PHE A 1 160 ? -17.509 -0.737 24.946 1.00 91.81 160 PHE A N 1
ATOM 1228 C CA . PHE A 1 160 ? -18.403 -0.146 25.916 1.00 91.81 160 PHE A CA 1
ATOM 1229 C C . PHE A 1 160 ? -18.674 1.319 25.576 1.00 91.81 160 PHE A C 1
ATOM 1231 O O . PHE A 1 160 ? -17.856 1.998 24.949 1.00 91.81 160 PHE A O 1
ATOM 1238 N N . CYS A 1 161 ? -19.845 1.815 25.963 1.00 94.62 161 CYS A N 1
ATOM 1239 C CA . CYS A 1 161 ? -20.226 3.213 25.794 1.00 94.62 161 CYS A CA 1
ATOM 1240 C C . CYS A 1 161 ? -20.845 3.715 27.090 1.00 94.62 161 CYS A C 1
ATOM 1242 O O . CYS A 1 161 ? -21.710 3.055 27.660 1.00 94.62 161 CYS A O 1
ATOM 1244 N N . VAL A 1 162 ? -20.423 4.893 27.532 1.00 95.19 162 VAL A N 1
ATOM 1245 C CA . VAL A 1 162 ? -20.844 5.475 28.808 1.00 95.19 162 VAL A CA 1
ATOM 1246 C C . VAL A 1 162 ? -21.275 6.911 28.577 1.00 95.19 162 VAL A C 1
ATOM 1248 O O . VAL A 1 162 ? -20.696 7.618 27.758 1.00 95.19 162 VAL A O 1
ATOM 1251 N N . ARG A 1 163 ?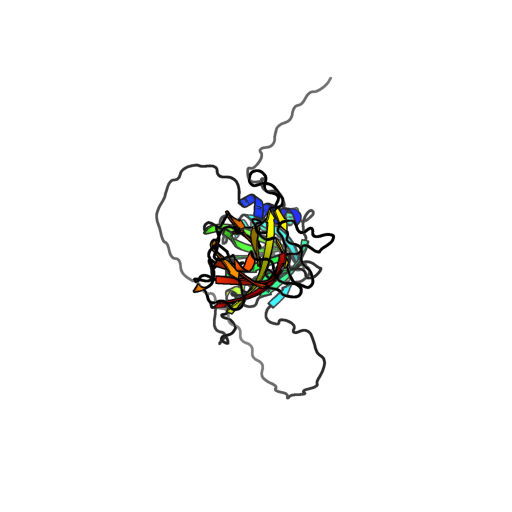 -22.297 7.364 29.298 1.00 95.56 163 ARG A N 1
ATOM 1252 C CA . ARG A 1 163 ? -22.671 8.780 29.346 1.00 95.56 163 ARG A CA 1
ATOM 1253 C C . ARG A 1 163 ? -22.453 9.328 30.741 1.00 95.56 163 ARG A C 1
ATOM 1255 O O . ARG A 1 163 ? -22.598 8.594 31.717 1.00 95.56 163 ARG A O 1
ATOM 1262 N N . GLY A 1 164 ? -22.158 10.618 30.834 1.00 94.50 164 GLY A N 1
ATOM 1263 C CA . GLY A 1 164 ? -22.086 11.287 32.122 1.00 94.50 164 GLY A CA 1
ATOM 1264 C C . GLY A 1 164 ? -23.440 11.283 32.831 1.00 94.50 164 GLY A C 1
ATOM 1265 O O . GLY A 1 164 ? -24.506 11.213 32.206 1.00 94.50 164 GLY A O 1
ATOM 1266 N N . ARG A 1 165 ? -23.398 11.324 34.163 1.00 92.31 165 ARG A N 1
ATOM 1267 C CA . ARG A 1 165 ? -24.605 11.271 34.990 1.00 92.31 165 ARG A CA 1
ATOM 1268 C C . ARG A 1 165 ? -25.428 12.552 34.822 1.00 92.31 165 ARG A C 1
ATOM 1270 O O . ARG A 1 165 ? -24.875 13.637 34.661 1.00 92.31 165 ARG A O 1
ATOM 1277 N N . LEU A 1 166 ? -26.757 12.428 34.841 1.00 90.44 166 LEU A N 1
ATOM 1278 C CA . LEU A 1 166 ? -27.670 13.557 34.594 1.00 90.44 166 LEU A CA 1
ATOM 1279 C C . LEU A 1 166 ? -27.603 14.644 35.675 1.00 90.44 166 LEU A C 1
ATOM 1281 O O . LEU A 1 166 ? -27.913 15.802 35.404 1.00 90.44 166 LEU A O 1
ATOM 1285 N N . ASP A 1 167 ? -27.196 14.257 36.879 1.00 91.75 167 ASP A N 1
ATOM 1286 C CA . ASP A 1 167 ? -26.993 15.104 38.050 1.00 91.75 167 ASP A CA 1
ATOM 1287 C C . ASP A 1 167 ? -25.584 15.722 38.115 1.00 91.75 167 ASP A C 1
ATOM 1289 O O . ASP A 1 167 ? -25.308 16.507 39.020 1.00 91.75 167 ASP A O 1
ATOM 1293 N N . SER A 1 168 ? -24.697 15.427 37.155 1.00 93.31 168 SER A N 1
ATOM 1294 C CA . SER A 1 168 ? -23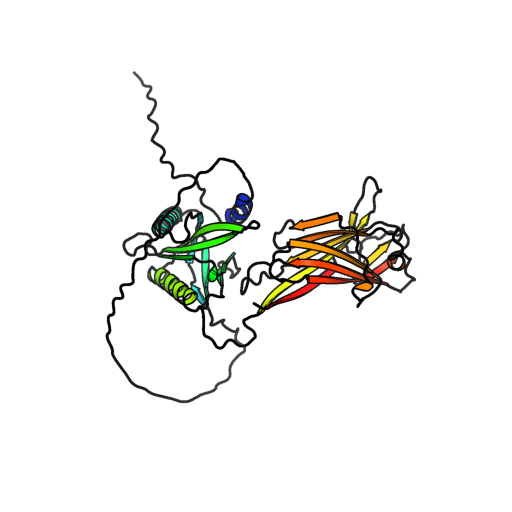.327 15.947 37.128 1.00 93.31 168 SER A CA 1
ATOM 1295 C C . SER A 1 168 ? -23.094 17.006 36.043 1.00 93.31 168 SER A C 1
ATOM 1297 O O . SER A 1 168 ? -23.883 17.197 35.111 1.00 93.31 168 SER A O 1
ATOM 1299 N N . ALA A 1 169 ? -21.949 17.694 36.127 1.00 91.38 169 ALA A N 1
ATOM 1300 C CA . ALA A 1 169 ? -21.497 18.642 35.103 1.00 91.38 169 ALA A CA 1
ATOM 1301 C C . ALA A 1 169 ? -21.229 17.972 33.734 1.00 91.38 169 ALA A C 1
ATOM 1303 O O . ALA A 1 169 ? -21.270 18.636 32.690 1.00 91.38 169 ALA A O 1
ATOM 1304 N N . GLN A 1 170 ? -21.018 16.652 33.736 1.00 95.44 170 GLN A N 1
ATOM 1305 C CA . GLN A 1 170 ? -20.764 15.815 32.565 1.00 95.44 170 GLN A CA 1
ATOM 1306 C C . GLN A 1 170 ? -22.050 15.253 31.941 1.00 95.44 170 GLN A C 1
ATOM 1308 O O . GLN A 1 170 ? -21.959 14.433 31.035 1.00 95.44 170 GLN A O 1
ATOM 1313 N N . LYS A 1 171 ? -23.252 15.702 32.332 1.00 95.31 171 LYS A N 1
ATOM 1314 C CA . LYS A 1 171 ? -24.529 15.280 31.707 1.00 95.31 171 LYS A CA 1
ATOM 1315 C C . LYS A 1 171 ? -24.598 15.469 30.181 1.00 95.31 171 LYS A C 1
ATOM 1317 O O . LYS A 1 171 ? -25.435 14.871 29.515 1.00 95.31 171 LYS A O 1
ATOM 1322 N N . HIS A 1 172 ? -23.732 16.326 29.641 1.00 95.50 172 HIS A N 1
ATOM 1323 C CA . HIS A 1 172 ? -23.566 16.602 28.212 1.00 95.50 172 HIS A CA 1
ATOM 1324 C C . HIS A 1 172 ? -22.533 15.693 27.531 1.00 95.50 172 HIS A C 1
ATOM 1326 O O . HIS A 1 172 ? -22.338 15.785 26.324 1.00 95.50 172 HIS A O 1
ATOM 1332 N N . CYS A 1 173 ? -21.827 14.860 28.288 1.00 96.31 173 CYS A N 1
ATOM 1333 C CA . CYS A 1 173 ? -20.705 14.081 27.799 1.00 96.31 173 CYS A CA 1
ATOM 1334 C C . CYS A 1 173 ? -21.087 12.616 27.596 1.00 96.31 173 CYS A C 1
ATOM 1336 O O . CYS A 1 173 ? -21.903 12.041 28.322 1.00 96.31 173 CYS A O 1
ATOM 1338 N N . PHE A 1 174 ? -20.441 12.000 26.619 1.00 97.38 174 PHE A N 1
ATOM 1339 C CA . PHE A 1 174 ? -20.449 10.563 26.417 1.00 97.38 174 PHE A CA 1
ATOM 1340 C C . PHE A 1 174 ? -19.077 10.091 25.957 1.00 97.38 174 PHE A C 1
ATOM 1342 O O . PHE A 1 174 ? -18.268 10.867 25.451 1.00 97.38 174 PHE A O 1
ATOM 1349 N N . SER A 1 175 ? -18.795 8.815 26.162 1.00 96.56 175 SER A N 1
ATOM 1350 C CA . SER A 1 175 ? -17.537 8.206 25.787 1.00 96.56 175 SER A CA 1
ATOM 1351 C C . SER A 1 175 ? -17.731 6.812 25.227 1.00 96.56 175 SER A C 1
ATOM 1353 O O . SER A 1 175 ? -18.714 6.125 25.514 1.00 96.56 175 SER A O 1
ATOM 1355 N N . ILE A 1 176 ? -16.767 6.408 24.411 1.00 96.31 176 ILE A N 1
ATOM 1356 C CA . ILE A 1 176 ? -16.654 5.051 23.890 1.00 96.31 176 ILE A CA 1
ATOM 1357 C C . ILE A 1 176 ? -15.311 4.475 24.321 1.00 96.31 176 ILE A C 1
ATOM 1359 O O . ILE A 1 176 ? -14.299 5.180 24.305 1.00 96.31 176 ILE A O 1
ATOM 1363 N N . SER A 1 177 ? -15.290 3.200 24.688 1.00 94.44 177 SER A N 1
ATOM 1364 C CA . SER A 1 177 ? -14.053 2.447 24.827 1.00 94.44 177 SER A CA 1
ATOM 1365 C C . SER A 1 177 ? -13.757 1.714 23.528 1.00 94.44 177 SER A C 1
ATOM 1367 O O . SER A 1 177 ? -14.617 1.047 22.949 1.00 94.44 177 SER A O 1
ATOM 1369 N N . PHE A 1 178 ? -12.528 1.840 23.053 1.00 91.19 178 PHE A N 1
ATOM 1370 C CA . PHE A 1 178 ? -12.091 1.280 21.788 1.00 91.19 178 PHE A CA 1
ATOM 1371 C C . PHE A 1 178 ? -10.805 0.480 21.973 1.00 91.19 178 PHE A C 1
ATOM 1373 O O . PHE A 1 178 ? -9.862 0.940 22.620 1.00 91.19 178 PHE A O 1
ATOM 1380 N N . THR A 1 179 ? -10.764 -0.719 21.393 1.00 83.56 179 THR A N 1
ATOM 1381 C CA . THR A 1 179 ? -9.574 -1.576 21.413 1.00 83.56 179 THR A CA 1
ATOM 1382 C C . THR A 1 179 ? -8.823 -1.488 20.087 1.00 83.56 179 THR A C 1
ATOM 1384 O O . THR A 1 179 ? -9.337 -1.885 19.038 1.00 83.56 179 THR A O 1
ATOM 1387 N N . HIS A 1 180 ? -7.571 -1.036 20.141 1.00 75.50 180 HIS A N 1
ATOM 1388 C CA . HIS A 1 180 ? -6.616 -1.130 19.040 1.00 75.50 180 HIS A CA 1
ATOM 1389 C C . HIS A 1 180 ? -5.859 -2.460 19.102 1.00 75.50 180 HIS A C 1
ATOM 1391 O O . HIS A 1 180 ? -5.413 -2.874 20.171 1.00 75.50 180 HIS A O 1
ATOM 1397 N N . HIS A 1 181 ? -5.671 -3.092 17.943 1.00 74.44 181 HIS A N 1
ATOM 1398 C CA . HIS A 1 181 ? -4.805 -4.261 17.784 1.00 74.44 181 HIS A CA 1
ATOM 1399 C C . HIS A 1 181 ? -3.477 -3.820 17.163 1.00 74.44 181 HIS A C 1
ATOM 1401 O O . HIS A 1 181 ? -3.472 -3.233 16.081 1.00 74.44 181 HIS A O 1
ATOM 1407 N N . GLY A 1 182 ? -2.374 -4.073 17.862 1.00 56.59 182 GLY A N 1
ATOM 1408 C CA . GLY A 1 182 ? -1.016 -3.818 17.398 1.00 56.59 182 GLY A CA 1
ATOM 1409 C C . GLY A 1 182 ? -0.463 -4.946 16.524 1.00 56.59 182 GLY A C 1
ATOM 1410 O O . GLY A 1 182 ? -1.037 -6.030 16.423 1.00 56.59 182 GLY A O 1
ATOM 1411 N N . ILE A 1 183 ? 0.700 -4.688 15.925 1.00 47.97 183 ILE A N 1
ATOM 1412 C CA . ILE A 1 183 ? 1.362 -5.556 14.931 1.00 47.97 183 ILE A CA 1
ATOM 1413 C C . ILE A 1 183 ? 1.733 -6.936 15.515 1.00 47.97 183 ILE A C 1
ATOM 1415 O O . ILE A 1 183 ? 1.756 -7.927 14.792 1.00 47.97 183 ILE A O 1
ATOM 1419 N N . ASN A 1 184 ? 1.949 -7.021 16.832 1.00 47.09 184 ASN A N 1
ATOM 1420 C CA . ASN A 1 184 ? 2.366 -8.245 17.528 1.00 47.09 184 ASN A CA 1
ATOM 1421 C C . ASN A 1 184 ? 1.210 -8.962 18.255 1.00 47.09 184 ASN A C 1
ATOM 1423 O O . ASN A 1 184 ? 1.454 -9.821 19.098 1.00 47.09 184 ASN A O 1
ATOM 1427 N N . GLY A 1 185 ? -0.045 -8.574 18.000 1.00 57.72 185 GLY A N 1
ATOM 1428 C CA . GLY A 1 185 ? -1.212 -9.074 18.741 1.00 57.72 185 GLY A CA 1
ATOM 1429 C C . GLY A 1 185 ? -1.469 -8.371 20.081 1.00 57.72 185 GLY A C 1
ATOM 1430 O O . GLY A 1 185 ? -2.428 -8.714 20.773 1.00 57.72 185 GLY A O 1
ATOM 1431 N N . GLU A 1 186 ? -0.662 -7.365 20.437 1.00 69.44 186 GLU A N 1
ATOM 1432 C CA . GLU A 1 186 ? -0.889 -6.515 21.610 1.00 69.44 186 GLU A CA 1
ATOM 1433 C C . GLU A 1 186 ? -2.210 -5.742 21.471 1.00 69.44 186 GLU A C 1
ATOM 1435 O O . GLU A 1 186 ? -2.533 -5.227 20.397 1.00 69.44 186 GLU A O 1
ATOM 1440 N N . GLN A 1 187 ? -2.982 -5.658 22.554 1.00 75.12 187 GLN A N 1
ATOM 1441 C CA . GLN A 1 187 ? -4.225 -4.892 22.597 1.00 75.12 187 GLN A CA 1
ATOM 1442 C C . GLN A 1 187 ? -4.040 -3.662 23.475 1.00 75.12 187 GLN A C 1
ATOM 1444 O O . GLN A 1 187 ? -3.611 -3.766 24.621 1.00 75.12 187 GLN A O 1
ATOM 1449 N N . THR A 1 188 ? -4.386 -2.491 22.943 1.00 81.00 188 THR A N 1
ATOM 1450 C CA . THR A 1 188 ? -4.418 -1.251 23.724 1.00 81.00 188 THR A CA 1
ATOM 1451 C C . THR A 1 188 ? -5.835 -0.700 23.755 1.00 81.00 188 THR A C 1
ATOM 1453 O O . THR A 1 188 ? -6.508 -0.621 22.727 1.00 81.00 188 THR A O 1
ATOM 1456 N N . HIS A 1 189 ? -6.301 -0.338 24.948 1.00 88.75 189 HIS A N 1
ATOM 1457 C CA . HIS A 1 189 ? -7.648 0.176 25.164 1.00 88.75 189 HIS A CA 1
ATOM 1458 C C . HIS A 1 189 ? -7.602 1.692 25.343 1.00 88.75 189 HIS A C 1
ATOM 1460 O O . HIS A 1 189 ? -6.732 2.219 26.041 1.00 88.75 189 HIS A O 1
ATOM 1466 N N . GLN A 1 190 ? -8.528 2.400 24.705 1.00 91.38 190 GLN A N 1
ATOM 1467 C CA . GLN A 1 190 ? -8.635 3.853 24.780 1.00 91.38 190 GLN A CA 1
ATOM 1468 C C . GLN A 1 190 ? -10.074 4.274 25.066 1.00 91.38 190 GLN A C 1
ATOM 1470 O O . GLN A 1 190 ? -11.010 3.705 24.513 1.00 91.38 190 GLN A O 1
ATOM 1475 N N . CYS A 1 191 ? -10.246 5.281 25.918 1.00 94.56 191 CYS A N 1
ATOM 1476 C CA . CYS A 1 191 ? -11.506 5.976 26.149 1.00 94.56 191 CYS A CA 1
ATOM 1477 C C . CYS A 1 191 ? -11.514 7.247 25.300 1.00 94.56 191 CYS A C 1
ATOM 1479 O O . CYS A 1 191 ? -10.650 8.099 25.501 1.00 94.56 191 CYS A O 1
ATOM 1481 N N . HIS A 1 192 ? -12.464 7.385 24.379 1.00 94.69 192 HIS A N 1
ATOM 1482 C CA . HIS A 1 192 ? -12.674 8.599 23.586 1.00 94.69 192 HIS A CA 1
ATOM 1483 C C . HIS A 1 192 ? -13.858 9.371 24.150 1.00 94.69 192 HIS A C 1
ATOM 1485 O O . HIS A 1 192 ? -14.928 8.786 24.312 1.00 94.69 192 HIS A O 1
ATOM 1491 N N . VAL A 1 193 ? -13.679 10.662 24.434 1.00 95.56 193 VAL A N 1
ATOM 1492 C CA . VAL A 1 193 ? -14.682 11.481 25.126 1.00 95.56 193 VAL A CA 1
ATOM 1493 C C . VAL A 1 193 ? -15.207 12.589 24.222 1.00 95.56 193 VAL A C 1
ATOM 1495 O O . VAL A 1 193 ? -14.451 13.326 23.587 1.00 95.56 193 VAL A O 1
ATOM 1498 N N . PHE A 1 194 ? -16.526 12.714 24.209 1.00 95.88 194 PHE A N 1
ATOM 1499 C CA . PHE A 1 194 ? -17.289 13.656 23.411 1.00 95.88 194 PHE A CA 1
ATOM 1500 C C . PHE A 1 194 ? -18.221 14.458 24.314 1.00 95.88 194 PHE A C 1
ATOM 1502 O O . PHE A 1 194 ? -18.750 13.931 25.295 1.00 95.88 194 PHE A O 1
ATOM 1509 N N . ARG A 1 195 ? -18.472 15.714 23.955 1.00 94.56 195 ARG A N 1
ATOM 1510 C CA . ARG A 1 195 ? -19.442 16.589 24.612 1.00 94.56 195 ARG A CA 1
ATOM 1511 C C . ARG A 1 195 ? -20.424 17.133 23.585 1.00 94.56 195 ARG A C 1
ATOM 1513 O O . ARG A 1 195 ? -20.025 17.694 22.572 1.00 94.56 195 ARG A O 1
ATOM 1520 N N . SER A 1 196 ? -21.715 16.972 23.838 1.00 94.12 196 SER A N 1
ATOM 1521 C CA . SER A 1 196 ? -22.783 17.521 23.008 1.00 94.12 196 SER A CA 1
ATOM 1522 C C . SER A 1 196 ? -23.325 18.831 23.577 1.00 94.12 196 SER A C 1
ATOM 1524 O O . SER A 1 196 ? -23.292 19.073 24.784 1.00 94.12 196 SER A O 1
ATOM 1526 N N . ALA A 1 197 ? -23.918 19.665 22.721 1.00 89.62 197 ALA A N 1
ATOM 1527 C CA . ALA A 1 197 ? -24.587 20.890 23.166 1.00 89.62 197 ALA A CA 1
ATOM 1528 C C . ALA A 1 197 ? -25.746 20.603 24.144 1.00 89.62 197 ALA A C 1
ATOM 1530 O O . ALA A 1 197 ? -25.963 21.336 25.107 1.00 89.62 197 ALA A O 1
ATOM 1531 N N . GLN A 1 198 ? -26.467 19.501 23.926 1.00 89.25 198 GLN A N 1
ATOM 1532 C CA . GLN A 1 198 ? -27.655 19.116 24.691 1.00 89.25 198 GLN A CA 1
ATOM 1533 C C . GLN A 1 198 ? -27.459 17.755 25.387 1.00 89.25 198 GLN A C 1
ATOM 1535 O O . GLN A 1 198 ? -26.924 16.844 24.745 1.00 89.25 198 GLN A O 1
ATOM 1540 N N . PRO A 1 199 ? -27.883 17.573 26.656 1.00 91.12 199 PRO A N 1
ATOM 1541 C CA . PRO A 1 199 ? -27.769 16.292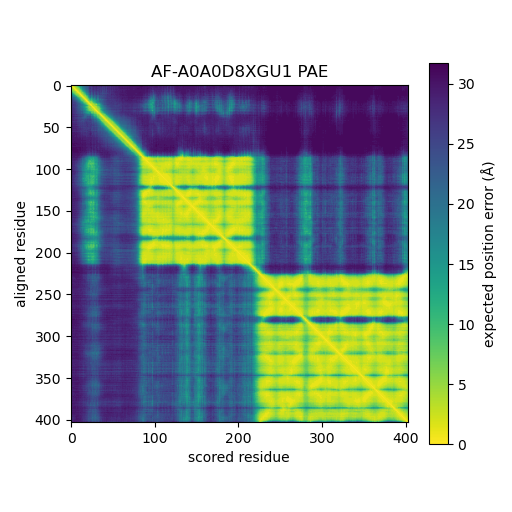 27.370 1.00 91.12 199 PRO A CA 1
ATOM 1542 C C . PRO A 1 199 ? -28.511 15.138 26.680 1.00 91.12 199 PRO A C 1
ATOM 1544 O O . PRO A 1 199 ? -28.077 13.985 26.702 1.00 91.12 199 PRO A O 1
ATOM 1547 N N . GLU A 1 200 ? -29.625 15.442 26.016 1.00 91.94 200 GLU A N 1
ATOM 1548 C CA . GLU A 1 200 ? -30.456 14.473 25.301 1.00 91.94 200 GLU A CA 1
ATOM 1549 C C . GLU A 1 200 ? -29.697 13.855 24.122 1.00 91.94 200 GLU A C 1
ATOM 1551 O O . GLU A 1 200 ? -29.901 12.687 23.784 1.00 91.94 200 GLU A O 1
ATOM 1556 N N . MET A 1 201 ? -28.780 14.615 23.516 1.00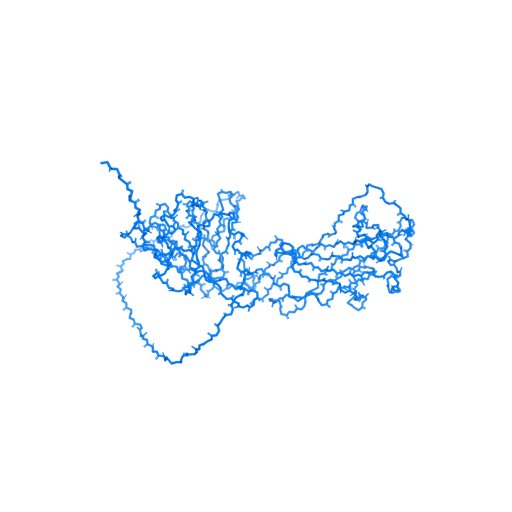 92.62 201 MET A N 1
ATOM 1557 C CA . MET A 1 201 ? -27.953 14.148 22.408 1.00 92.62 201 MET A CA 1
ATOM 1558 C C . MET A 1 201 ? -26.936 13.096 22.860 1.00 92.62 201 MET A C 1
ATOM 1560 O O . MET A 1 201 ? -26.765 12.104 22.156 1.00 92.62 201 MET A O 1
ATOM 1564 N N . ALA A 1 202 ? -26.337 13.243 24.046 1.00 93.06 202 ALA A N 1
ATOM 1565 C CA . ALA A 1 202 ? -25.467 12.219 24.625 1.00 93.06 202 ALA A CA 1
ATOM 1566 C C . ALA A 1 202 ? -26.237 10.907 24.866 1.00 93.06 202 ALA A C 1
ATOM 1568 O O . ALA A 1 202 ? -25.753 9.822 24.545 1.00 93.06 202 ALA A O 1
ATOM 1569 N N . GLY A 1 203 ? -27.482 11.001 25.351 1.00 91.25 203 GLY A N 1
ATOM 1570 C CA . GLY A 1 203 ? -28.380 9.846 25.474 1.00 91.25 203 GLY A CA 1
ATOM 1571 C C . GLY A 1 203 ? -28.725 9.202 24.125 1.00 91.25 203 GLY A C 1
ATOM 1572 O O . GLY A 1 203 ? -28.647 7.982 23.987 1.00 91.25 203 GLY A O 1
ATOM 1573 N N . ARG A 1 204 ? -29.052 10.011 23.106 1.00 93.69 204 ARG A N 1
ATOM 1574 C CA . ARG A 1 204 ? -29.313 9.521 21.741 1.00 93.69 204 ARG A CA 1
ATOM 1575 C C . ARG A 1 204 ? -28.092 8.855 21.111 1.00 93.69 204 ARG A C 1
ATOM 1577 O O . ARG A 1 204 ? -28.260 7.843 20.440 1.00 93.69 204 ARG A O 1
ATOM 1584 N N . ALA A 1 205 ? -26.892 9.388 21.331 1.00 93.56 205 ALA A N 1
ATOM 1585 C CA . ALA A 1 205 ? -25.654 8.788 20.846 1.00 93.56 205 ALA A CA 1
ATOM 1586 C C . ALA A 1 205 ? -25.489 7.370 21.400 1.00 93.56 205 ALA A C 1
ATOM 1588 O O . ALA A 1 205 ? -25.357 6.428 20.620 1.00 93.56 205 ALA A O 1
ATOM 1589 N N . LEU A 1 206 ? -25.608 7.196 22.721 1.00 93.12 206 LEU A N 1
ATOM 1590 C CA . LEU A 1 206 ? -25.562 5.877 23.363 1.00 93.12 206 LEU A CA 1
ATOM 1591 C C . LEU A 1 206 ? -26.625 4.917 22.828 1.00 93.12 206 LEU A C 1
ATOM 1593 O O . LEU A 1 206 ? -26.321 3.755 22.571 1.00 93.12 206 LEU A O 1
ATOM 1597 N N . TYR A 1 207 ? -27.854 5.398 22.629 1.00 91.12 207 TYR A N 1
ATOM 1598 C CA . TYR A 1 207 ? -28.911 4.590 22.026 1.00 91.12 207 TYR A CA 1
ATOM 1599 C C . TYR A 1 207 ? -28.526 4.125 20.616 1.00 91.12 207 TYR A C 1
ATOM 1601 O O . TYR A 1 207 ? -28.657 2.946 20.302 1.00 91.12 207 TYR A O 1
ATOM 1609 N N . CYS A 1 208 ? -27.980 5.011 19.777 1.00 91.69 208 CYS A N 1
ATOM 1610 C CA . CYS A 1 208 ? -27.505 4.632 18.447 1.00 91.69 208 CYS A CA 1
ATOM 1611 C C . CYS A 1 208 ? -26.365 3.608 18.497 1.00 91.69 208 CYS A C 1
ATOM 1613 O O . CYS A 1 208 ? -26.393 2.661 17.716 1.00 91.69 208 CYS A O 1
ATOM 1615 N N . PHE A 1 209 ? -25.409 3.742 19.421 1.00 92.81 209 PHE A N 1
ATOM 1616 C CA . PHE A 1 209 ? -24.370 2.728 19.623 1.00 92.81 209 PHE A CA 1
ATOM 1617 C C . PHE A 1 209 ? -24.969 1.382 20.045 1.00 92.81 209 PHE A C 1
ATOM 1619 O O . PHE A 1 209 ? -24.642 0.360 19.451 1.00 92.81 209 PHE A O 1
ATOM 1626 N N . SER A 1 210 ? -25.905 1.376 20.998 1.00 88.50 210 SER A N 1
ATOM 1627 C CA . SER A 1 210 ? -26.609 0.163 21.433 1.00 88.50 210 SER A CA 1
ATOM 1628 C C . SER A 1 210 ? -27.349 -0.526 20.281 1.00 88.50 210 SER A C 1
ATOM 1630 O O . SER A 1 210 ? -27.245 -1.746 20.129 1.00 88.50 210 SER A O 1
ATOM 1632 N N . GLN A 1 211 ? -28.019 0.243 19.420 1.00 86.81 211 GLN A N 1
ATOM 1633 C CA . GLN A 1 211 ? -28.676 -0.282 18.220 1.00 86.81 211 GLN A CA 1
ATOM 1634 C C . GLN A 1 211 ? -27.663 -0.837 17.214 1.00 86.81 211 GLN A C 1
ATOM 1636 O O . GLN A 1 211 ? -27.871 -1.922 16.675 1.00 86.81 211 GLN A O 1
ATOM 1641 N N . ALA A 1 212 ? -26.544 -0.140 17.002 1.00 86.88 212 ALA A N 1
ATOM 1642 C CA . ALA A 1 212 ? -25.470 -0.608 16.134 1.00 86.88 212 ALA A CA 1
ATOM 1643 C C . ALA A 1 212 ? -24.873 -1.932 16.637 1.00 86.88 212 ALA A C 1
ATOM 1645 O O . ALA A 1 212 ? -24.662 -2.836 15.836 1.00 86.88 212 ALA A O 1
ATOM 1646 N N . PHE A 1 213 ? -24.659 -2.085 17.950 1.00 87.06 213 PHE A N 1
ATOM 1647 C CA . PHE A 1 213 ? -24.178 -3.334 18.554 1.00 87.06 213 PHE A CA 1
ATOM 1648 C C . PHE A 1 213 ? -25.200 -4.471 18.440 1.00 87.06 213 PHE A C 1
ATOM 1650 O O . PHE A 1 213 ? -24.833 -5.613 18.164 1.00 87.06 213 PHE A O 1
ATOM 1657 N N . SER A 1 214 ? -26.482 -4.158 18.641 1.00 79.00 214 SER A N 1
ATOM 1658 C CA . SER A 1 214 ? -27.567 -5.145 18.661 1.00 79.00 214 SER A CA 1
ATOM 1659 C C . SER A 1 214 ? -27.928 -5.655 17.269 1.00 79.00 214 SER A C 1
ATOM 1661 O O . SER A 1 214 ? -28.371 -6.796 17.134 1.00 79.00 214 SER A O 1
ATOM 1663 N N . ASN A 1 215 ? -27.688 -4.862 16.220 1.00 68.75 215 ASN A N 1
ATOM 1664 C CA . ASN A 1 215 ? -27.935 -5.252 14.832 1.00 68.75 215 ASN A CA 1
ATOM 1665 C C . ASN A 1 215 ? -26.829 -6.178 14.278 1.00 68.75 215 ASN A C 1
ATOM 1667 O O . ASN A 1 215 ? -26.205 -5.912 13.249 1.00 68.75 215 ASN A O 1
ATOM 1671 N N . SER A 1 216 ? -26.558 -7.261 15.011 1.00 58.09 216 SER A N 1
ATOM 1672 C CA . SER A 1 216 ? -25.526 -8.261 14.718 1.00 58.09 216 SER A CA 1
ATOM 1673 C C . SER A 1 216 ? -25.995 -9.379 13.773 1.00 58.09 216 SER A C 1
ATOM 1675 O O . SER A 1 216 ? -25.164 -10.158 13.307 1.00 58.09 216 SER A O 1
ATOM 1677 N N . GLY A 1 217 ? -27.283 -9.440 13.401 1.00 53.78 217 GLY A N 1
ATOM 1678 C CA . GLY A 1 217 ? -27.726 -10.324 12.320 1.00 53.78 217 GLY A CA 1
ATOM 1679 C C . GLY A 1 217 ? -29.238 -10.483 12.133 1.00 53.78 217 GLY A C 1
ATOM 1680 O O . GLY A 1 217 ? -29.945 -10.856 13.066 1.00 53.78 217 GLY A O 1
ATOM 1681 N N . LYS A 1 218 ? -29.676 -10.265 10.883 1.00 40.19 218 LYS A N 1
ATOM 1682 C CA . LYS A 1 218 ? -30.723 -10.948 10.081 1.00 40.19 218 LYS A CA 1
ATOM 1683 C C . LYS A 1 218 ? -31.356 -9.960 9.094 1.00 40.19 218 LYS A C 1
ATOM 1685 O O . LYS A 1 218 ? -32.567 -9.774 9.065 1.00 40.19 218 LYS A O 1
ATOM 1690 N N . GLU A 1 219 ? -30.544 -9.356 8.243 1.00 39.72 219 GLU A N 1
ATOM 1691 C CA . GLU A 1 219 ? -31.057 -8.954 6.939 1.00 39.72 219 GLU A CA 1
ATOM 1692 C C . GLU A 1 219 ? -30.708 -10.087 5.973 1.00 39.72 219 GLU A C 1
ATOM 1694 O O . GLU A 1 219 ? -29.638 -10.693 6.072 1.00 39.72 219 GLU A O 1
ATOM 1699 N N . ASN A 1 220 ? -31.649 -10.461 5.104 1.00 40.03 220 ASN A N 1
ATOM 1700 C CA . ASN A 1 220 ? -31.382 -11.345 3.972 1.00 40.03 220 ASN A CA 1
ATOM 1701 C C . ASN A 1 220 ? -30.449 -10.580 3.024 1.00 40.03 220 ASN A C 1
ATOM 1703 O O . ASN A 1 220 ? -30.898 -9.975 2.052 1.00 40.03 220 ASN A O 1
ATOM 1707 N N . MET A 1 221 ? -29.170 -10.522 3.390 1.00 40.59 221 MET A N 1
ATOM 1708 C CA . MET A 1 221 ? -28.168 -9.718 2.713 1.00 40.59 221 MET A CA 1
ATOM 1709 C C . MET A 1 221 ? -27.948 -10.304 1.329 1.00 40.59 221 MET A C 1
ATOM 1711 O O . MET A 1 221 ? -27.644 -11.491 1.178 1.00 40.59 221 MET A O 1
ATOM 1715 N N . SER A 1 222 ? -28.108 -9.466 0.311 1.00 44.00 222 SER A N 1
ATOM 1716 C CA . SER A 1 222 ? -27.630 -9.797 -1.023 1.00 44.00 222 SER A CA 1
ATOM 1717 C C . SER A 1 222 ? -26.132 -10.126 -0.954 1.00 44.00 222 SER A C 1
ATOM 1719 O O . SER A 1 222 ? -25.405 -9.570 -0.130 1.00 44.00 222 SER A O 1
ATOM 1721 N N . ASP A 1 223 ? -25.663 -11.009 -1.831 1.00 47.91 223 ASP A N 1
ATOM 1722 C CA . ASP A 1 223 ? -24.286 -11.536 -1.896 1.00 47.91 223 ASP A CA 1
ATOM 1723 C C . ASP A 1 223 ? -23.177 -10.452 -1.951 1.00 47.91 223 ASP A C 1
ATOM 1725 O O . ASP A 1 223 ? -21.991 -10.728 -1.797 1.00 47.91 223 ASP A O 1
ATOM 1729 N N . ASN A 1 224 ? -23.564 -9.187 -2.135 1.00 45.97 224 ASN A N 1
ATOM 1730 C CA . ASN A 1 224 ? -22.693 -8.024 -2.255 1.00 45.97 224 ASN A CA 1
ATOM 1731 C C . ASN A 1 224 ? -22.163 -7.462 -0.917 1.00 45.97 224 ASN A C 1
ATOM 1733 O O . ASN A 1 224 ? -21.231 -6.668 -0.941 1.00 45.97 224 ASN A O 1
ATOM 1737 N N . GLU A 1 225 ? -22.714 -7.845 0.242 1.00 51.16 225 GLU A N 1
ATOM 1738 C CA . GLU A 1 225 ? -22.327 -7.288 1.563 1.00 51.16 225 GLU A CA 1
ATOM 1739 C C . GLU A 1 225 ? -21.393 -8.191 2.392 1.00 51.16 225 GLU A C 1
ATOM 1741 O O . GLU A 1 225 ? -21.102 -7.910 3.558 1.00 51.16 225 GLU A O 1
ATOM 1746 N N . LYS A 1 226 ? -20.890 -9.276 1.791 1.00 55.44 226 LYS A N 1
ATOM 1747 C CA . LYS A 1 226 ? -19.773 -10.085 2.320 1.00 55.44 226 LYS A CA 1
ATOM 1748 C C . LYS A 1 226 ? -18.420 -9.695 1.719 1.00 55.44 226 LYS A C 1
ATOM 1750 O O . LYS A 1 226 ? -17.416 -10.334 2.002 1.00 55.44 226 LYS A O 1
ATOM 1755 N N . ARG A 1 227 ? -18.396 -8.671 0.865 1.00 67.06 227 ARG A N 1
ATOM 1756 C CA . ARG A 1 227 ? -17.227 -8.247 0.097 1.00 67.06 227 ARG A CA 1
ATOM 1757 C C . ARG A 1 227 ? -16.687 -6.931 0.637 1.00 67.06 227 ARG A C 1
ATOM 1759 O O . ARG A 1 227 ? -17.407 -5.937 0.679 1.00 67.06 227 ARG A O 1
ATOM 1766 N N . ILE A 1 228 ? -15.425 -6.926 1.055 1.00 74.12 228 ILE A N 1
ATOM 1767 C CA . ILE A 1 228 ? -14.706 -5.714 1.450 1.00 74.12 228 ILE A CA 1
ATOM 1768 C C . ILE A 1 228 ? -13.766 -5.329 0.314 1.00 74.12 228 ILE A C 1
ATOM 1770 O O . ILE A 1 228 ? -12.789 -6.026 0.043 1.00 74.12 228 ILE A O 1
ATOM 1774 N N . ASP A 1 229 ? -14.049 -4.198 -0.325 1.00 78.31 229 ASP A N 1
ATOM 1775 C CA . ASP A 1 229 ? -13.220 -3.672 -1.407 1.00 78.31 229 ASP A CA 1
ATOM 1776 C C . ASP A 1 229 ? -12.105 -2.768 -0.874 1.00 78.31 229 ASP A C 1
ATOM 1778 O O . ASP A 1 229 ? -12.348 -1.803 -0.156 1.00 78.31 229 ASP A O 1
ATOM 1782 N N . TYR A 1 230 ? -10.879 -3.023 -1.305 1.00 82.94 230 TYR A N 1
ATOM 1783 C CA . TYR A 1 230 ? -9.677 -2.253 -1.019 1.00 82.94 230 TYR A CA 1
ATOM 1784 C C . TYR A 1 230 ? -9.100 -1.686 -2.309 1.00 82.94 230 TYR A C 1
ATOM 1786 O O . TYR A 1 230 ? -9.079 -2.355 -3.340 1.00 82.94 230 TYR A O 1
ATOM 1794 N N . LYS A 1 231 ? -8.576 -0.457 -2.253 1.00 87.31 231 LYS A N 1
ATOM 1795 C CA . LYS A 1 231 ? -7.899 0.173 -3.394 1.00 87.31 231 LYS A CA 1
ATOM 1796 C C . LYS A 1 231 ? -6.418 0.358 -3.121 1.00 87.31 231 LYS A C 1
ATOM 1798 O O . LYS A 1 231 ? -6.041 1.046 -2.170 1.00 87.31 231 LYS A O 1
ATOM 1803 N N . PHE A 1 232 ? -5.595 -0.177 -4.014 1.00 92.12 232 PHE A N 1
ATOM 1804 C CA . PHE A 1 232 ? -4.152 0.030 -4.021 1.00 92.12 232 PHE A CA 1
ATOM 1805 C C . PHE A 1 232 ? -3.726 0.858 -5.233 1.00 92.12 232 PHE A C 1
ATOM 1807 O O . PHE A 1 232 ? -4.262 0.716 -6.325 1.00 92.12 232 PHE A O 1
ATOM 1814 N N . GLU A 1 233 ? -2.718 1.696 -5.047 1.00 95.06 233 GLU A N 1
ATOM 1815 C CA . GLU A 1 233 ? -1.881 2.239 -6.109 1.00 95.06 233 GLU A CA 1
ATOM 1816 C C . GLU A 1 233 ? -0.510 1.581 -5.974 1.00 95.06 233 GLU A C 1
ATOM 1818 O O . GLU A 1 233 ? 0.156 1.732 -4.949 1.00 95.06 233 GLU A O 1
ATOM 1823 N N . ALA A 1 234 ? -0.086 0.852 -7.001 1.00 97.00 234 ALA A N 1
ATOM 1824 C CA . ALA A 1 234 ? 1.287 0.395 -7.111 1.00 97.00 234 ALA A CA 1
ATOM 1825 C C . ALA A 1 234 ? 2.089 1.419 -7.917 1.00 97.00 234 ALA A C 1
ATOM 1827 O O . ALA A 1 234 ? 1.669 1.845 -8.997 1.00 97.00 234 ALA A O 1
ATOM 1828 N N . TYR A 1 235 ? 3.251 1.798 -7.401 1.00 97.62 235 TYR A N 1
ATOM 1829 C CA . TYR A 1 235 ? 4.203 2.658 -8.085 1.00 97.62 235 TYR A CA 1
ATOM 1830 C C . TYR A 1 235 ? 5.462 1.874 -8.410 1.00 97.62 235 TYR A C 1
ATOM 1832 O O . TYR A 1 235 ? 5.980 1.179 -7.542 1.00 97.62 235 TYR A O 1
ATOM 1840 N N . LEU A 1 236 ? 5.974 2.020 -9.628 1.00 98.06 236 LEU A N 1
ATOM 1841 C CA . LEU A 1 236 ? 7.254 1.457 -10.042 1.00 98.06 236 LEU A CA 1
ATOM 1842 C C . LEU A 1 236 ? 8.233 2.581 -10.372 1.00 98.06 236 LEU A C 1
ATOM 1844 O O . LEU A 1 236 ? 8.023 3.371 -11.296 1.00 98.06 236 LEU A O 1
ATOM 1848 N N . GLU A 1 237 ? 9.347 2.598 -9.652 1.00 97.75 237 GLU A N 1
ATOM 1849 C CA . GLU A 1 237 ? 10.525 3.382 -9.990 1.00 97.75 237 GLU A CA 1
ATOM 1850 C C . GLU A 1 237 ? 11.634 2.449 -10.471 1.00 97.75 237 GLU A C 1
ATOM 1852 O O . GLU A 1 237 ? 12.032 1.520 -9.772 1.00 97.75 237 GLU A O 1
ATOM 1857 N N . ILE A 1 238 ? 12.176 2.727 -11.653 1.00 98.12 238 ILE A N 1
ATOM 1858 C CA . ILE A 1 238 ? 13.399 2.083 -12.137 1.00 98.12 238 ILE A CA 1
ATOM 1859 C C . ILE A 1 238 ? 14.503 3.122 -12.036 1.00 98.12 238 ILE A C 1
ATOM 1861 O O . ILE A 1 238 ? 14.431 4.150 -12.703 1.00 98.12 238 ILE A O 1
ATOM 1865 N N . ARG A 1 239 ? 15.504 2.889 -11.190 1.00 97.81 239 ARG A N 1
ATOM 1866 C CA . ARG A 1 239 ? 16.652 3.785 -11.021 1.00 97.81 239 ARG A CA 1
ATOM 1867 C C . ARG A 1 239 ? 17.899 3.143 -11.608 1.00 97.81 239 ARG A C 1
ATOM 1869 O O . ARG A 1 239 ? 18.188 1.992 -11.316 1.00 97.81 239 ARG A O 1
ATOM 1876 N N . GLU A 1 240 ? 18.656 3.875 -12.407 1.00 96.44 240 GLU A N 1
ATOM 1877 C CA . GLU A 1 240 ? 19.938 3.420 -12.951 1.00 96.44 240 GLU A CA 1
ATOM 1878 C C . GLU A 1 240 ? 21.096 3.857 -12.065 1.00 96.44 240 GLU A C 1
ATOM 1880 O O . GLU A 1 240 ? 21.098 4.980 -11.560 1.00 96.44 240 GLU A O 1
ATOM 1885 N N . ASN A 1 241 ? 22.098 2.990 -11.912 1.00 95.69 241 ASN A N 1
ATOM 1886 C CA . ASN A 1 241 ? 23.342 3.363 -11.254 1.00 95.69 241 ASN A CA 1
ATOM 1887 C C . ASN A 1 241 ? 24.201 4.214 -12.202 1.00 95.69 241 ASN A C 1
ATOM 1889 O O . ASN A 1 241 ? 24.799 3.697 -13.152 1.00 95.69 241 ASN A O 1
ATOM 1893 N N . GLU A 1 242 ? 24.257 5.518 -11.935 1.00 92.12 242 GLU A N 1
ATOM 1894 C CA . GLU A 1 242 ? 25.126 6.478 -12.611 1.00 92.12 242 GLU A CA 1
ATOM 1895 C C . GLU A 1 242 ? 26.554 6.544 -12.047 1.00 92.12 242 GLU A C 1
ATOM 1897 O O . GLU A 1 242 ? 27.451 7.028 -12.735 1.00 92.12 242 GLU A O 1
ATOM 1902 N N . GLY A 1 243 ? 26.761 6.015 -10.839 1.00 90.19 243 GLY A N 1
ATOM 1903 C CA . GLY A 1 243 ? 28.031 6.005 -10.118 1.00 90.19 243 GLY A CA 1
ATOM 1904 C C . GLY A 1 243 ? 28.884 4.767 -10.390 1.00 90.19 243 GLY A C 1
ATOM 1905 O O . GLY A 1 243 ? 28.692 4.043 -11.371 1.00 90.19 243 GLY A O 1
ATOM 1906 N N . SER A 1 244 ? 29.850 4.529 -9.504 1.00 88.06 244 SER A N 1
ATOM 1907 C CA . SER A 1 244 ? 30.693 3.332 -9.549 1.00 88.06 244 SER A CA 1
ATOM 1908 C C . SER A 1 244 ? 30.020 2.159 -8.8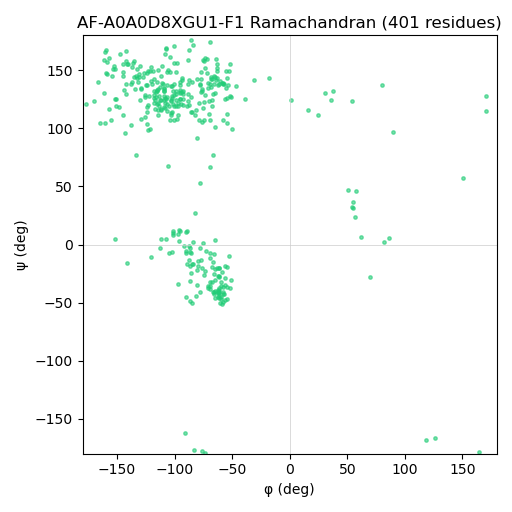16 1.00 88.06 244 SER A C 1
ATOM 1910 O O . SER A 1 244 ? 28.951 2.312 -8.223 1.00 88.06 244 SER A O 1
ATOM 1912 N N . GLN A 1 245 ? 30.632 0.971 -8.841 1.00 80.88 245 GLN A N 1
ATOM 1913 C CA . GLN A 1 245 ? 30.144 -0.154 -8.031 1.00 80.88 245 GLN A CA 1
ATOM 1914 C C . GLN A 1 245 ? 30.357 0.074 -6.526 1.00 80.88 245 GLN A C 1
ATOM 1916 O O . GLN A 1 245 ? 29.501 -0.307 -5.736 1.00 80.88 245 GLN A O 1
ATOM 1921 N N . SER A 1 246 ? 31.460 0.715 -6.122 1.00 86.88 246 SER A N 1
ATOM 1922 C CA . SER A 1 246 ? 31.759 1.001 -4.709 1.00 86.88 246 SER A CA 1
ATOM 1923 C C . SER A 1 246 ? 31.019 2.228 -4.171 1.00 86.88 246 SER A C 1
ATOM 1925 O O . SER A 1 246 ? 30.820 2.352 -2.966 1.00 86.88 246 SER A O 1
ATOM 1927 N N . SER A 1 247 ? 30.591 3.129 -5.055 1.00 91.81 247 SER A N 1
ATOM 1928 C CA . SER A 1 247 ? 29.821 4.331 -4.731 1.00 91.81 247 SER A CA 1
ATOM 1929 C C . SER A 1 247 ? 28.638 4.480 -5.696 1.00 91.81 247 SER A C 1
ATOM 1931 O O . SER A 1 247 ? 28.698 5.265 -6.652 1.00 91.81 247 SER A O 1
ATOM 1933 N N . PRO A 1 248 ? 27.560 3.699 -5.493 1.00 92.19 248 PRO A N 1
ATOM 1934 C CA . PRO A 1 248 ? 26.427 3.709 -6.401 1.00 92.19 248 PRO A CA 1
ATOM 1935 C C . PRO A 1 248 ? 25.662 5.032 -6.312 1.00 92.19 248 PRO A C 1
ATOM 1937 O O . PRO A 1 248 ? 25.398 5.555 -5.228 1.00 92.19 248 PRO A O 1
ATOM 1940 N N . HIS A 1 249 ? 25.253 5.552 -7.467 1.00 95.12 249 HIS A N 1
ATOM 1941 C CA . HIS A 1 249 ? 24.429 6.752 -7.571 1.00 95.12 249 HIS A CA 1
ATOM 1942 C C . HIS A 1 249 ? 23.148 6.436 -8.340 1.00 95.12 249 HIS A C 1
ATOM 1944 O O . HIS A 1 249 ? 23.146 6.375 -9.565 1.00 95.12 249 HIS A O 1
ATOM 1950 N N . TRP A 1 250 ? 22.055 6.197 -7.619 1.00 95.94 250 TRP A N 1
ATOM 1951 C CA . TRP A 1 250 ? 20.797 5.737 -8.206 1.00 95.94 250 TRP A CA 1
ATOM 1952 C C . TRP A 1 250 ? 19.934 6.896 -8.696 1.00 95.94 250 TRP A C 1
ATOM 1954 O O . TRP A 1 250 ? 19.391 7.653 -7.891 1.00 95.94 250 TRP A O 1
ATOM 1964 N N . VAL A 1 251 ? 19.729 6.982 -10.009 1.00 95.62 251 VAL A N 1
ATOM 1965 C CA . VAL A 1 251 ? 18.946 8.051 -10.639 1.00 95.62 251 VAL A CA 1
ATOM 1966 C C . VAL A 1 251 ? 17.729 7.467 -11.352 1.00 95.62 251 VAL A C 1
ATOM 1968 O O . VAL A 1 251 ? 17.864 6.589 -12.199 1.00 95.62 251 VAL A O 1
ATOM 1971 N N . LEU A 1 252 ? 16.527 7.962 -11.035 1.00 96.94 252 LEU A N 1
ATOM 1972 C CA . LEU A 1 252 ? 15.262 7.523 -11.644 1.00 96.94 252 LEU A CA 1
ATOM 1973 C C . LEU A 1 252 ? 15.288 7.661 -13.165 1.00 96.94 252 LEU A C 1
ATOM 1975 O O . LEU A 1 252 ? 15.524 8.758 -13.660 1.00 96.94 252 LEU A O 1
ATOM 1979 N N . CYS A 1 253 ? 15.012 6.593 -13.905 1.00 96.62 253 CYS A N 1
ATOM 1980 C CA . CYS A 1 253 ? 15.019 6.603 -15.360 1.00 96.62 253 CYS A CA 1
ATOM 1981 C C . CYS A 1 253 ? 14.080 7.685 -15.914 1.00 96.62 253 CYS A C 1
ATOM 1983 O O . CYS A 1 253 ? 12.945 7.829 -15.448 1.00 96.62 253 CYS A O 1
ATOM 1985 N N . PRO A 1 254 ? 14.530 8.464 -16.909 1.00 96.00 254 PRO A N 1
ATOM 1986 C CA . PRO A 1 254 ? 13.665 9.425 -17.559 1.00 96.00 254 PRO A CA 1
ATOM 1987 C C . PRO A 1 254 ? 12.646 8.718 -18.446 1.00 96.00 254 PRO A C 1
ATOM 1989 O O . PRO A 1 254 ? 12.849 7.594 -18.909 1.00 96.00 254 PRO A O 1
ATOM 1992 N N . GLN A 1 255 ? 11.566 9.425 -18.742 1.00 93.44 255 GLN A N 1
ATOM 1993 C CA . GLN A 1 255 ? 10.531 8.958 -19.648 1.00 93.44 255 GLN A CA 1
ATOM 1994 C C . GLN A 1 255 ? 10.184 10.005 -20.703 1.00 93.44 255 GLN A C 1
ATOM 1996 O O . GLN A 1 255 ? 10.332 11.208 -20.502 1.00 93.44 255 GLN A O 1
ATOM 2001 N N . GLN A 1 256 ? 9.696 9.538 -21.846 1.00 91.94 256 GLN A N 1
ATOM 2002 C CA . GLN A 1 256 ? 9.132 10.377 -22.899 1.00 91.94 256 GLN A CA 1
ATOM 2003 C C . GLN A 1 256 ? 7.931 9.652 -23.501 1.00 91.94 256 GLN A C 1
ATOM 2005 O O . GLN A 1 256 ? 8.046 8.482 -23.851 1.00 91.94 256 GLN A O 1
ATOM 2010 N N . ASN A 1 257 ? 6.779 10.320 -23.613 1.00 89.56 257 ASN A N 1
ATOM 2011 C CA . ASN A 1 257 ? 5.543 9.727 -24.149 1.00 89.56 257 ASN A CA 1
ATOM 2012 C C . ASN A 1 257 ? 5.189 8.376 -23.488 1.00 89.56 257 ASN A C 1
ATOM 2014 O O . ASN A 1 257 ? 4.927 7.385 -24.175 1.00 89.56 257 ASN A O 1
ATOM 2018 N N . ASN A 1 258 ? 5.248 8.323 -22.151 1.00 89.31 258 ASN A N 1
ATOM 2019 C CA . ASN A 1 258 ? 5.024 7.111 -21.348 1.00 89.31 258 ASN A CA 1
ATOM 2020 C C . ASN A 1 258 ? 5.924 5.919 -21.747 1.00 89.31 258 ASN A C 1
ATOM 2022 O O . ASN A 1 258 ? 5.509 4.761 -21.721 1.00 89.31 258 ASN A O 1
ATOM 2026 N N . THR A 1 259 ? 7.140 6.214 -22.212 1.00 94.44 259 THR A N 1
ATOM 2027 C CA . THR A 1 259 ? 8.164 5.230 -22.569 1.00 94.44 259 THR A CA 1
ATOM 2028 C C . THR A 1 259 ? 9.425 5.533 -21.775 1.00 94.44 259 THR A C 1
ATOM 2030 O O . THR A 1 259 ? 10.004 6.614 -21.913 1.00 94.44 259 THR A O 1
ATOM 2033 N N . LEU A 1 260 ? 9.837 4.583 -20.941 1.00 96.25 260 LEU A N 1
ATOM 2034 C CA . LEU A 1 260 ? 11.060 4.652 -20.154 1.00 96.25 260 LEU A CA 1
ATOM 2035 C C . LEU A 1 260 ? 12.275 4.643 -21.079 1.00 96.25 260 LEU A C 1
ATOM 2037 O O . LEU A 1 260 ? 12.330 3.880 -22.045 1.00 96.25 260 LEU A O 1
ATOM 2041 N N . LYS A 1 261 ? 13.262 5.480 -20.781 1.00 96.19 261 LYS A N 1
ATOM 2042 C CA . LYS A 1 261 ? 14.561 5.438 -21.447 1.00 96.19 261 LYS A CA 1
ATOM 2043 C C . LYS A 1 261 ? 15.553 4.753 -20.525 1.00 96.19 261 LYS A C 1
ATOM 2045 O O . LYS A 1 261 ? 15.850 5.261 -19.447 1.00 96.19 261 LYS A O 1
ATOM 2050 N N . LEU A 1 262 ? 16.018 3.593 -20.961 1.00 97.06 262 LEU A N 1
ATOM 2051 C CA . LEU A 1 262 ? 16.981 2.762 -20.255 1.00 97.06 262 LEU A CA 1
ATOM 2052 C C . LEU A 1 262 ? 18.296 2.766 -21.030 1.00 97.06 262 LEU A C 1
ATOM 2054 O O . LEU A 1 262 ? 18.294 2.943 -22.244 1.00 97.06 262 LEU A O 1
ATOM 2058 N N . ARG A 1 263 ? 19.415 2.541 -20.358 1.00 97.31 263 ARG A N 1
ATOM 2059 C CA . ARG A 1 263 ? 20.732 2.337 -20.965 1.00 97.31 263 ARG A CA 1
ATOM 2060 C C . ARG A 1 263 ? 21.160 0.893 -20.780 1.00 97.31 263 ARG A C 1
ATOM 2062 O O . ARG A 1 263 ? 20.968 0.322 -19.699 1.00 97.31 263 ARG A O 1
ATOM 2069 N N . ARG A 1 264 ? 21.744 0.314 -21.827 1.00 96.62 264 ARG A N 1
ATOM 2070 C CA . ARG A 1 264 ? 22.364 -1.012 -21.753 1.00 96.62 264 ARG A CA 1
ATOM 2071 C C . ARG A 1 264 ? 23.540 -1.028 -20.779 1.00 96.62 264 ARG A C 1
ATOM 2073 O O . ARG A 1 264 ? 24.148 0.007 -20.509 1.00 96.62 264 ARG A O 1
ATOM 2080 N N . ASP A 1 265 ? 23.851 -2.205 -20.256 1.00 95.94 265 ASP A N 1
ATOM 2081 C CA . ASP A 1 265 ? 25.019 -2.509 -19.424 1.00 95.94 265 ASP A CA 1
ATOM 2082 C C . ASP A 1 265 ? 25.136 -1.642 -18.158 1.00 95.94 265 ASP A C 1
ATOM 2084 O O . ASP A 1 265 ? 26.215 -1.465 -17.587 1.00 95.94 265 ASP A O 1
ATOM 2088 N N . ARG A 1 266 ? 24.002 -1.101 -17.694 1.00 95.19 266 ARG A N 1
ATOM 2089 C CA . ARG A 1 266 ? 23.885 -0.382 -16.421 1.00 95.19 266 ARG A CA 1
ATOM 2090 C C . ARG A 1 266 ? 23.009 -1.156 -15.455 1.00 95.19 266 ARG A C 1
ATOM 2092 O O . ARG A 1 266 ? 21.861 -1.468 -15.780 1.00 95.19 266 ARG A O 1
ATOM 2099 N N . GLN A 1 267 ? 23.538 -1.383 -14.255 1.00 95.88 267 GLN A N 1
ATOM 2100 C CA . GLN A 1 267 ? 22.772 -1.915 -13.135 1.00 95.88 267 GLN A CA 1
ATOM 2101 C C . GLN A 1 267 ? 21.604 -0.994 -12.801 1.00 95.88 267 GLN A C 1
ATOM 2103 O O . GLN A 1 267 ? 21.731 0.236 -12.824 1.00 95.88 267 GLN A O 1
ATOM 2108 N N . LYS A 1 268 ? 20.463 -1.608 -12.508 1.00 97.12 268 LYS A N 1
ATOM 2109 C CA . LYS A 1 268 ? 19.222 -0.919 -12.180 1.00 97.12 268 LYS A CA 1
ATOM 2110 C C . LYS A 1 268 ? 18.713 -1.392 -10.828 1.00 97.12 268 LYS A C 1
ATOM 2112 O O . LYS A 1 268 ? 18.892 -2.546 -10.460 1.00 97.12 268 LYS A O 1
ATOM 2117 N N . ARG A 1 269 ? 18.062 -0.497 -10.098 1.00 97.81 269 ARG A N 1
ATOM 2118 C CA . ARG A 1 269 ? 17.298 -0.795 -8.892 1.00 97.81 269 ARG A CA 1
ATOM 2119 C C . ARG A 1 269 ? 15.830 -0.572 -9.205 1.00 97.81 269 ARG A C 1
ATOM 2121 O O . ARG A 1 269 ? 15.454 0.512 -9.656 1.00 97.81 269 ARG A O 1
ATOM 2128 N N . LEU A 1 270 ? 15.021 -1.596 -8.986 1.00 98.31 270 LEU A N 1
ATOM 2129 C CA . LEU A 1 270 ? 13.573 -1.514 -9.077 1.00 98.31 270 LEU A CA 1
ATOM 2130 C C . LEU A 1 270 ? 13.029 -1.262 -7.679 1.00 98.31 270 LEU A C 1
ATOM 2132 O O . LEU A 1 270 ? 13.406 -1.952 -6.735 1.00 98.31 270 LEU A O 1
ATOM 2136 N N . ILE A 1 271 ? 12.147 -0.279 -7.567 1.00 98.25 271 ILE A N 1
ATOM 2137 C CA . ILE A 1 271 ? 11.453 0.057 -6.331 1.00 98.25 271 ILE A CA 1
ATOM 2138 C C . ILE A 1 271 ? 9.963 -0.009 -6.631 1.00 98.25 271 ILE A C 1
ATOM 2140 O O . ILE A 1 271 ? 9.455 0.787 -7.425 1.00 98.25 271 ILE A O 1
ATOM 2144 N N . VAL A 1 272 ? 9.272 -0.957 -6.004 1.00 98.38 272 VAL A N 1
ATOM 2145 C CA . VAL A 1 272 ? 7.813 -1.049 -6.036 1.00 98.38 272 VAL A CA 1
ATOM 2146 C C . VAL A 1 272 ? 7.268 -0.507 -4.724 1.00 98.38 272 VAL A C 1
ATOM 2148 O O . VAL A 1 272 ? 7.665 -0.958 -3.651 1.00 98.38 272 VAL A O 1
ATOM 2151 N N . GLN A 1 273 ? 6.358 0.459 -4.804 1.00 97.50 273 GLN A N 1
ATOM 2152 C CA . GLN A 1 273 ? 5.642 0.987 -3.646 1.00 97.50 273 GLN A CA 1
ATOM 2153 C C . GLN A 1 273 ? 4.170 0.616 -3.768 1.00 97.50 273 GLN A C 1
ATOM 2155 O O . GLN A 1 273 ? 3.511 1.019 -4.722 1.00 97.50 273 GLN A O 1
ATOM 2160 N N . LEU A 1 274 ? 3.652 -0.138 -2.807 1.00 96.44 274 LEU A N 1
ATOM 2161 C CA . LEU A 1 274 ? 2.242 -0.492 -2.713 1.00 96.44 274 LEU A CA 1
ATOM 2162 C C . LEU A 1 274 ? 1.581 0.455 -1.719 1.00 96.44 274 LEU A C 1
ATOM 2164 O O . LEU A 1 274 ? 1.827 0.362 -0.519 1.00 96.44 274 LEU A O 1
ATOM 2168 N N . LYS A 1 275 ? 0.768 1.383 -2.218 1.00 93.19 275 LYS A N 1
ATOM 2169 C CA . LYS A 1 275 ? 0.062 2.382 -1.417 1.00 93.19 275 LYS A CA 1
ATOM 2170 C C . LYS A 1 275 ? -1.417 2.042 -1.334 1.00 93.19 275 LYS A C 1
ATOM 2172 O O . LYS A 1 275 ? -2.081 1.941 -2.359 1.00 93.19 275 LYS A O 1
ATOM 2177 N N . GLN A 1 276 ? -1.967 1.961 -0.133 1.00 88.62 276 GLN A N 1
ATOM 2178 C CA . GLN A 1 276 ? -3.416 1.889 0.059 1.00 88.62 276 GLN A CA 1
ATOM 2179 C C . GLN A 1 276 ? -4.011 3.296 -0.096 1.00 88.62 276 GLN A C 1
ATOM 2181 O O . GLN A 1 276 ? -3.783 4.174 0.734 1.00 88.62 276 GLN A O 1
ATOM 2186 N N . VAL A 1 277 ? -4.712 3.538 -1.208 1.00 76.50 277 VAL A N 1
ATOM 2187 C CA . VAL A 1 277 ? -5.201 4.876 -1.620 1.00 76.50 277 VAL A CA 1
ATOM 2188 C C . VAL A 1 277 ? -6.442 5.271 -0.844 1.00 76.50 277 VAL A C 1
ATOM 2190 O O . VAL A 1 277 ? -6.621 6.418 -0.446 1.00 76.50 277 VAL A O 1
ATOM 2193 N N . GLN A 1 278 ? -7.308 4.286 -0.659 1.00 62.47 278 GLN A N 1
ATOM 2194 C CA . GLN A 1 278 ? -8.507 4.395 0.125 1.00 62.47 278 GLN A CA 1
ATOM 2195 C C . GLN A 1 278 ? -8.391 3.285 1.145 1.00 62.47 278 GLN A C 1
ATOM 2197 O O . GLN A 1 278 ? -8.568 2.109 0.827 1.00 62.47 278 GLN A O 1
ATOM 2202 N N . LEU A 1 279 ? -8.061 3.667 2.375 1.00 53.44 279 LEU A N 1
ATOM 2203 C CA . LEU A 1 279 ? -8.492 2.873 3.505 1.00 53.44 279 LEU A CA 1
ATOM 2204 C C . LEU A 1 279 ? -10.009 2.790 3.317 1.00 53.44 279 LEU A C 1
ATOM 2206 O O . LEU A 1 279 ? -10.696 3.799 3.481 1.00 53.44 279 LEU A O 1
ATOM 2210 N N . CYS A 1 280 ? -10.544 1.653 2.873 1.00 44.38 280 CYS A N 1
ATOM 2211 C CA . CYS A 1 280 ? -11.975 1.404 2.943 1.00 44.38 280 CYS A CA 1
ATOM 2212 C C . CYS A 1 280 ? -12.316 1.226 4.425 1.00 44.38 280 CYS A C 1
ATOM 2214 O O . CYS A 1 280 ? -12.718 0.165 4.886 1.00 44.38 280 CYS A O 1
ATOM 2216 N N . LYS A 1 281 ? -12.178 2.318 5.180 1.00 44.38 281 LYS A N 1
ATOM 2217 C CA . LYS A 1 281 ? -12.649 2.486 6.550 1.00 44.38 281 LYS A CA 1
ATOM 2218 C C . LYS A 1 281 ? -14.172 2.433 6.625 1.00 44.38 281 LYS A C 1
ATOM 2220 O O . LYS A 1 281 ? -14.733 2.698 7.670 1.00 44.38 281 LYS A O 1
ATOM 2225 N N . VAL A 1 282 ? -14.845 2.168 5.507 1.00 41.81 282 VAL A N 1
ATOM 2226 C CA . VAL A 1 282 ? -16.283 1.935 5.446 1.00 41.81 282 VAL A CA 1
ATOM 2227 C C . VAL A 1 282 ? -16.593 0.460 5.740 1.00 41.81 282 VAL A C 1
ATOM 2229 O O . VAL A 1 282 ? -17.680 0.186 6.235 1.00 41.81 282 VAL A O 1
ATOM 2232 N N . PHE A 1 283 ? -15.648 -0.476 5.515 1.00 47.00 283 PHE A N 1
ATOM 2233 C CA . PHE A 1 283 ? -15.925 -1.918 5.625 1.00 47.00 283 PHE A CA 1
ATOM 2234 C C . PHE A 1 283 ? -14.814 -2.803 6.250 1.00 47.00 283 PHE A C 1
ATOM 2236 O O . PHE A 1 283 ? -15.147 -3.894 6.703 1.00 47.00 283 PHE A O 1
ATOM 2243 N N . GLY A 1 284 ? -13.544 -2.372 6.389 1.00 49.03 284 GLY A N 1
ATOM 2244 C CA . GLY A 1 284 ? -12.496 -3.215 7.012 1.00 49.03 284 GLY A CA 1
ATOM 2245 C C . GLY A 1 284 ? -11.244 -2.484 7.544 1.00 49.03 284 GLY A C 1
ATOM 2246 O O . GLY A 1 284 ? -11.039 -1.307 7.243 1.00 49.03 284 GLY A O 1
ATOM 2247 N N . PRO A 1 285 ? -10.399 -3.144 8.372 1.00 64.75 285 PRO A N 1
ATOM 2248 C CA . PRO A 1 285 ? -9.094 -2.609 8.788 1.00 64.75 285 PRO A CA 1
ATOM 2249 C C . PRO A 1 285 ? -8.137 -2.459 7.587 1.00 64.75 285 PRO A C 1
ATOM 2251 O O . PRO A 1 285 ? -8.360 -3.121 6.570 1.00 64.75 285 PRO A O 1
ATOM 2254 N N . PRO A 1 286 ? -7.080 -1.618 7.674 1.00 74.00 286 PRO A N 1
ATOM 2255 C CA . PRO A 1 286 ? -6.018 -1.597 6.665 1.00 74.00 286 PRO A CA 1
ATOM 2256 C C . PRO A 1 286 ? -5.435 -2.993 6.476 1.00 74.00 286 PRO A C 1
ATOM 2258 O O . PRO A 1 286 ? -5.286 -3.732 7.446 1.00 74.00 286 PRO A O 1
ATOM 2261 N N . LEU A 1 287 ? -5.082 -3.323 5.237 1.00 84.88 287 LEU A N 1
ATOM 2262 C CA . LEU A 1 287 ? -4.466 -4.609 4.940 1.00 84.88 287 LEU A CA 1
ATOM 2263 C C . LEU A 1 287 ? -2.999 -4.603 5.333 1.00 84.88 287 LEU A C 1
ATOM 2265 O O . LEU A 1 287 ? -2.276 -3.638 5.065 1.00 84.88 287 LEU A O 1
ATOM 2269 N N . THR A 1 288 ? -2.545 -5.697 5.923 1.00 86.81 288 THR A N 1
ATOM 2270 C CA . THR A 1 288 ? -1.177 -5.804 6.414 1.00 86.81 288 THR A CA 1
ATOM 2271 C C . THR A 1 288 ? -0.343 -6.591 5.418 1.00 86.81 288 THR A C 1
ATOM 2273 O O . THR A 1 288 ? -0.458 -7.813 5.319 1.00 86.81 288 THR A O 1
ATOM 2276 N N . VAL A 1 289 ? 0.534 -5.900 4.684 1.00 91.38 289 VAL A N 1
ATOM 2277 C CA . VAL A 1 289 ? 1.545 -6.568 3.854 1.00 91.38 289 VAL A CA 1
ATOM 2278 C C . VAL A 1 289 ? 2.629 -7.120 4.777 1.00 91.38 289 VAL A C 1
ATOM 2280 O O . VAL A 1 289 ? 3.416 -6.362 5.343 1.00 91.38 289 VAL A O 1
ATOM 2283 N N . THR A 1 290 ? 2.662 -8.439 4.951 1.00 89.06 290 THR A N 1
ATOM 2284 C CA . THR A 1 290 ? 3.593 -9.097 5.881 1.00 89.06 290 THR A CA 1
ATOM 2285 C C . THR A 1 290 ? 4.972 -9.264 5.256 1.00 89.06 290 THR A C 1
ATOM 2287 O O . THR A 1 290 ? 5.992 -8.996 5.891 1.00 89.06 290 THR A O 1
ATOM 2290 N N . LYS A 1 291 ? 5.013 -9.693 3.992 1.00 91.62 291 LYS A N 1
ATOM 2291 C CA . LYS A 1 291 ? 6.250 -9.970 3.264 1.00 91.62 291 LYS A CA 1
ATOM 2292 C C . LYS A 1 291 ? 6.020 -9.920 1.757 1.00 91.62 291 LYS A C 1
ATOM 2294 O O . LYS A 1 291 ? 4.979 -10.354 1.272 1.00 91.62 291 LYS A O 1
ATOM 2299 N N . CYS A 1 292 ? 7.032 -9.483 1.015 1.00 95.56 292 CYS A N 1
ATOM 2300 C CA . CYS A 1 292 ? 7.186 -9.785 -0.405 1.00 95.56 292 CYS A CA 1
ATOM 2301 C C . CYS A 1 292 ? 8.092 -11.012 -0.569 1.00 95.56 292 CYS A C 1
ATOM 2303 O O . CYS A 1 292 ? 9.241 -11.003 -0.126 1.00 95.56 292 CYS A O 1
ATOM 2305 N N . PHE A 1 293 ? 7.598 -12.081 -1.190 1.00 93.19 293 PHE A N 1
ATOM 2306 C CA . PHE A 1 293 ? 8.400 -13.288 -1.435 1.00 93.19 293 PHE A CA 1
ATOM 2307 C C . PHE A 1 293 ? 8.894 -13.397 -2.879 1.00 93.19 293 PHE A C 1
ATOM 2309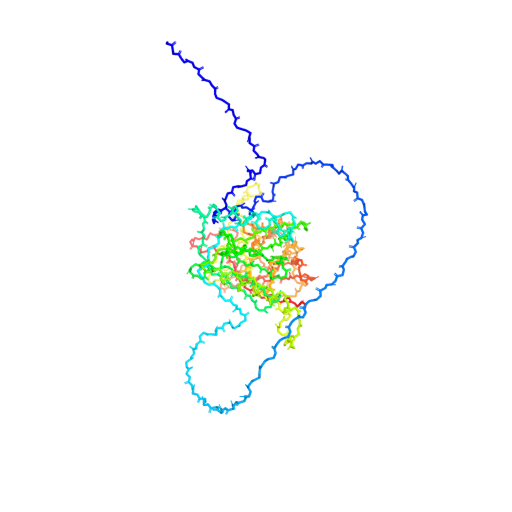 O O . PHE A 1 293 ? 9.717 -14.264 -3.163 1.00 93.19 293 PHE A O 1
ATOM 2316 N N . GLY A 1 294 ? 8.455 -12.504 -3.771 1.00 94.06 294 GLY A N 1
ATOM 2317 C CA . GLY A 1 294 ? 8.962 -12.454 -5.135 1.00 94.06 294 GLY A CA 1
ATOM 2318 C C . GLY A 1 294 ? 8.909 -11.059 -5.742 1.00 94.06 294 GLY A C 1
ATOM 2319 O O . GLY A 1 294 ? 7.846 -10.456 -5.809 1.00 94.06 294 GLY A O 1
ATOM 2320 N N . MET A 1 295 ? 10.048 -10.558 -6.221 1.00 97.50 295 MET A N 1
ATOM 2321 C CA . MET A 1 295 ? 10.098 -9.430 -7.154 1.00 97.50 295 MET A CA 1
ATOM 2322 C C . MET A 1 295 ? 10.587 -9.969 -8.491 1.00 97.50 295 MET A C 1
ATOM 2324 O O . MET A 1 295 ? 11.708 -10.461 -8.565 1.00 97.50 295 MET A O 1
ATOM 2328 N N . LEU A 1 296 ? 9.762 -9.926 -9.531 1.00 97.75 296 LEU A N 1
ATOM 2329 C CA . LEU A 1 296 ? 10.057 -10.550 -10.815 1.00 97.75 296 LEU A CA 1
ATOM 2330 C C . LEU A 1 296 ? 10.108 -9.522 -11.941 1.00 97.75 296 LEU A C 1
ATOM 2332 O O . LEU A 1 296 ? 9.380 -8.531 -11.921 1.00 97.75 296 LEU A O 1
ATOM 2336 N N . LEU A 1 297 ? 10.928 -9.794 -12.951 1.00 98.06 297 LEU A N 1
ATOM 2337 C CA . LEU A 1 297 ? 11.074 -8.988 -14.159 1.00 98.06 297 LEU A CA 1
ATOM 2338 C C . LEU A 1 297 ? 11.054 -9.894 -15.390 1.00 98.06 297 LEU A C 1
ATOM 2340 O O . LEU A 1 297 ? 11.576 -11.006 -15.363 1.00 98.06 297 LEU A O 1
ATOM 2344 N N . ALA A 1 298 ? 10.485 -9.404 -16.487 1.00 97.69 298 ALA A N 1
ATOM 2345 C CA . ALA A 1 298 ? 10.671 -9.999 -17.804 1.00 97.69 298 ALA A CA 1
ATOM 2346 C C . ALA A 1 298 ? 10.423 -9.003 -18.938 1.00 97.69 298 ALA A C 1
ATOM 2348 O O . ALA A 1 298 ? 9.763 -7.972 -18.768 1.00 97.69 298 ALA A O 1
ATOM 2349 N N . ALA A 1 299 ? 10.954 -9.339 -20.113 1.00 97.06 299 ALA A N 1
ATOM 2350 C CA . ALA A 1 299 ? 10.650 -8.650 -21.355 1.00 97.06 299 ALA A CA 1
ATOM 2351 C C . ALA A 1 299 ? 9.281 -9.089 -21.886 1.00 97.06 299 ALA A C 1
ATOM 2353 O O . ALA A 1 299 ? 9.010 -10.279 -22.017 1.00 97.06 299 ALA A O 1
ATOM 2354 N N . GLY A 1 300 ? 8.434 -8.130 -22.243 1.00 95.06 300 GLY A N 1
ATOM 2355 C CA . GLY A 1 300 ? 7.106 -8.368 -22.797 1.00 95.06 300 GLY A CA 1
ATOM 2356 C C . GLY A 1 300 ? 5.975 -7.816 -21.935 1.00 95.06 300 GLY A C 1
ATOM 2357 O O . GLY A 1 300 ? 6.189 -7.011 -21.028 1.00 95.06 300 GLY A O 1
ATOM 2358 N N . ARG A 1 301 ? 4.762 -8.237 -22.293 1.00 93.25 301 ARG A N 1
ATOM 2359 C CA . ARG A 1 301 ? 3.470 -7.905 -21.677 1.00 93.25 301 ARG A CA 1
ATOM 2360 C C . ARG A 1 301 ? 2.561 -9.124 -21.761 1.00 93.25 301 ARG A C 1
ATOM 2362 O O . ARG A 1 301 ? 2.745 -9.932 -22.673 1.00 93.25 301 ARG A O 1
ATOM 2369 N N . ASN A 1 302 ? 1.579 -9.244 -20.871 1.00 88.75 302 ASN A N 1
ATOM 2370 C CA . ASN A 1 302 ? 0.675 -10.403 -20.805 1.00 88.75 302 ASN A CA 1
ATOM 2371 C C . ASN A 1 302 ? 1.415 -11.748 -20.671 1.00 88.75 302 ASN A C 1
ATOM 2373 O O . ASN A 1 302 ? 1.023 -12.757 -21.256 1.00 88.75 302 ASN A O 1
ATOM 2377 N N . LEU A 1 303 ? 2.512 -11.747 -19.915 1.00 91.38 303 LEU A N 1
ATOM 2378 C CA . LEU A 1 303 ? 3.365 -12.917 -19.723 1.00 91.38 303 LEU A CA 1
ATOM 2379 C C . LEU A 1 303 ? 2.714 -13.960 -18.807 1.00 91.38 303 LEU A C 1
ATOM 2381 O O . LEU A 1 303 ? 1.931 -13.615 -17.905 1.00 91.38 303 LEU A O 1
ATOM 2385 N N . ARG A 1 304 ? 3.076 -15.234 -19.015 1.00 89.25 304 ARG A N 1
ATOM 2386 C CA . ARG A 1 304 ? 2.747 -16.316 -18.081 1.00 89.25 304 ARG A CA 1
ATOM 2387 C C . ARG A 1 304 ? 3.651 -16.223 -16.857 1.00 89.25 304 ARG A C 1
ATOM 2389 O O . ARG A 1 304 ? 4.738 -15.655 -16.907 1.00 89.25 304 ARG A O 1
ATOM 2396 N N . HIS A 1 305 ? 3.215 -16.828 -15.756 1.00 83.81 305 HIS A N 1
ATOM 2397 C CA . HIS A 1 305 ? 3.981 -16.841 -14.507 1.00 83.81 305 HIS A CA 1
ATOM 2398 C C . HIS A 1 305 ? 5.378 -17.462 -14.683 1.00 83.81 305 HIS A C 1
ATOM 2400 O O . HIS A 1 305 ? 6.328 -16.955 -14.100 1.00 83.81 305 HIS A O 1
ATOM 2406 N N . SER A 1 306 ? 5.498 -18.497 -15.523 1.00 89.25 306 SER A N 1
ATOM 2407 C CA . SER A 1 306 ? 6.752 -19.193 -15.852 1.00 89.25 306 SER A CA 1
ATOM 2408 C C . SER A 1 306 ? 7.756 -18.359 -16.644 1.00 89.25 306 SER A C 1
ATOM 2410 O O . SER A 1 306 ? 8.931 -18.704 -16.676 1.00 89.25 306 SER A O 1
ATOM 2412 N N . ASP A 1 307 ? 7.300 -17.290 -17.298 1.00 91.88 307 ASP A N 1
ATOM 2413 C CA . ASP A 1 307 ? 8.121 -16.506 -18.228 1.00 91.88 307 ASP A CA 1
ATOM 2414 C C . ASP A 1 307 ? 8.816 -15.334 -17.515 1.00 91.88 307 ASP A C 1
ATOM 2416 O O . ASP A 1 307 ? 9.530 -14.549 -18.138 1.00 91.88 307 ASP A O 1
ATOM 2420 N N . MET A 1 308 ? 8.572 -15.182 -16.209 1.00 95.38 308 MET A N 1
ATOM 2421 C CA . MET A 1 308 ? 9.116 -14.111 -15.385 1.00 95.38 308 MET A CA 1
ATOM 2422 C C . MET A 1 308 ? 10.277 -14.609 -14.531 1.00 95.38 308 MET A C 1
ATOM 2424 O O . MET A 1 308 ? 10.181 -15.653 -13.891 1.00 95.38 308 MET A O 1
ATOM 2428 N N . GLN A 1 309 ? 11.348 -13.820 -14.462 1.00 96.06 309 GLN A N 1
ATOM 2429 C CA . GLN A 1 309 ? 12.528 -14.161 -13.678 1.00 96.06 309 GLN A CA 1
ATOM 2430 C C . GLN A 1 309 ? 12.517 -13.441 -12.330 1.00 96.06 309 GLN A C 1
ATOM 2432 O O . GLN A 1 309 ? 12.337 -12.224 -12.275 1.00 96.06 309 GLN A O 1
ATOM 2437 N N . LEU A 1 310 ? 12.776 -14.184 -11.251 1.00 97.00 310 LEU A N 1
ATOM 2438 C CA . LEU A 1 310 ? 12.970 -13.631 -9.911 1.00 97.00 310 LEU A CA 1
ATOM 2439 C C . LEU A 1 310 ? 14.258 -12.790 -9.845 1.00 97.00 310 LEU A C 1
ATOM 2441 O O . LEU A 1 310 ? 15.328 -13.252 -10.246 1.00 97.00 310 LEU A O 1
ATOM 2445 N N . LEU A 1 311 ? 14.141 -11.569 -9.331 1.00 97.44 311 LEU A N 1
ATOM 2446 C CA . LEU A 1 311 ? 15.246 -10.660 -9.045 1.00 97.44 311 LEU A CA 1
ATOM 2447 C C . LEU A 1 311 ? 15.796 -10.876 -7.634 1.00 97.44 311 LEU A C 1
ATOM 2449 O O . LEU A 1 311 ? 15.103 -11.359 -6.738 1.00 97.44 311 LEU A O 1
ATOM 2453 N N . GLU A 1 312 ? 17.036 -10.438 -7.426 1.00 93.31 312 GLU A N 1
ATOM 2454 C CA . GLU A 1 312 ? 17.632 -10.370 -6.097 1.00 93.31 312 GLU A CA 1
ATOM 2455 C C . GLU A 1 312 ? 16.956 -9.258 -5.286 1.00 93.31 312 GLU A C 1
ATOM 2457 O O . GLU A 1 312 ? 17.063 -8.067 -5.603 1.00 93.31 312 GLU A O 1
ATOM 2462 N N . LEU A 1 313 ? 16.217 -9.658 -4.253 1.00 95.44 313 LEU A N 1
ATOM 2463 C CA . LEU A 1 313 ? 15.554 -8.742 -3.337 1.00 95.44 313 LEU A CA 1
ATOM 2464 C C . LEU A 1 313 ? 16.591 -8.110 -2.399 1.00 95.44 313 LEU A C 1
ATOM 2466 O O . LEU A 1 313 ? 17.272 -8.813 -1.662 1.00 95.44 313 LEU A O 1
ATOM 2470 N N . GLU A 1 314 ? 16.676 -6.782 -2.394 1.00 94.12 314 GLU A N 1
ATOM 2471 C CA . GLU A 1 314 ? 17.622 -6.033 -1.558 1.00 94.12 314 GLU A CA 1
ATOM 2472 C C . GLU A 1 314 ? 17.010 -5.694 -0.196 1.00 94.12 314 GLU A C 1
ATOM 2474 O O . GLU A 1 314 ? 17.642 -5.834 0.846 1.00 94.12 314 GLU A O 1
ATOM 2479 N N . SER A 1 315 ? 15.766 -5.216 -0.196 1.00 95.19 315 SER A N 1
ATOM 2480 C CA . SER A 1 315 ? 15.044 -4.870 1.027 1.00 95.19 315 SER A CA 1
ATOM 2481 C C . SER A 1 315 ? 13.547 -4.791 0.775 1.00 95.19 315 SER A C 1
ATOM 2483 O O . SER A 1 315 ? 13.085 -4.603 -0.349 1.00 95.19 315 SER A O 1
ATOM 2485 N N . MET A 1 316 ? 12.776 -4.916 1.844 1.00 95.19 316 MET A N 1
ATOM 2486 C CA . MET A 1 316 ? 11.341 -4.678 1.836 1.00 95.19 316 MET A CA 1
ATOM 2487 C C . MET A 1 316 ? 10.893 -4.248 3.224 1.00 95.19 316 MET A C 1
ATOM 2489 O O . MET A 1 316 ? 11.519 -4.618 4.219 1.00 95.19 316 MET A O 1
ATOM 2493 N N . GLY A 1 317 ? 9.805 -3.495 3.298 1.00 92.69 317 GLY A N 1
ATOM 2494 C CA . GLY A 1 317 ? 9.240 -3.094 4.575 1.00 92.69 317 GLY A CA 1
ATOM 2495 C C . GLY A 1 317 ? 8.250 -1.943 4.462 1.00 92.69 317 GLY A C 1
ATOM 2496 O O . GLY A 1 317 ? 7.979 -1.451 3.362 1.00 92.69 317 GLY A O 1
ATOM 2497 N N . PRO A 1 318 ? 7.702 -1.498 5.602 1.00 89.19 318 PRO A N 1
ATOM 2498 C CA . PRO A 1 318 ? 6.853 -0.319 5.639 1.00 89.19 318 PRO A CA 1
ATOM 2499 C C . PRO A 1 318 ? 7.636 0.920 5.185 1.00 89.19 318 PRO A C 1
ATOM 2501 O O . PRO A 1 318 ? 8.800 1.116 5.539 1.00 89.19 318 PRO A O 1
ATOM 2504 N N . GLY A 1 319 ? 6.989 1.762 4.385 1.00 86.44 319 GLY A N 1
ATOM 2505 C CA . GLY A 1 319 ? 7.502 3.068 3.996 1.00 86.44 319 GLY A CA 1
ATOM 2506 C C . GLY A 1 319 ? 7.363 4.099 5.120 1.00 86.44 319 GLY A C 1
ATOM 2507 O O . GLY A 1 319 ? 6.857 3.820 6.204 1.00 86.44 319 GLY A O 1
ATOM 2508 N N . ALA A 1 320 ? 7.763 5.343 4.843 1.00 79.38 320 ALA A N 1
ATOM 2509 C CA . ALA A 1 320 ? 7.617 6.448 5.799 1.00 79.38 320 ALA A CA 1
ATOM 2510 C C . ALA A 1 320 ? 6.147 6.739 6.172 1.00 79.38 320 ALA A C 1
ATOM 2512 O O . ALA A 1 320 ? 5.865 7.257 7.253 1.00 79.38 320 ALA A O 1
ATOM 2513 N N . ASN A 1 321 ? 5.217 6.417 5.268 1.00 77.56 321 ASN A N 1
ATOM 2514 C CA . ASN A 1 321 ? 3.783 6.430 5.524 1.00 77.56 321 ASN A CA 1
ATOM 2515 C C . ASN A 1 321 ? 3.322 4.983 5.787 1.00 77.56 321 ASN A C 1
ATOM 2517 O O . ASN A 1 321 ? 3.598 4.127 4.947 1.00 77.56 321 ASN A O 1
ATOM 2521 N N . PRO A 1 322 ? 2.592 4.706 6.884 1.00 73.38 322 PRO A N 1
ATOM 2522 C CA . PRO A 1 322 ? 2.129 3.356 7.224 1.00 73.38 322 PRO A CA 1
ATOM 2523 C C . PRO A 1 322 ? 1.195 2.731 6.174 1.00 73.38 322 PRO A C 1
ATOM 2525 O O . PRO A 1 322 ? 1.068 1.515 6.118 1.00 73.38 322 PRO A O 1
ATOM 2528 N N . SER A 1 323 ? 0.572 3.539 5.309 1.00 82.69 323 SER A N 1
ATOM 2529 C CA . SER A 1 323 ? -0.238 3.053 4.178 1.00 82.69 323 SER A CA 1
ATOM 2530 C C . SER A 1 323 ? 0.585 2.573 2.975 1.00 82.69 323 SER A C 1
ATOM 2532 O O . SER A 1 323 ? 0.006 2.142 1.977 1.00 82.69 323 SER A O 1
ATOM 2534 N N . VAL A 1 324 ? 1.916 2.686 3.035 1.00 90.62 324 VAL A N 1
ATOM 2535 C CA . VAL A 1 324 ? 2.833 2.372 1.938 1.00 90.62 324 VAL A CA 1
ATOM 2536 C C . VAL A 1 324 ? 3.760 1.238 2.351 1.00 90.62 324 VAL A C 1
ATOM 2538 O O . VAL A 1 324 ? 4.443 1.330 3.366 1.00 90.62 324 VAL A O 1
ATOM 2541 N N . TYR A 1 325 ? 3.846 0.201 1.526 1.00 95.25 325 TYR A N 1
ATOM 2542 C CA . TYR A 1 325 ? 4.857 -0.848 1.629 1.00 95.25 325 TYR A CA 1
ATOM 2543 C C . TYR A 1 325 ? 5.847 -0.712 0.472 1.00 95.25 325 TYR A C 1
ATOM 2545 O O . TYR A 1 325 ? 5.433 -0.544 -0.674 1.00 95.25 325 TYR A O 1
ATOM 2553 N N . VAL A 1 326 ? 7.146 -0.752 0.757 1.00 97.44 326 VAL A N 1
ATOM 2554 C CA . VAL A 1 326 ? 8.217 -0.526 -0.221 1.00 97.44 326 VAL A CA 1
ATOM 2555 C C . VAL A 1 326 ? 9.015 -1.806 -0.403 1.00 97.44 326 VAL A C 1
ATOM 2557 O O . VAL A 1 326 ? 9.388 -2.453 0.573 1.00 97.44 326 VAL A O 1
ATOM 2560 N N . ILE A 1 327 ? 9.289 -2.161 -1.655 1.00 98.25 327 ILE A N 1
ATOM 2561 C CA . ILE A 1 327 ? 10.033 -3.357 -2.037 1.00 98.25 327 ILE A CA 1
ATOM 2562 C C . ILE A 1 327 ? 11.124 -2.946 -3.024 1.00 98.25 327 ILE A C 1
ATOM 2564 O O . ILE A 1 327 ? 10.827 -2.350 -4.058 1.00 98.25 327 ILE A O 1
ATOM 2568 N N . ASN A 1 328 ? 12.375 -3.276 -2.714 1.00 97.94 328 ASN A N 1
ATOM 2569 C CA . ASN A 1 328 ? 13.549 -2.938 -3.510 1.00 97.94 328 ASN A CA 1
ATOM 2570 C C . ASN A 1 328 ? 14.220 -4.209 -4.029 1.00 97.94 328 ASN A C 1
ATOM 2572 O O . ASN A 1 328 ? 14.519 -5.115 -3.252 1.00 97.94 328 ASN A O 1
ATOM 2576 N N . ALA A 1 329 ? 14.521 -4.249 -5.323 1.00 98.19 329 ALA A N 1
ATOM 2577 C CA . ALA A 1 329 ? 15.276 -5.334 -5.937 1.00 98.19 329 ALA A CA 1
ATOM 2578 C C . ALA A 1 329 ? 16.326 -4.809 -6.915 1.00 98.19 329 ALA A C 1
ATOM 2580 O O . ALA A 1 329 ? 16.171 -3.738 -7.513 1.00 98.19 329 ALA A O 1
ATOM 2581 N N . ILE A 1 330 ? 17.388 -5.586 -7.097 1.00 97.19 330 ILE A N 1
ATOM 2582 C CA . ILE A 1 330 ? 18.453 -5.290 -8.048 1.00 97.19 330 ILE A CA 1
ATOM 2583 C C . ILE A 1 330 ? 18.184 -6.013 -9.364 1.00 97.19 330 ILE A C 1
ATOM 2585 O O . ILE A 1 330 ? 17.940 -7.215 -9.415 1.00 97.19 330 ILE A O 1
ATOM 2589 N N . TRP A 1 331 ? 18.268 -5.254 -10.452 1.00 96.75 331 TRP A N 1
ATOM 2590 C CA . TRP A 1 331 ? 18.336 -5.764 -11.809 1.00 96.75 331 TRP A CA 1
ATOM 2591 C C . TRP A 1 331 ? 19.778 -5.655 -12.312 1.00 96.75 331 TRP A C 1
ATOM 2593 O O . TRP A 1 331 ? 20.292 -4.570 -12.615 1.00 96.75 331 TRP A O 1
ATOM 2603 N N . ASP A 1 332 ? 20.424 -6.815 -12.398 1.00 95.12 332 ASP A N 1
ATOM 2604 C CA . ASP A 1 332 ? 21.766 -6.977 -12.943 1.00 95.12 332 ASP A CA 1
ATOM 2605 C C . ASP A 1 332 ? 21.723 -7.183 -14.474 1.00 95.12 332 ASP A C 1
ATOM 2607 O O . ASP A 1 332 ? 21.117 -8.153 -14.941 1.00 95.12 332 ASP A O 1
ATOM 2611 N N . PRO A 1 333 ? 22.358 -6.307 -15.279 1.00 94.38 333 PRO A N 1
ATOM 2612 C CA . PRO A 1 333 ? 22.390 -6.428 -16.736 1.00 94.38 333 PRO A CA 1
ATOM 2613 C C . PRO A 1 333 ? 23.221 -7.619 -17.230 1.00 94.38 333 PRO A C 1
ATOM 2615 O O . PRO A 1 333 ? 23.159 -7.934 -18.411 1.00 94.38 333 PRO A O 1
ATOM 2618 N N . ARG A 1 334 ? 24.006 -8.271 -16.360 1.00 94.19 334 ARG A N 1
ATOM 2619 C CA . ARG A 1 334 ? 24.818 -9.450 -16.710 1.00 94.19 334 ARG A CA 1
ATOM 2620 C C . ARG A 1 334 ? 23.994 -10.734 -16.811 1.00 94.19 334 ARG A C 1
ATOM 2622 O O . ARG A 1 334 ? 24.500 -11.746 -17.285 1.00 94.19 334 ARG A O 1
ATOM 2629 N N . ILE A 1 335 ? 22.751 -10.721 -16.332 1.00 95.00 335 ILE A N 1
ATOM 2630 C CA . ILE A 1 335 ? 21.878 -11.893 -16.366 1.00 95.00 335 ILE A CA 1
ATOM 2631 C C . ILE A 1 335 ? 21.236 -11.994 -17.757 1.00 95.00 335 ILE A C 1
ATOM 2633 O O . ILE A 1 335 ? 20.358 -11.203 -18.100 1.00 95.00 335 ILE A O 1
ATOM 2637 N N . HIS A 1 336 ? 21.629 -13.020 -18.515 1.00 93.81 336 HIS A N 1
ATOM 2638 C CA . HIS A 1 336 ? 21.251 -13.225 -19.923 1.00 93.81 336 HIS A CA 1
ATOM 2639 C C . HIS A 1 336 ? 19.743 -13.273 -20.204 1.00 93.81 336 HIS A C 1
ATOM 2641 O O . HIS A 1 336 ? 19.284 -12.878 -21.272 1.00 93.81 336 HIS A O 1
ATOM 2647 N N . VAL A 1 337 ? 18.925 -13.704 -19.240 1.00 93.38 337 VAL A N 1
ATOM 2648 C CA . VAL A 1 337 ? 17.458 -13.713 -19.403 1.00 93.38 337 VAL A CA 1
ATOM 2649 C C . VAL A 1 337 ? 16.880 -12.305 -19.624 1.00 93.38 337 VAL A C 1
ATOM 2651 O O . VAL A 1 337 ? 15.792 -12.153 -20.176 1.00 93.38 337 VAL A O 1
ATOM 2654 N N . PHE A 1 338 ? 17.623 -11.259 -19.245 1.00 95.38 338 PHE A N 1
ATOM 2655 C CA . PHE A 1 338 ? 17.253 -9.863 -19.453 1.00 95.38 338 PHE A CA 1
ATOM 2656 C C . PHE A 1 338 ? 17.884 -9.239 -20.703 1.00 95.38 338 PHE A C 1
ATOM 2658 O O . PHE A 1 338 ? 17.719 -8.035 -20.902 1.00 95.38 338 PHE A O 1
ATOM 2665 N N . ASP A 1 339 ? 18.544 -10.014 -21.571 1.00 95.62 339 ASP A N 1
ATOM 2666 C CA . ASP A 1 339 ? 19.253 -9.497 -22.752 1.00 95.62 339 ASP A CA 1
ATOM 2667 C C . ASP A 1 339 ? 18.343 -8.673 -23.672 1.00 95.62 339 ASP A C 1
ATOM 2669 O O . ASP A 1 339 ? 18.754 -7.637 -24.193 1.00 95.62 339 ASP A O 1
ATOM 2673 N N . VAL A 1 340 ? 17.065 -9.043 -23.799 1.00 96.00 340 VAL A N 1
ATOM 2674 C CA . VAL A 1 340 ? 16.076 -8.262 -24.567 1.00 96.00 340 VAL A CA 1
ATOM 2675 C C . VAL A 1 340 ? 15.888 -6.851 -23.993 1.00 96.00 340 VAL A C 1
ATOM 2677 O O . VAL A 1 340 ? 15.736 -5.890 -24.743 1.00 96.00 340 VAL A O 1
ATOM 2680 N N . LEU A 1 341 ? 15.923 -6.707 -22.666 1.00 97.19 341 LEU A N 1
ATOM 2681 C CA . LEU A 1 341 ? 15.833 -5.417 -21.972 1.00 97.19 341 LEU A CA 1
ATOM 2682 C C . LEU A 1 341 ? 17.197 -4.724 -21.812 1.00 97.19 341 LEU A C 1
ATOM 2684 O O . LEU A 1 341 ? 17.252 -3.603 -21.301 1.00 97.19 341 LEU A O 1
ATOM 2688 N N . ASN A 1 342 ? 18.279 -5.375 -22.243 1.00 97.12 342 ASN A N 1
ATOM 2689 C CA . ASN A 1 342 ? 19.646 -4.861 -22.219 1.00 97.12 342 ASN A CA 1
ATOM 2690 C C . ASN A 1 342 ? 20.220 -4.607 -23.628 1.00 97.12 342 ASN A C 1
ATOM 2692 O O . ASN A 1 342 ? 21.322 -4.086 -23.762 1.00 97.12 342 ASN A O 1
ATOM 2696 N N . THR A 1 343 ? 19.479 -4.927 -24.689 1.00 96.75 343 THR A N 1
ATOM 2697 C CA . THR A 1 343 ? 19.901 -4.713 -26.078 1.00 96.75 343 THR A CA 1
ATOM 2698 C C . THR A 1 343 ? 19.350 -3.397 -26.605 1.00 96.75 343 THR A C 1
ATOM 2700 O O . THR A 1 343 ? 18.162 -3.111 -26.455 1.00 96.75 343 THR A O 1
ATOM 2703 N N . GLU A 1 344 ? 20.207 -2.602 -27.250 1.00 97.31 344 GLU A N 1
ATOM 2704 C CA . GLU A 1 344 ? 19.812 -1.342 -27.879 1.00 97.31 344 GLU A CA 1
ATOM 2705 C C . GLU A 1 344 ? 18.621 -1.519 -28.816 1.00 97.31 344 GLU A C 1
ATOM 2707 O O . GLU A 1 344 ? 18.588 -2.371 -29.703 1.00 97.31 344 GLU A O 1
ATOM 2712 N N . THR A 1 345 ? 17.615 -0.684 -28.600 1.00 96.81 345 THR A N 1
ATOM 2713 C CA . THR A 1 345 ? 16.365 -0.737 -29.337 1.00 96.81 345 THR A CA 1
ATOM 2714 C C . THR A 1 345 ? 16.507 0.071 -30.633 1.00 96.81 345 THR A C 1
ATOM 2716 O O . THR A 1 345 ? 16.849 1.257 -30.554 1.00 96.81 345 THR A O 1
ATOM 2719 N N . PRO A 1 346 ? 16.203 -0.500 -31.818 1.00 94.69 346 PRO A N 1
ATOM 2720 C CA . PRO A 1 346 ? 16.256 0.223 -33.087 1.00 94.69 346 PRO A CA 1
ATOM 2721 C C . PRO A 1 346 ? 15.480 1.543 -33.060 1.00 94.69 346 PRO A C 1
ATOM 2723 O O . PRO A 1 346 ? 14.517 1.715 -32.295 1.00 94.69 346 PRO A O 1
ATOM 2726 N N . ARG A 1 347 ? 15.871 2.485 -33.926 1.00 88.19 347 ARG A N 1
ATOM 2727 C CA . ARG A 1 347 ? 15.178 3.772 -34.063 1.00 88.19 347 ARG A CA 1
ATOM 2728 C C . ARG A 1 347 ? 13.677 3.536 -34.308 1.00 88.19 347 ARG A C 1
ATOM 2730 O O . ARG A 1 347 ? 13.293 2.611 -35.010 1.00 88.19 347 ARG A O 1
ATOM 2737 N N . ASP A 1 348 ? 12.850 4.334 -33.636 1.00 84.12 348 ASP A N 1
ATOM 2738 C CA . ASP A 1 348 ? 11.377 4.301 -33.684 1.00 84.12 348 ASP A CA 1
ATOM 2739 C C . ASP A 1 348 ? 10.693 3.009 -33.199 1.00 84.12 348 ASP A C 1
ATOM 2741 O O . ASP A 1 348 ? 9.466 2.909 -33.213 1.00 84.12 348 ASP A O 1
ATOM 2745 N N . SER A 1 349 ? 11.457 2.060 -32.654 1.00 93.19 349 SER A N 1
ATOM 2746 C CA . SER A 1 349 ? 10.923 0.870 -31.989 1.00 93.19 349 SER A CA 1
ATOM 2747 C C . SER A 1 349 ? 10.948 1.002 -30.460 1.00 93.19 349 SER A C 1
ATOM 2749 O O . SER A 1 349 ? 11.481 1.964 -29.899 1.00 93.19 349 SER A O 1
ATOM 2751 N N . ARG A 1 350 ? 10.305 0.055 -29.772 1.00 94.25 350 ARG A N 1
ATOM 2752 C CA . ARG A 1 350 ? 10.195 -0.008 -28.308 1.00 94.25 350 ARG A CA 1
ATOM 2753 C C . ARG A 1 350 ? 10.038 -1.454 -27.860 1.00 94.25 350 ARG A C 1
ATOM 2755 O O . ARG A 1 350 ? 9.441 -2.252 -28.578 1.00 94.25 350 ARG A O 1
ATOM 2762 N N . VAL A 1 351 ? 10.504 -1.744 -26.657 1.00 96.88 351 VAL A N 1
ATOM 2763 C CA . VAL A 1 351 ? 10.252 -3.003 -25.956 1.00 96.88 351 VAL A CA 1
ATOM 2764 C C . VAL A 1 351 ? 9.205 -2.786 -24.866 1.00 96.88 351 VAL A C 1
ATOM 2766 O O . VAL A 1 351 ? 8.929 -1.654 -24.459 1.00 96.88 351 VAL A O 1
ATOM 2769 N N . PHE A 1 352 ? 8.597 -3.873 -24.408 1.00 97.31 352 PHE A N 1
ATOM 2770 C CA . PHE A 1 352 ? 7.762 -3.875 -23.211 1.00 97.31 352 PHE A CA 1
ATOM 2771 C C . PHE A 1 352 ? 8.522 -4.580 -22.097 1.00 97.31 352 PHE A C 1
ATOM 2773 O O . PHE A 1 352 ? 9.306 -5.488 -22.369 1.00 97.31 352 PHE A O 1
ATOM 2780 N N . LEU A 1 353 ? 8.289 -4.166 -20.861 1.00 97.25 353 LEU A N 1
ATOM 2781 C CA . LEU A 1 353 ? 8.754 -4.873 -19.679 1.00 97.25 353 LEU A CA 1
ATOM 2782 C C . LEU A 1 353 ? 7.598 -5.027 -18.701 1.00 97.25 353 LEU A C 1
ATOM 2784 O O . LEU A 1 353 ? 6.744 -4.144 -18.601 1.00 97.25 353 LEU A O 1
ATOM 2788 N N . THR A 1 354 ? 7.610 -6.138 -17.979 1.00 97.81 354 THR A N 1
ATOM 2789 C CA . THR A 1 354 ? 6.650 -6.443 -16.921 1.00 97.81 354 THR A CA 1
ATOM 2790 C C . THR A 1 354 ? 7.410 -6.669 -15.623 1.00 97.81 354 THR A C 1
ATOM 2792 O O . THR A 1 354 ? 8.326 -7.491 -15.582 1.00 97.81 354 THR A O 1
ATOM 2795 N N . VAL A 1 355 ? 7.015 -5.960 -14.567 1.00 98.12 355 VAL A N 1
ATOM 2796 C CA . VAL A 1 355 ? 7.480 -6.172 -13.192 1.00 98.12 355 VAL A CA 1
ATOM 2797 C C . VAL A 1 355 ? 6.335 -6.765 -12.385 1.00 98.12 355 VAL A C 1
ATOM 2799 O O . VAL A 1 355 ? 5.210 -6.280 -12.480 1.00 98.12 355 VAL A O 1
ATOM 2802 N N . ALA A 1 356 ? 6.602 -7.796 -11.589 1.00 97.81 356 ALA A N 1
ATOM 2803 C CA . ALA A 1 356 ? 5.622 -8.359 -10.668 1.00 97.81 356 ALA A CA 1
ATOM 2804 C C . ALA A 1 356 ? 6.145 -8.365 -9.231 1.00 97.81 356 ALA A C 1
ATOM 2806 O O . ALA A 1 356 ? 7.298 -8.717 -8.999 1.00 97.81 356 ALA A O 1
ATOM 2807 N N . ALA A 1 357 ? 5.287 -8.002 -8.283 1.00 97.81 357 ALA A N 1
ATOM 2808 C CA . ALA A 1 357 ? 5.547 -8.098 -6.855 1.00 97.81 357 ALA A CA 1
ATOM 2809 C C . ALA A 1 357 ? 4.550 -9.074 -6.224 1.00 97.81 357 ALA A C 1
ATOM 2811 O O . ALA A 1 357 ? 3.345 -8.818 -6.228 1.00 97.81 357 ALA A O 1
ATOM 2812 N N . ASP A 1 358 ? 5.069 -10.171 -5.686 1.00 96.00 358 ASP A N 1
ATOM 2813 C CA . ASP A 1 358 ? 4.314 -11.210 -4.999 1.00 96.00 358 ASP A CA 1
ATOM 2814 C C . ASP A 1 358 ? 4.368 -10.984 -3.499 1.00 96.00 358 ASP A C 1
ATOM 2816 O O . ASP A 1 358 ? 5.419 -11.133 -2.863 1.00 96.00 358 ASP A O 1
ATOM 2820 N N . VAL A 1 359 ? 3.224 -10.622 -2.931 1.00 95.94 359 VAL A N 1
ATOM 2821 C CA . VAL A 1 359 ? 3.111 -10.254 -1.526 1.00 95.94 359 VAL A CA 1
ATOM 2822 C C . VAL A 1 359 ? 2.125 -11.139 -0.788 1.00 95.94 359 VAL A C 1
ATOM 2824 O O . VAL A 1 359 ? 1.142 -11.621 -1.344 1.00 95.94 359 VAL A O 1
ATOM 2827 N N . ILE A 1 360 ? 2.391 -11.331 0.498 1.00 92.69 360 ILE A N 1
ATOM 2828 C CA . ILE A 1 360 ? 1.460 -11.948 1.434 1.00 92.69 360 ILE A CA 1
ATOM 2829 C C . ILE A 1 360 ? 0.752 -10.815 2.167 1.00 92.69 360 ILE A C 1
ATOM 2831 O O . ILE A 1 360 ? 1.391 -9.973 2.804 1.00 92.69 360 ILE A O 1
ATOM 2835 N N . ILE A 1 361 ? -0.572 -10.804 2.062 1.00 90.44 361 ILE A N 1
ATOM 2836 C CA . ILE A 1 361 ? -1.445 -9.927 2.837 1.00 90.44 361 ILE A CA 1
ATOM 2837 C C . ILE A 1 361 ? -2.068 -10.782 3.938 1.00 90.44 361 ILE A C 1
ATOM 2839 O O . ILE A 1 361 ? -2.651 -11.824 3.640 1.00 90.44 361 ILE A O 1
ATOM 2843 N N . ALA A 1 362 ? -1.904 -10.371 5.198 1.00 85.94 362 ALA A N 1
ATOM 2844 C CA . ALA A 1 362 ? -2.294 -11.169 6.364 1.00 85.94 362 ALA A CA 1
ATOM 2845 C C . ALA A 1 362 ? -3.769 -11.600 6.317 1.00 85.94 362 ALA A C 1
ATOM 2847 O O . ALA A 1 362 ? -4.106 -12.709 6.716 1.00 85.94 362 ALA A O 1
ATOM 2848 N N . GLU A 1 363 ? -4.632 -10.730 5.800 1.00 83.81 363 GLU A N 1
ATOM 2849 C CA . GLU A 1 363 ? -6.078 -10.915 5.771 1.00 83.81 363 GLU A CA 1
ATOM 2850 C C . GLU A 1 363 ? -6.581 -11.680 4.533 1.00 83.81 363 GLU A C 1
ATOM 2852 O O . GLU A 1 363 ? -7.734 -12.094 4.511 1.00 83.81 363 GLU A O 1
ATOM 2857 N N . ALA A 1 364 ? -5.752 -11.870 3.499 1.00 81.38 364 ALA A N 1
ATOM 2858 C CA . ALA A 1 364 ? -6.195 -12.425 2.216 1.00 81.38 364 ALA A CA 1
ATOM 2859 C C . ALA A 1 364 ? -6.128 -13.960 2.135 1.00 81.38 364 ALA A C 1
ATOM 2861 O O . ALA A 1 364 ? -6.716 -14.544 1.230 1.00 81.38 364 ALA A O 1
ATOM 2862 N N . GLY A 1 365 ? -5.393 -14.623 3.036 1.00 73.44 365 GLY A N 1
ATOM 2863 C CA . GLY A 1 365 ? -5.207 -16.083 3.046 1.00 73.44 365 GLY A CA 1
ATOM 2864 C C . GLY A 1 365 ? -4.347 -16.643 1.899 1.00 73.44 365 GLY A C 1
ATOM 2865 O O . GLY A 1 365 ? -3.655 -17.640 2.096 1.00 73.44 365 GLY A O 1
ATOM 2866 N N . GLU A 1 366 ? -4.316 -15.978 0.742 1.00 82.69 366 GLU A N 1
ATOM 2867 C CA . GLU A 1 366 ? -3.525 -16.346 -0.433 1.00 82.69 366 GLU A CA 1
ATOM 2868 C C . GLU A 1 366 ? -2.538 -15.236 -0.854 1.00 82.69 366 GLU A C 1
ATOM 2870 O O . GLU A 1 366 ? -2.772 -14.047 -0.608 1.00 82.69 366 GLU A O 1
ATOM 2875 N N . PRO A 1 367 ? -1.415 -15.596 -1.506 1.00 89.19 367 PRO A N 1
ATOM 2876 C CA . PRO A 1 367 ? -0.515 -14.639 -2.138 1.00 89.19 367 PRO A CA 1
ATOM 2877 C C . PRO A 1 367 ? -1.185 -13.758 -3.196 1.00 89.19 367 PRO A C 1
ATOM 2879 O O . PRO A 1 367 ? -1.902 -14.247 -4.066 1.00 89.19 367 PRO A O 1
ATOM 2882 N N . ILE A 1 368 ? -0.857 -12.467 -3.198 1.00 93.81 368 ILE A N 1
ATOM 2883 C CA . ILE A 1 368 ? -1.365 -11.494 -4.169 1.00 93.81 368 ILE A CA 1
ATOM 2884 C C . ILE A 1 368 ? -0.209 -10.968 -5.023 1.00 93.81 368 ILE A C 1
ATOM 2886 O O . ILE A 1 368 ? 0.825 -10.549 -4.503 1.00 93.81 368 ILE A O 1
ATOM 2890 N N . ARG A 1 369 ? -0.401 -10.958 -6.348 1.00 94.75 369 ARG A N 1
ATOM 2891 C CA . ARG A 1 369 ? 0.570 -10.449 -7.328 1.00 94.75 369 ARG A CA 1
ATOM 2892 C C . ARG A 1 369 ? 0.139 -9.093 -7.881 1.00 94.75 369 ARG A C 1
ATOM 2894 O O . ARG A 1 369 ? -0.870 -8.995 -8.575 1.00 94.75 369 ARG A O 1
ATOM 2901 N N . PHE A 1 370 ? 0.961 -8.073 -7.670 1.00 96.50 370 PHE A N 1
ATOM 2902 C CA . PHE A 1 370 ? 0.844 -6.772 -8.335 1.00 96.50 370 PHE A CA 1
ATOM 2903 C C . PHE A 1 370 ? 1.705 -6.777 -9.599 1.00 96.50 370 PHE A C 1
ATOM 2905 O O . PHE A 1 370 ? 2.871 -7.154 -9.524 1.00 96.50 370 PHE A O 1
ATOM 2912 N N . ARG A 1 371 ? 1.164 -6.384 -10.758 1.00 95.62 371 ARG A N 1
ATOM 2913 C CA . ARG A 1 371 ? 1.836 -6.485 -12.065 1.00 95.62 371 ARG A CA 1
ATOM 2914 C C . ARG A 1 371 ? 1.875 -5.135 -12.773 1.00 95.62 371 ARG A C 1
ATOM 2916 O O . ARG A 1 371 ? 0.858 -4.691 -13.279 1.00 95.62 371 ARG A O 1
ATOM 2923 N N . LEU A 1 372 ? 3.055 -4.538 -12.876 1.00 97.25 372 LEU A N 1
ATOM 2924 C CA . LEU A 1 372 ? 3.257 -3.261 -13.553 1.00 97.25 372 LEU A CA 1
ATOM 2925 C C . LEU A 1 372 ? 3.882 -3.462 -14.932 1.00 97.25 372 LEU A C 1
ATOM 2927 O O . LEU A 1 372 ? 4.971 -4.028 -15.050 1.00 97.25 372 LEU A O 1
ATOM 2931 N N . GLU A 1 373 ? 3.220 -2.959 -15.972 1.00 95.88 373 GLU A N 1
ATOM 2932 C CA . GLU A 1 373 ? 3.712 -3.027 -17.352 1.00 95.88 373 GLU A CA 1
ATOM 2933 C C . GLU A 1 373 ? 4.154 -1.653 -17.867 1.00 95.88 373 GLU A C 1
ATOM 2935 O O . GLU A 1 373 ? 3.446 -0.652 -17.750 1.00 95.88 373 GLU A O 1
ATOM 2940 N N . ALA A 1 374 ? 5.328 -1.598 -18.498 1.00 96.06 374 ALA A N 1
ATOM 2941 C CA . ALA A 1 374 ? 5.879 -0.365 -19.046 1.00 96.06 374 ALA A CA 1
ATOM 2942 C C . ALA A 1 374 ? 6.396 -0.549 -20.474 1.00 96.06 374 ALA A C 1
ATOM 2944 O O . ALA A 1 374 ? 6.885 -1.610 -20.863 1.00 96.06 374 ALA A O 1
ATOM 2945 N N . LYS A 1 375 ? 6.352 0.534 -21.255 1.00 96.75 375 LYS A N 1
ATOM 2946 C CA . LYS A 1 375 ? 7.117 0.643 -22.503 1.00 96.75 375 LYS A CA 1
ATOM 2947 C C . LYS A 1 375 ? 8.513 1.136 -22.168 1.00 96.75 375 LYS A C 1
ATOM 2949 O O . LYS A 1 375 ? 8.658 2.067 -21.377 1.00 96.75 375 LYS A O 1
ATOM 2954 N N . ALA A 1 376 ? 9.521 0.592 -22.832 1.00 97.00 376 ALA A N 1
ATOM 2955 C CA . ALA A 1 376 ? 10.886 1.069 -22.720 1.00 97.00 376 ALA A CA 1
ATOM 2956 C C . ALA A 1 376 ? 11.576 1.164 -24.082 1.00 97.00 376 ALA A C 1
ATOM 2958 O O . ALA A 1 376 ? 11.218 0.493 -25.051 1.00 97.00 376 ALA A O 1
ATOM 2959 N N . ARG A 1 377 ? 12.589 2.020 -24.145 1.00 96.88 377 ARG A N 1
ATOM 2960 C CA . ARG A 1 377 ? 13.602 2.041 -25.196 1.00 96.88 377 ARG A CA 1
ATOM 2961 C C . ARG A 1 377 ? 14.960 1.958 -24.534 1.00 96.88 377 ARG A C 1
ATOM 2963 O O . ARG A 1 377 ? 15.243 2.731 -23.619 1.00 96.88 377 ARG A O 1
ATOM 2970 N N . VAL A 1 378 ? 15.768 1.024 -25.007 1.00 97.75 378 VAL A N 1
ATOM 2971 C CA . VAL A 1 378 ? 17.133 0.824 -24.539 1.00 97.75 378 VAL A CA 1
ATOM 2972 C C . VAL A 1 378 ? 18.067 1.586 -25.470 1.00 97.75 378 VAL A C 1
ATOM 2974 O O . VAL A 1 378 ? 18.019 1.417 -26.686 1.00 97.75 378 VAL A O 1
ATOM 2977 N N . PHE A 1 379 ? 18.884 2.449 -24.889 1.00 97.19 379 PHE A N 1
ATOM 2978 C CA . PHE A 1 379 ? 19.882 3.268 -25.558 1.00 97.19 379 PHE A CA 1
ATOM 2979 C C . PHE A 1 379 ? 21.283 2.743 -25.256 1.00 97.19 379 PHE A C 1
ATOM 2981 O O . PHE A 1 379 ? 21.473 1.924 -24.348 1.00 97.19 379 PHE A O 1
ATOM 2988 N N . HIS A 1 380 ? 22.261 3.267 -25.993 1.00 96.94 380 HIS A N 1
ATOM 2989 C CA . HIS A 1 380 ? 23.672 3.039 -25.726 1.00 96.94 380 HIS A CA 1
ATOM 2990 C C . HIS A 1 380 ? 24.025 3.361 -24.267 1.00 96.94 380 HIS A C 1
ATOM 2992 O O . HIS A 1 380 ? 23.423 4.238 -23.638 1.00 96.94 380 HIS A O 1
ATOM 2998 N N . ARG A 1 381 ? 25.022 2.654 -23.724 1.00 95.12 381 ARG A N 1
ATOM 2999 C CA . ARG A 1 381 ? 25.442 2.744 -22.315 1.00 95.12 381 ARG A CA 1
ATOM 3000 C C . ARG A 1 381 ? 25.706 4.181 -21.855 1.00 95.12 381 ARG A C 1
ATOM 3002 O O . ARG A 1 381 ? 25.366 4.542 -20.729 1.00 95.12 381 ARG A O 1
ATOM 3009 N N . ASP A 1 382 ? 26.274 4.984 -22.748 1.00 94.12 382 ASP A N 1
ATOM 3010 C CA . ASP A 1 382 ? 26.731 6.353 -22.481 1.00 94.12 382 ASP A CA 1
ATOM 3011 C C . ASP A 1 382 ? 25.766 7.444 -22.977 1.00 94.12 382 ASP A C 1
ATOM 3013 O O . ASP A 1 382 ? 26.110 8.629 -22.972 1.00 94.12 382 ASP A O 1
ATOM 3017 N N . GLU A 1 383 ? 24.551 7.070 -23.394 1.00 94.81 383 GLU A N 1
ATOM 3018 C CA . GLU A 1 383 ? 23.533 8.027 -23.835 1.00 94.81 383 GLU A CA 1
ATOM 3019 C C . GLU A 1 383 ? 23.219 9.053 -22.733 1.00 94.81 383 GLU A C 1
ATOM 3021 O O . GLU A 1 383 ? 23.079 8.722 -21.546 1.00 94.81 383 GLU A O 1
ATOM 3026 N N . ARG A 1 384 ? 23.080 10.323 -23.130 1.00 92.25 384 ARG A N 1
ATOM 3027 C CA . ARG A 1 384 ? 22.806 11.433 -22.212 1.00 92.25 384 ARG A CA 1
ATOM 3028 C C . ARG A 1 384 ? 21.388 11.955 -22.388 1.00 92.25 384 ARG A C 1
ATOM 3030 O O . ARG A 1 384 ? 20.993 12.403 -23.459 1.00 92.25 384 ARG A O 1
ATOM 3037 N N . PHE A 1 385 ? 20.634 11.969 -21.293 1.00 90.12 385 PHE A N 1
ATOM 3038 C CA . PHE A 1 385 ? 19.259 12.458 -21.273 1.00 90.12 385 PHE A CA 1
ATOM 3039 C C . PHE A 1 385 ? 19.180 13.850 -20.643 1.00 90.12 385 PHE A C 1
ATOM 3041 O O . PHE A 1 385 ? 19.357 14.007 -19.435 1.00 90.12 385 PHE A O 1
ATOM 3048 N N . TYR A 1 386 ? 18.861 14.861 -21.450 1.00 85.50 386 TYR A N 1
ATOM 3049 C CA . TYR A 1 386 ? 18.706 16.241 -20.991 1.00 85.50 386 TYR A CA 1
ATOM 3050 C C . TYR A 1 386 ? 17.228 16.606 -20.834 1.00 85.50 386 TYR A C 1
ATOM 3052 O O . TYR A 1 386 ? 16.436 16.379 -21.745 1.00 85.50 386 TYR A O 1
ATOM 3060 N N . LYS A 1 387 ? 16.868 17.215 -19.696 1.00 84.62 387 LYS A N 1
ATOM 3061 C CA . LYS A 1 387 ? 15.549 17.839 -19.449 1.00 84.62 387 LYS A CA 1
ATOM 3062 C C . LYS A 1 387 ? 14.334 16.922 -19.693 1.00 84.62 387 LYS A C 1
ATOM 3064 O O . LYS A 1 387 ? 13.274 17.395 -20.091 1.00 84.62 387 LYS A O 1
ATOM 3069 N N . LEU A 1 388 ? 14.472 15.617 -19.456 1.00 90.25 388 LEU A N 1
ATOM 3070 C CA . LEU A 1 388 ? 13.351 14.676 -19.536 1.00 90.25 388 LEU A CA 1
ATOM 3071 C C . LEU A 1 388 ? 12.697 14.473 -18.164 1.00 90.25 388 LEU A C 1
ATOM 3073 O O . LEU A 1 388 ? 13.413 14.423 -17.159 1.00 90.25 388 LEU A O 1
ATOM 3077 N N . PRO A 1 389 ? 11.361 14.319 -18.107 1.00 90.62 389 PRO A N 1
ATOM 3078 C CA . PRO A 1 389 ? 10.663 14.048 -16.861 1.00 90.62 389 PRO A CA 1
ATOM 3079 C C . PRO A 1 389 ? 11.083 12.689 -16.295 1.00 90.62 389 PRO A C 1
ATOM 3081 O O . PRO A 1 389 ? 11.257 11.716 -17.030 1.00 90.62 389 PRO A O 1
ATOM 3084 N N . ARG A 1 390 ? 11.218 12.627 -14.972 1.00 92.25 390 ARG A N 1
ATOM 3085 C CA . ARG A 1 390 ? 11.532 11.418 -14.206 1.00 92.25 390 ARG A CA 1
ATOM 3086 C C . ARG A 1 390 ? 10.389 11.217 -13.219 1.00 92.25 390 ARG A C 1
ATOM 3088 O O . ARG A 1 390 ? 10.314 11.920 -12.219 1.00 92.25 390 ARG A O 1
ATOM 3095 N N . VAL A 1 391 ? 9.454 10.336 -13.557 1.00 90.69 391 VAL A N 1
ATOM 3096 C CA . VAL A 1 391 ? 8.250 10.076 -12.754 1.00 90.69 391 VAL A CA 1
ATOM 3097 C C . VAL A 1 391 ? 8.089 8.569 -12.630 1.00 90.69 391 VAL A C 1
ATOM 3099 O O . VAL A 1 391 ? 8.384 7.844 -13.580 1.00 90.69 391 VAL A O 1
ATOM 3102 N N . ALA A 1 392 ? 7.638 8.112 -11.466 1.00 93.12 392 ALA A N 1
ATOM 3103 C CA . ALA A 1 392 ? 7.277 6.719 -11.260 1.00 93.12 392 ALA A CA 1
ATOM 3104 C C . ALA A 1 392 ? 6.092 6.326 -12.157 1.00 93.12 392 ALA A C 1
ATOM 3106 O O . ALA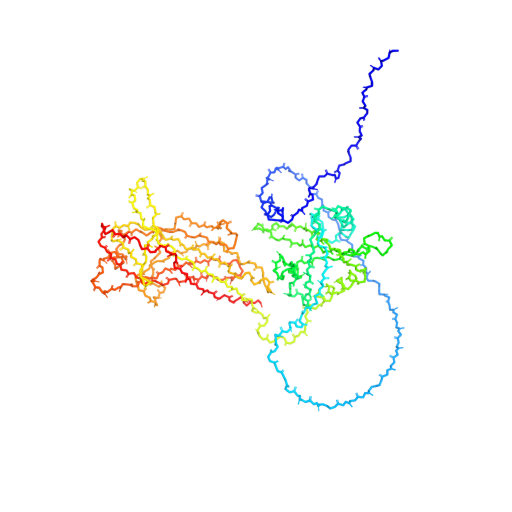 A 1 392 ? 5.161 7.112 -12.358 1.00 93.12 392 ALA A O 1
ATOM 3107 N N . LEU A 1 393 ? 6.104 5.092 -12.659 1.00 93.75 393 LEU A N 1
ATOM 3108 C CA . LEU A 1 393 ? 4.911 4.482 -13.238 1.00 93.75 393 LEU A CA 1
ATOM 3109 C C . LEU A 1 393 ? 3.895 4.254 -12.114 1.00 93.75 393 LEU A C 1
ATOM 3111 O O . LEU A 1 393 ? 4.291 3.888 -11.012 1.00 93.75 393 LEU A O 1
ATOM 3115 N N . ARG A 1 394 ? 2.605 4.455 -12.391 1.00 94.69 394 ARG A N 1
ATOM 3116 C CA . ARG A 1 394 ? 1.516 4.251 -11.430 1.00 94.69 394 ARG A CA 1
ATOM 3117 C C . ARG A 1 394 ? 0.432 3.377 -12.037 1.00 94.69 394 ARG A C 1
ATOM 3119 O O . ARG A 1 394 ? -0.031 3.668 -13.138 1.00 94.69 394 ARG A O 1
ATOM 3126 N N . GLU A 1 395 ? -0.034 2.401 -11.271 1.00 94.69 395 GLU A N 1
ATOM 3127 C CA . GLU A 1 395 ? -1.135 1.519 -11.646 1.00 94.69 395 GLU A CA 1
ATOM 3128 C C . GLU A 1 395 ? -2.084 1.287 -10.465 1.00 94.69 395 GLU A C 1
ATOM 3130 O O . GLU A 1 395 ? -1.647 1.159 -9.322 1.00 94.69 395 GLU A O 1
ATOM 3135 N N . GLY A 1 396 ? -3.390 1.306 -10.732 1.00 93.38 396 GLY A N 1
ATOM 3136 C CA . GLY A 1 396 ? -4.433 1.171 -9.716 1.00 93.38 396 GLY A CA 1
ATOM 3137 C C . GLY A 1 396 ? -5.002 -0.244 -9.675 1.00 93.38 396 GLY A C 1
ATOM 3138 O O . GLY A 1 396 ? -5.279 -0.827 -10.718 1.00 93.38 396 GLY A O 1
ATOM 3139 N N . TYR A 1 397 ? -5.227 -0.762 -8.473 1.00 92.69 397 TYR A N 1
ATOM 3140 C CA . TYR A 1 397 ? -5.747 -2.100 -8.213 1.00 92.69 397 TYR A CA 1
ATOM 3141 C C . TYR A 1 397 ? -6.950 -2.016 -7.283 1.00 92.69 397 TYR A C 1
ATOM 3143 O O . TYR A 1 397 ? -6.983 -1.194 -6.364 1.00 92.69 397 TYR A O 1
ATOM 3151 N N . SER A 1 398 ? -7.922 -2.893 -7.514 1.00 87.94 398 SER A N 1
ATOM 3152 C CA . SER A 1 398 ? -9.032 -3.142 -6.595 1.00 87.94 398 SER A CA 1
ATOM 3153 C C . SER A 1 398 ? -8.929 -4.582 -6.114 1.00 87.94 398 SER A C 1
ATOM 3155 O O . SER A 1 398 ? -8.794 -5.490 -6.931 1.00 87.94 398 SER A O 1
ATOM 3157 N N . LEU A 1 399 ? -8.937 -4.771 -4.801 1.00 86.19 399 LEU A N 1
ATOM 3158 C CA . LEU A 1 399 ? -8.890 -6.071 -4.151 1.00 86.19 399 LEU A CA 1
ATOM 3159 C C . LEU A 1 399 ? -10.182 -6.252 -3.368 1.00 86.19 399 LEU A C 1
ATOM 3161 O O . LEU A 1 399 ? -10.484 -5.431 -2.512 1.00 86.19 399 LEU A O 1
ATOM 3165 N N . THR A 1 400 ? -10.905 -7.328 -3.632 1.00 83.44 400 THR A N 1
ATOM 3166 C CA . THR A 1 400 ? -12.138 -7.656 -2.921 1.00 83.44 400 THR A CA 1
ATOM 3167 C C . THR A 1 400 ? -11.875 -8.856 -2.024 1.00 83.44 400 THR A C 1
ATOM 3169 O O . THR A 1 400 ? -11.531 -9.924 -2.523 1.00 83.44 400 THR A O 1
ATOM 3172 N N . LEU A 1 401 ? -12.010 -8.678 -0.709 1.00 78.25 401 LEU A N 1
ATOM 3173 C CA . LEU A 1 401 ? -11.960 -9.774 0.256 1.00 78.25 401 LEU A CA 1
ATOM 3174 C C . LEU A 1 401 ? -13.372 -10.285 0.522 1.00 78.25 401 LEU A C 1
ATOM 3176 O O . LEU A 1 401 ? -14.245 -9.500 0.889 1.00 78.25 401 LEU A O 1
ATOM 3180 N N . GLU A 1 402 ? -13.587 -11.584 0.346 1.00 72.19 402 GLU A N 1
ATOM 3181 C CA . GLU A 1 402 ? -14.822 -12.257 0.750 1.00 72.19 402 GLU A CA 1
ATOM 3182 C C . GLU A 1 402 ? -14.681 -12.723 2.205 1.00 72.19 402 GLU A C 1
ATOM 3184 O O . GLU A 1 402 ? -13.718 -13.414 2.539 1.00 72.19 402 GLU A O 1
ATOM 3189 N N . VAL A 1 403 ? -15.606 -12.290 3.068 1.00 60.47 403 VAL A N 1
ATOM 3190 C CA . VAL A 1 403 ? -15.618 -12.551 4.521 1.00 60.47 403 VAL A CA 1
ATOM 3191 C C . VAL A 1 403 ? -16.612 -13.639 4.898 1.00 60.47 403 VAL A C 1
ATOM 3193 O O . VAL A 1 403 ? -17.778 -13.572 4.431 1.00 60.47 403 VAL A O 1
#

InterPro domains:
  IPR006020 PTB/PI domain [PS01179] (93-214)
  IPR006020 PTB/PI domain [SM00462] (86-222)
  IPR011993 PH-like domain superfamily [G3DSA:2.30.29.30] (80-225)
  IPR022164 Kinesin-like [PF12473] (257-383)

Secondary structure (DSSP, 8-state):
------PPPP---TT---PPPPHHHHHHHHHHTT--------------------------------------------------TTEEEEEEEEEEEEEEESSTT-HHHHHHHHHHHHHTGGGT-EEEEEEEESSTTSEEEEE-TTS-EEEEEEGGGEEEEEE--TTSTTTTEEEEEEEEEPTTS-EEEEEEEEEESSHHHHHHHHHHHHHHHH--S-----GGGGEEEEEEEEEEEEEEE-S-SSS--EEEPPEETTEEEEETT--EEEEEEEEEEE--TTT-PPP-EEEEEEEEEEESSS--GGGPEEPEEEEEEE-SSTTEEEEEEEE-TT-GGGHHHHSPPPTT--EEEEEEEEEEETTTSSEEEEEEEEEEEEE-TT----S-----EEEEEEEEEE-